Protein AF-A0A932ZJ19-F1 (afdb_monomer)

pLDDT: mean 70.11, std 19.5, range [27.53, 94.12]

Radius of gyration: 74.04 Å; Cα contacts (8 Å, |Δi|>4): 919; chains: 1; bounding box: 173×58×211 Å

Foldseek 3Di:
DDDDDDDDDDDDDDDDDDDDDDDDDDDDDDDPPDPPPPDDDDDPDAQCCDDDDPAPAHPNHQDFAADDAQDPWDWTQHNNRYTDIHHYDAAQCCDDDPVQAPDHPNHDDCAEQAHNNRDGDAALCCHHHPPCADDHHNHADAQEQAHNSRYGDAALCQHNHDPAPAHDNHQDPQPQAHNRRHGDAALCQDAHPVAPAHDNHDDCQEQAHRVRDGDFAQCCHHRPPQAPAHPNHQDPLQAAHRRRHGPDQAQCCDARVNNPAPDHDNHADCQEQAHRVRHGDAALCQHNHDPAPGHHNHADCQEQAHNVRDGDAAQCQHAHPPQAPDHPNHLDAQPAAHSSRHDGPDDFAQCCDDHDPAPDHHNHADCVDQAHRVRDGPDDDDDPDAAQCCDQDDPAPAHHNHADPQEQAHNVRDGDAAQCCDDHPPCAPDHHNHAPPPPAAHNNRHGDDDDDDDDDDDDDDDDDDDDDDDDDDDDDDDDDDDDDDDDDDDDDDDDDDDDDDDDDDDDDDDDDDDDDDDD

Structure (mmCIF, N/CA/C/O backbone):
data_AF-A0A932ZJ19-F1
#
_entry.id   AF-A0A932ZJ19-F1
#
loop_
_atom_site.group_PDB
_atom_site.id
_atom_site.type_symbol
_atom_site.label_atom_id
_atom_site.label_alt_id
_atom_site.label_comp_id
_atom_site.label_asym_id
_atom_site.label_entity_id
_atom_site.label_seq_id
_atom_site.pdbx_PDB_ins_code
_atom_site.Cartn_x
_atom_site.Cartn_y
_atom_site.Cartn_z
_atom_site.occupancy
_atom_site.B_iso_or_equiv
_atom_site.auth_seq_id
_atom_site.auth_comp_id
_atom_site.auth_asym_id
_atom_site.auth_atom_id
_atom_site.pdbx_PDB_model_num
ATOM 1 N N . MET A 1 1 ? -50.171 -1.514 -9.352 1.00 36.34 1 MET A N 1
ATOM 2 C CA . MET A 1 1 ? -50.272 -2.974 -9.150 1.00 36.34 1 MET A CA 1
ATOM 3 C C . MET A 1 1 ? -50.534 -3.177 -7.666 1.00 36.34 1 MET A C 1
ATOM 5 O O . MET A 1 1 ? -49.668 -2.856 -6.875 1.00 36.34 1 MET A O 1
ATOM 9 N N . ASN A 1 2 ? -51.817 -3.223 -7.306 1.00 31.88 2 ASN A N 1
ATOM 10 C CA . ASN A 1 2 ? -52.540 -4.431 -6.861 1.00 31.88 2 ASN A CA 1
ATOM 11 C C . ASN A 1 2 ? -52.252 -4.718 -5.372 1.00 31.88 2 ASN A C 1
ATOM 13 O O . ASN A 1 2 ? -51.158 -5.152 -5.057 1.00 31.88 2 ASN A O 1
ATOM 17 N N . THR A 1 3 ? -53.062 -4.238 -4.418 1.00 29.09 3 THR A N 1
ATOM 18 C CA . THR A 1 3 ? -54.403 -4.704 -3.970 1.00 29.09 3 THR A CA 1
ATOM 19 C C . THR A 1 3 ? -54.380 -5.950 -3.074 1.00 29.09 3 THR A C 1
ATOM 21 O O . THR A 1 3 ? -53.957 -6.996 -3.552 1.00 29.09 3 THR A O 1
ATOM 24 N N . LEU A 1 4 ? -55.052 -5.822 -1.909 1.00 31.12 4 LEU A N 1
ATOM 25 C CA . LEU A 1 4 ? -55.779 -6.859 -1.132 1.00 31.12 4 LEU A CA 1
ATOM 26 C C . LEU A 1 4 ? -54.891 -7.833 -0.311 1.00 31.12 4 LEU A C 1
ATOM 28 O O . LEU A 1 4 ? -53.855 -8.252 -0.792 1.00 31.12 4 LEU A O 1
ATOM 32 N N . GLU A 1 5 ? -55.180 -8.237 0.934 1.00 35.34 5 GLU A N 1
ATOM 33 C CA . GLU A 1 5 ? -56.435 -8.333 1.696 1.00 35.34 5 GLU A CA 1
ATOM 34 C C . GLU A 1 5 ? -56.228 -8.073 3.209 1.00 35.34 5 GLU A C 1
ATOM 36 O O . GLU A 1 5 ? -55.358 -8.663 3.843 1.00 35.34 5 GLU A O 1
ATOM 41 N N . MET A 1 6 ? -57.126 -7.272 3.794 1.00 34.78 6 MET A N 1
ATOM 42 C CA . MET A 1 6 ? -57.622 -7.427 5.168 1.00 34.78 6 MET A CA 1
ATOM 43 C C . MET A 1 6 ? -58.875 -8.316 5.113 1.00 34.78 6 MET A C 1
ATOM 45 O O . MET A 1 6 ? -59.777 -8.021 4.328 1.00 34.78 6 MET A O 1
ATOM 49 N N . LYS A 1 7 ? -58.951 -9.342 5.970 1.00 32.09 7 LYS A N 1
ATOM 50 C CA . LYS A 1 7 ? -60.170 -10.076 6.375 1.00 32.09 7 LYS A CA 1
ATOM 51 C C . LYS A 1 7 ? -59.941 -10.607 7.792 1.00 32.09 7 LYS A C 1
ATOM 53 O O . LYS A 1 7 ? -58.993 -11.339 8.029 1.00 32.09 7 LYS A O 1
ATOM 58 N N . ASP A 1 8 ? -60.612 -10.020 8.776 1.00 34.59 8 ASP A N 1
ATOM 59 C CA . ASP A 1 8 ? -61.911 -10.450 9.324 1.00 34.59 8 ASP A CA 1
ATOM 60 C C . ASP A 1 8 ? -61.744 -11.471 10.456 1.00 34.59 8 ASP A C 1
ATOM 62 O O . ASP A 1 8 ? -61.448 -12.633 10.218 1.00 34.59 8 ASP A O 1
ATOM 66 N N . HIS A 1 9 ? -62.039 -11.046 11.688 1.00 31.33 9 HIS A N 1
ATOM 67 C CA . HIS A 1 9 ? -63.188 -11.594 12.407 1.00 31.33 9 HIS A CA 1
ATOM 68 C C . HIS A 1 9 ? -63.662 -10.640 13.513 1.00 31.33 9 HIS A C 1
ATOM 70 O O . HIS A 1 9 ? -62.993 -10.380 14.507 1.00 31.33 9 HIS A O 1
ATOM 76 N N . LEU A 1 10 ? -64.886 -10.149 13.309 1.00 27.53 10 LEU A N 1
ATOM 77 C CA . LEU A 1 10 ? -65.730 -9.464 14.276 1.00 27.53 10 LEU A CA 1
ATOM 78 C C . LEU A 1 10 ? -65.918 -10.269 15.574 1.00 27.53 10 LEU A C 1
ATOM 80 O O . LEU A 1 10 ? -66.277 -11.445 15.510 1.00 27.53 10 LEU A O 1
ATOM 84 N N . ARG A 1 11 ? -65.980 -9.559 16.712 1.00 31.83 11 ARG A N 1
ATOM 85 C CA . ARG A 1 11 ? -67.177 -9.564 17.578 1.00 31.83 11 ARG A CA 1
ATOM 86 C C . ARG A 1 11 ? -67.273 -8.318 18.480 1.00 31.83 11 ARG A C 1
ATOM 88 O O . ARG A 1 11 ? -66.644 -8.232 19.519 1.00 31.83 11 ARG A O 1
ATOM 95 N N . ARG A 1 12 ? -68.208 -7.449 18.068 1.00 29.73 12 ARG A N 1
ATOM 96 C CA . ARG A 1 12 ? -69.192 -6.681 18.863 1.00 29.73 12 ARG A CA 1
ATOM 97 C C . ARG A 1 12 ? -68.714 -5.543 19.776 1.00 29.73 12 ARG A C 1
ATOM 99 O O . ARG A 1 12 ? -68.485 -5.718 20.962 1.00 29.73 12 ARG A O 1
ATOM 106 N N . TRP A 1 13 ? -68.823 -4.341 19.213 1.00 31.59 13 TRP A N 1
ATOM 107 C CA . TRP A 1 13 ? -69.185 -3.105 19.907 1.00 31.59 13 TRP A CA 1
ATOM 108 C C . TRP A 1 13 ? -70.702 -3.005 20.114 1.00 31.59 13 TRP A C 1
ATOM 110 O O . TRP A 1 13 ? -71.457 -3.340 19.199 1.00 31.59 13 TRP A O 1
ATOM 120 N N . LEU A 1 14 ? -71.124 -2.475 21.266 1.00 29.64 14 LEU A N 1
ATOM 121 C CA . LEU A 1 14 ? -72.177 -1.452 21.388 1.00 29.64 14 LEU A CA 1
ATOM 122 C C . LEU A 1 14 ? -72.314 -1.019 22.858 1.00 29.64 14 LEU A C 1
ATOM 124 O O . LEU A 1 14 ? -72.939 -1.717 23.646 1.00 29.64 14 LEU A O 1
ATOM 128 N N . CYS A 1 15 ? -71.774 0.154 23.196 1.00 28.50 15 CYS A N 1
ATOM 129 C CA . CYS A 1 15 ? -72.247 0.978 24.312 1.00 28.50 15 CYS A CA 1
ATOM 130 C C . CYS A 1 15 ? -71.990 2.458 23.982 1.00 28.50 15 CYS A C 1
ATOM 132 O O . CYS A 1 15 ? -70.922 2.996 24.245 1.00 28.50 15 CYS A O 1
ATOM 134 N N . LEU A 1 16 ? -72.983 3.108 23.373 1.00 34.03 16 LEU A N 1
ATOM 135 C CA . LEU A 1 16 ? -73.170 4.558 23.418 1.00 34.03 16 LEU A CA 1
ATOM 136 C C . LEU A 1 16 ? -74.592 4.794 23.927 1.00 34.03 16 LEU A C 1
ATOM 138 O O . LEU A 1 16 ? -75.527 4.111 23.508 1.00 34.03 16 LEU A O 1
ATOM 142 N N . GLY A 1 17 ? -74.704 5.684 24.909 1.00 34.72 17 GLY A N 1
ATOM 143 C CA . GLY A 1 17 ? -75.861 5.793 25.784 1.00 34.72 17 GLY A CA 1
ATOM 144 C C . GLY A 1 17 ? -77.131 6.356 25.161 1.00 34.72 17 GLY A C 1
ATOM 145 O O . GLY A 1 17 ? -77.158 6.821 24.030 1.00 34.72 17 GLY A O 1
ATOM 146 N N . SER A 1 18 ? -78.187 6.371 25.967 1.00 33.16 18 SER A N 1
ATOM 147 C CA . SER A 1 18 ? -78.995 7.567 26.179 1.00 33.16 18 SER A CA 1
ATOM 148 C C . SER A 1 18 ? -79.923 7.355 27.370 1.00 33.16 18 SER A C 1
ATOM 150 O O . SER A 1 18 ? -80.399 6.254 27.640 1.00 33.16 18 SER A O 1
ATOM 152 N N . PHE A 1 19 ? -80.134 8.458 28.068 1.00 44.28 19 PHE A N 1
ATOM 153 C CA . PHE A 1 19 ? -81.069 8.683 29.151 1.00 44.28 19 PHE A CA 1
ATOM 154 C C . PHE A 1 19 ? -82.531 8.349 28.791 1.00 44.28 19 PHE A C 1
ATOM 156 O O . PHE A 1 19 ? -82.925 8.291 27.629 1.00 44.28 19 PHE A O 1
ATOM 163 N N . VAL A 1 20 ? -83.333 8.362 29.861 1.00 41.44 20 VAL A N 1
ATOM 164 C CA . VAL A 1 20 ? -84.779 8.627 29.946 1.00 41.44 20 VAL A CA 1
ATOM 165 C C . VAL A 1 20 ? -85.670 7.392 30.101 1.00 41.44 20 VAL A C 1
ATOM 167 O O . VAL A 1 20 ? -85.974 6.677 29.153 1.00 41.44 20 VAL A O 1
ATOM 170 N N . GLY A 1 21 ? -86.222 7.268 31.313 1.00 41.47 21 GLY A N 1
ATOM 171 C CA . GLY A 1 21 ? -87.554 6.705 31.514 1.00 41.47 21 GLY A CA 1
ATOM 172 C C . GLY A 1 21 ? -87.613 5.474 32.405 1.00 41.47 21 GLY A C 1
ATOM 173 O O . GLY A 1 21 ? -87.996 4.413 31.923 1.00 41.47 21 GLY A O 1
ATOM 174 N N . LEU A 1 22 ? -87.334 5.614 33.708 1.00 37.22 22 LEU A N 1
ATOM 175 C CA . LEU A 1 22 ? -87.877 4.661 34.676 1.00 37.22 22 LEU A CA 1
ATOM 176 C C . LEU A 1 22 ? -89.102 5.252 35.366 1.00 37.22 22 LEU A C 1
ATOM 178 O O . LEU A 1 22 ? -89.062 6.301 36.008 1.00 37.22 22 LEU A O 1
ATOM 182 N N . ALA A 1 23 ? -90.204 4.554 35.132 1.00 36.34 23 ALA A N 1
ATOM 183 C CA . ALA A 1 23 ? -91.535 4.862 35.576 1.00 36.34 23 ALA A CA 1
ATOM 184 C C . ALA A 1 23 ? -91.653 4.853 37.102 1.00 36.34 23 ALA A C 1
ATOM 186 O O . ALA A 1 23 ? -91.178 3.962 37.804 1.00 36.34 23 ALA A O 1
ATOM 187 N N . ILE A 1 24 ? -92.393 5.854 37.556 1.00 44.75 24 ILE A N 1
ATOM 188 C CA . ILE A 1 24 ? -93.091 5.946 38.827 1.00 44.75 24 ILE A CA 1
ATOM 189 C C . ILE A 1 24 ? -93.865 4.640 39.063 1.00 44.75 24 ILE A C 1
ATOM 191 O O . ILE A 1 24 ? -94.852 4.376 38.379 1.00 44.75 24 ILE A O 1
ATOM 195 N N . ILE A 1 25 ? -93.466 3.860 40.067 1.00 41.00 25 ILE A N 1
ATOM 196 C CA . ILE A 1 25 ? -94.383 2.957 40.765 1.00 41.00 25 ILE A CA 1
ATOM 197 C C . ILE A 1 25 ? -94.313 3.319 42.240 1.00 41.00 25 ILE A C 1
ATOM 199 O O . ILE A 1 25 ? -93.413 2.935 42.980 1.00 41.00 25 ILE A O 1
ATOM 203 N N . ALA A 1 26 ? -95.290 4.130 42.630 1.00 44.22 26 ALA A N 1
ATOM 204 C CA . ALA A 1 26 ? -95.648 4.363 44.007 1.00 44.22 26 ALA A CA 1
ATOM 205 C C . ALA A 1 26 ? -96.129 3.044 44.623 1.00 44.22 26 ALA A C 1
ATOM 207 O O . ALA A 1 26 ? -97.189 2.535 44.265 1.00 44.22 26 ALA A O 1
ATOM 208 N N . SER A 1 27 ? -95.388 2.528 45.595 1.00 40.78 27 SER A N 1
ATOM 209 C CA . SER A 1 27 ? -95.956 1.668 46.626 1.00 40.78 27 SER A CA 1
ATOM 210 C C . SER A 1 27 ? -95.680 2.324 47.965 1.00 40.78 27 SER A C 1
ATOM 212 O O . SER A 1 27 ? -94.558 2.345 48.466 1.00 40.78 27 SER A O 1
ATOM 214 N N . GLN A 1 28 ? -96.740 2.931 48.481 1.00 51.91 28 GLN A N 1
ATOM 215 C CA . GLN A 1 28 ? -96.834 3.518 49.801 1.00 51.91 28 GLN A CA 1
ATOM 216 C C . GLN A 1 28 ? -96.438 2.478 50.853 1.00 51.91 28 GLN A C 1
ATOM 218 O O . GLN A 1 28 ? -97.149 1.496 51.041 1.00 51.91 28 GLN A O 1
ATOM 223 N N . PHE A 1 29 ? -95.352 2.733 51.575 1.00 37.44 29 PHE A N 1
ATOM 224 C CA . PHE A 1 29 ? -95.215 2.283 52.954 1.00 37.44 29 PHE A CA 1
ATOM 225 C C . PHE A 1 29 ? -94.826 3.493 53.805 1.00 37.44 29 PHE A C 1
ATOM 227 O O . PHE A 1 29 ? -94.024 4.321 53.367 1.00 37.44 29 PHE A O 1
ATOM 234 N N . PRO A 1 30 ? -95.498 3.684 54.949 1.00 41.34 30 PRO A N 1
ATOM 235 C CA . PRO A 1 30 ? -95.519 4.954 55.642 1.00 41.34 30 PRO A CA 1
ATOM 236 C C . PRO A 1 30 ? -94.166 5.266 56.268 1.00 41.34 30 PRO A C 1
ATOM 238 O O . PRO A 1 30 ? -93.454 4.392 56.756 1.00 41.34 30 PRO A O 1
ATOM 241 N N . ILE A 1 31 ? -93.888 6.565 56.300 1.00 46.19 31 ILE A N 1
ATOM 242 C CA . ILE A 1 31 ? -92.943 7.216 57.195 1.00 46.19 31 ILE A CA 1
ATOM 243 C C . ILE A 1 31 ? -93.225 6.698 58.610 1.00 46.19 31 ILE A C 1
ATOM 245 O O . ILE A 1 31 ? -94.193 7.119 59.244 1.00 46.19 31 ILE A O 1
ATOM 249 N N . SER A 1 32 ? -92.392 5.786 59.107 1.00 40.00 32 SER A N 1
ATOM 250 C CA . SER A 1 32 ? -92.215 5.645 60.544 1.00 40.00 32 SER A CA 1
ATOM 251 C C . SER A 1 32 ? -91.040 6.525 60.913 1.00 40.00 32 SER A C 1
ATOM 253 O O . SER A 1 32 ? -89.878 6.159 60.764 1.00 40.00 32 SER A O 1
ATOM 255 N N . ASN A 1 33 ? -91.388 7.723 61.362 1.00 48.75 33 ASN A N 1
ATOM 256 C CA . ASN A 1 33 ? -90.547 8.535 62.211 1.00 48.75 33 ASN A CA 1
ATOM 257 C C . ASN A 1 33 ? -90.200 7.696 63.451 1.00 48.75 33 ASN A C 1
ATOM 259 O O . ASN A 1 33 ? -90.972 7.641 64.403 1.00 48.75 33 ASN A O 1
ATOM 263 N N . ALA A 1 34 ? -89.082 6.980 63.402 1.00 38.66 34 ALA A N 1
ATOM 264 C CA . ALA A 1 34 ? -88.439 6.446 64.583 1.00 38.66 34 ALA A CA 1
ATOM 265 C C . ALA A 1 34 ? -87.197 7.303 64.806 1.00 38.66 34 ALA A C 1
ATOM 267 O O . ALA A 1 34 ? -86.109 7.000 64.326 1.00 38.66 34 ALA A O 1
ATOM 268 N N . GLN A 1 35 ? -87.380 8.402 65.539 1.00 41.84 35 GLN A N 1
ATOM 269 C CA . GLN A 1 35 ? -86.333 8.842 66.449 1.00 41.84 35 GLN A CA 1
ATOM 270 C C . GLN A 1 35 ? -85.910 7.601 67.236 1.00 41.84 35 GLN A C 1
ATOM 272 O O . GLN A 1 35 ? -86.672 7.117 68.072 1.00 41.84 35 GLN A O 1
ATOM 277 N N . ALA A 1 36 ? -84.734 7.056 66.930 1.00 39.66 36 ALA A N 1
ATOM 278 C CA . ALA A 1 36 ? -84.075 6.101 67.800 1.00 39.66 36 ALA A CA 1
ATOM 279 C C . ALA A 1 36 ? -83.635 6.875 69.048 1.00 39.66 36 ALA A C 1
ATOM 281 O O . ALA A 1 36 ? -82.505 7.335 69.173 1.00 39.66 36 ALA A O 1
ATOM 282 N N . THR A 1 37 ? -84.578 7.102 69.959 1.00 43.81 37 THR A N 1
ATOM 283 C CA . THR A 1 37 ? -84.254 7.357 71.355 1.00 43.81 37 THR A CA 1
ATOM 284 C C . THR A 1 37 ? -83.688 6.045 71.887 1.00 43.81 37 THR A C 1
ATOM 286 O O . THR A 1 37 ? -84.446 5.113 72.151 1.00 43.81 37 THR A O 1
ATOM 289 N N . CYS A 1 38 ? -82.357 5.943 71.947 1.00 49.72 38 CYS A N 1
ATOM 290 C CA . CYS A 1 38 ? -81.662 4.834 72.596 1.00 49.72 38 CYS A CA 1
ATOM 291 C C . CYS A 1 38 ? -82.033 4.831 74.088 1.00 49.72 38 CYS A C 1
ATOM 293 O O . CYS A 1 38 ? -81.477 5.593 74.877 1.00 49.72 38 CYS A O 1
ATOM 295 N N . ASP A 1 39 ? -82.998 3.991 74.467 1.00 50.03 39 ASP A N 1
ATOM 296 C CA . ASP A 1 39 ? -83.257 3.654 75.864 1.00 50.03 39 ASP A CA 1
ATOM 297 C C . ASP A 1 39 ? -82.116 2.751 76.355 1.00 50.03 39 ASP A C 1
ATOM 299 O O . ASP A 1 39 ? -81.946 1.622 75.905 1.00 50.03 39 ASP A O 1
ATOM 303 N N . SER A 1 40 ? -81.298 3.321 77.239 1.00 55.75 40 SER A N 1
ATOM 304 C CA . SER A 1 40 ? -80.368 2.698 78.189 1.00 55.75 40 SER A CA 1
ATOM 305 C C . SER A 1 40 ? -79.977 1.217 77.968 1.00 55.75 40 SER A C 1
ATOM 307 O O . SER A 1 40 ? -80.761 0.320 78.274 1.00 55.75 40 SER A O 1
ATOM 309 N N . LEU A 1 41 ? -78.690 1.029 77.618 1.00 54.41 41 LEU A N 1
ATOM 310 C CA . LEU A 1 41 ? -77.810 -0.165 77.657 1.00 54.41 41 LEU A CA 1
ATOM 311 C C . LEU A 1 41 ? -77.369 -0.875 76.358 1.00 54.41 41 LEU A C 1
ATOM 313 O O . LEU A 1 41 ? -76.551 -1.781 76.479 1.00 54.41 41 LEU A O 1
ATOM 317 N N . ALA A 1 42 ? -77.757 -0.460 75.148 1.00 58.78 42 ALA A N 1
ATOM 318 C CA . ALA A 1 42 ? -77.098 -0.962 73.922 1.00 58.78 42 ALA A CA 1
ATOM 319 C C . ALA A 1 42 ? -77.374 -0.083 72.687 1.00 58.78 42 ALA A C 1
ATOM 321 O O . ALA A 1 42 ? -78.021 -0.516 71.737 1.00 58.78 42 ALA A O 1
ATOM 322 N N . CYS A 1 43 ? -76.926 1.173 72.703 1.00 58.66 43 CYS A N 1
ATOM 323 C CA . CYS A 1 43 ? -76.709 1.879 71.437 1.00 58.66 43 CYS A CA 1
ATOM 324 C C . CYS A 1 43 ? -75.402 1.276 70.878 1.00 58.66 43 CYS A C 1
ATOM 326 O O . CYS A 1 43 ? -74.440 1.275 71.643 1.00 58.66 43 CYS A O 1
ATOM 328 N N . PRO A 1 44 ? -75.364 0.693 69.665 1.00 66.81 44 PRO A N 1
ATOM 329 C CA . PRO A 1 44 ? -74.113 0.198 69.088 1.00 66.81 44 PRO A CA 1
ATOM 330 C C . PRO A 1 44 ? -73.171 1.398 68.926 1.00 66.81 44 PRO A C 1
ATOM 332 O O . PRO A 1 44 ? -73.556 2.412 68.331 1.00 66.81 44 PRO A O 1
ATOM 335 N N . ILE A 1 45 ? -72.032 1.350 69.617 1.00 80.06 45 ILE A N 1
ATOM 336 C CA . ILE A 1 45 ? -71.030 2.411 69.606 1.00 80.06 45 ILE A CA 1
ATOM 337 C C . ILE A 1 45 ? -69.910 1.900 68.727 1.00 80.06 45 ILE A C 1
ATOM 339 O O . ILE A 1 45 ? -69.145 1.049 69.159 1.00 80.06 45 ILE A O 1
ATOM 343 N N . CYS A 1 46 ? -69.796 2.495 67.546 1.00 82.31 46 CYS A N 1
ATOM 344 C CA . CYS A 1 46 ? -68.692 2.191 66.665 1.00 82.31 46 CYS A CA 1
ATOM 345 C C . CYS A 1 46 ? -67.353 2.458 67.363 1.00 82.31 46 CYS A C 1
ATOM 347 O O . CYS A 1 46 ? -67.146 3.552 67.903 1.00 82.31 46 CYS A O 1
ATOM 349 N N . GLY A 1 47 ? -66.470 1.465 67.343 1.00 84.00 47 GLY A N 1
ATOM 350 C CA . GLY A 1 47 ? -65.132 1.526 67.908 1.00 84.00 47 GLY A CA 1
ATOM 351 C C . GLY A 1 47 ? -65.043 1.100 69.371 1.00 84.00 47 GLY A C 1
ATOM 352 O O . GLY A 1 47 ? -64.129 1.539 70.070 1.00 84.00 47 GLY A O 1
ATOM 353 N N . ASP A 1 48 ? -65.978 0.288 69.870 1.00 88.62 48 ASP A N 1
ATOM 354 C CA . ASP A 1 48 ? -65.921 -0.263 71.233 1.00 88.62 48 ASP A CA 1
ATOM 355 C C . ASP A 1 48 ? -65.308 -1.678 71.305 1.00 88.62 48 ASP A C 1
ATOM 357 O O . ASP A 1 48 ? -65.127 -2.240 72.393 1.00 88.62 48 ASP A O 1
ATOM 361 N N . GLY A 1 49 ? -64.919 -2.227 70.153 1.00 85.31 49 GLY A N 1
ATOM 362 C CA . GLY A 1 49 ? -64.314 -3.543 69.982 1.00 85.31 49 GLY A CA 1
ATOM 363 C C . GLY A 1 49 ? -65.335 -4.679 69.954 1.00 85.31 49 GLY A C 1
ATOM 364 O O . GLY A 1 49 ? -64.942 -5.850 70.029 1.00 85.31 49 GLY A O 1
ATOM 365 N N . ILE A 1 50 ? -66.637 -4.376 69.903 1.00 86.06 50 ILE A N 1
ATOM 366 C CA . ILE A 1 50 ? -67.719 -5.355 69.967 1.00 86.06 50 ILE A CA 1
ATOM 367 C C . ILE A 1 50 ? -68.667 -5.151 68.788 1.00 86.06 50 ILE A C 1
ATOM 369 O O . ILE A 1 50 ? -69.477 -4.239 68.777 1.00 86.06 50 ILE A O 1
ATOM 373 N N . LEU A 1 51 ? -68.674 -6.105 67.852 1.00 86.06 51 LEU A N 1
ATOM 374 C CA . LEU A 1 51 ? -69.580 -6.070 66.701 1.00 86.06 51 LEU A CA 1
ATOM 375 C C . LEU A 1 51 ? -71.065 -6.072 67.125 1.00 86.06 51 LEU A C 1
ATOM 377 O O . LEU A 1 51 ? -71.618 -7.109 67.520 1.00 86.06 51 LEU A O 1
ATOM 381 N N . GLY A 1 52 ? -71.711 -4.912 67.014 1.00 83.62 52 GLY A N 1
ATOM 382 C CA . GLY A 1 52 ? -73.092 -4.657 67.399 1.00 83.62 52 GLY A CA 1
ATOM 383 C C . GLY A 1 52 ? -74.115 -4.765 66.253 1.00 83.62 52 GLY A C 1
ATOM 384 O O . GLY A 1 52 ? -73.785 -4.819 65.067 1.00 83.62 52 GLY A O 1
ATOM 385 N N . PRO A 1 53 ? -75.422 -4.809 66.572 1.00 78.12 53 PRO A N 1
ATOM 386 C CA . PRO A 1 53 ? -76.482 -4.840 65.567 1.00 78.12 53 PRO A CA 1
ATOM 387 C C . PRO A 1 53 ? -76.582 -3.503 64.813 1.00 78.12 53 PRO A C 1
ATOM 389 O O . PRO A 1 53 ? -77.051 -2.511 65.365 1.00 78.12 53 PRO A O 1
ATOM 392 N N . GLY A 1 54 ? -76.205 -3.504 63.531 1.00 78.44 54 GLY A N 1
ATOM 393 C CA . GLY A 1 54 ? -76.166 -2.313 62.667 1.00 78.44 54 GLY A CA 1
ATOM 394 C C . GLY A 1 54 ? -74.761 -1.953 62.172 1.00 78.44 54 GLY A C 1
ATOM 395 O O . GLY A 1 54 ? -74.646 -1.126 61.270 1.00 78.44 54 GLY A O 1
ATOM 396 N N . GLU A 1 55 ? -73.736 -2.610 62.715 1.00 89.06 55 GLU A N 1
ATOM 397 C CA . GLU A 1 55 ? -72.329 -2.494 62.327 1.00 89.06 55 GLU A CA 1
ATOM 398 C C . GLU A 1 55 ? -71.939 -3.669 61.416 1.00 89.06 55 GLU A C 1
ATOM 400 O O . GLU A 1 55 ? -72.397 -4.800 61.597 1.00 89.06 55 GLU A O 1
ATOM 405 N N . GLU A 1 56 ? -71.111 -3.411 60.405 1.00 89.19 56 GLU A N 1
ATOM 406 C CA . GLU A 1 56 ? -70.549 -4.447 59.524 1.00 89.19 56 GLU A CA 1
ATOM 407 C C . GLU A 1 56 ? -69.139 -4.880 59.957 1.00 89.19 56 GLU A C 1
ATOM 409 O O . GLU A 1 56 ? -68.663 -5.937 59.533 1.00 89.19 56 GLU A O 1
ATOM 414 N N . CYS A 1 57 ? -68.480 -4.064 60.779 1.00 88.94 57 CYS A N 1
ATOM 415 C CA . CYS A 1 57 ? -67.171 -4.275 61.389 1.00 88.94 57 CYS A CA 1
ATOM 416 C C . CYS A 1 57 ? -67.057 -3.398 62.651 1.00 88.94 57 CYS A C 1
ATOM 418 O O . CYS A 1 57 ? -67.795 -2.423 62.765 1.00 88.94 57 CYS A O 1
ATOM 420 N N . ASP A 1 58 ? -66.141 -3.738 63.560 1.00 89.88 58 ASP A N 1
ATOM 421 C CA . ASP A 1 58 ? -65.701 -2.887 64.675 1.00 89.88 58 ASP A CA 1
ATOM 422 C C . ASP A 1 58 ? -64.257 -3.289 65.034 1.00 89.88 58 ASP A C 1
ATOM 424 O O . ASP A 1 58 ? -64.000 -4.460 65.334 1.00 89.88 58 ASP A O 1
ATOM 428 N N . ASP A 1 59 ? -63.310 -2.356 64.929 1.00 87.06 59 ASP A N 1
ATOM 429 C CA . ASP A 1 59 ? -61.877 -2.559 65.192 1.00 87.06 59 ASP A CA 1
ATOM 430 C C . ASP A 1 59 ? -61.400 -1.890 66.496 1.00 87.06 59 ASP A C 1
ATOM 432 O O . ASP A 1 59 ? -60.199 -1.800 66.767 1.00 87.06 59 ASP A O 1
ATOM 436 N N . GLY A 1 60 ? -62.336 -1.473 67.355 1.00 88.25 60 GLY A N 1
ATOM 437 C CA . GLY A 1 60 ? -62.032 -0.864 68.646 1.00 88.25 60 GLY A CA 1
ATOM 438 C C . GLY A 1 60 ? -61.636 0.609 68.583 1.00 88.25 60 GLY A C 1
ATOM 439 O O . GLY A 1 60 ? -61.153 1.140 69.588 1.00 88.25 60 GLY A O 1
ATOM 440 N N . ASN A 1 61 ? -61.817 1.276 67.439 1.00 86.50 61 ASN A N 1
ATOM 441 C CA . ASN A 1 61 ? -61.729 2.727 67.334 1.00 86.50 61 ASN A CA 1
ATOM 442 C C . ASN A 1 61 ? -62.631 3.283 66.203 1.00 86.50 61 ASN A C 1
ATOM 444 O O . ASN A 1 61 ? -63.394 2.556 65.583 1.00 86.50 61 ASN A O 1
ATOM 448 N N . THR A 1 62 ? -62.625 4.604 65.995 1.00 88.19 62 THR A N 1
ATOM 449 C CA . THR A 1 62 ? -63.422 5.269 64.941 1.00 88.19 62 THR A CA 1
ATOM 450 C C . THR A 1 62 ? -62.542 5.914 63.872 1.00 88.19 62 THR A C 1
ATOM 452 O O . THR A 1 62 ? -62.938 6.905 63.261 1.00 88.19 62 THR A O 1
ATOM 455 N N . VAL A 1 63 ? -61.310 5.447 63.706 1.00 87.56 63 VAL A N 1
ATOM 456 C CA . VAL A 1 63 ? -60.352 5.956 62.725 1.00 87.56 63 VAL A CA 1
ATOM 457 C C . VAL A 1 63 ? -60.353 4.997 61.547 1.00 87.56 63 VAL A C 1
ATOM 459 O O . VAL A 1 63 ? -60.184 3.800 61.718 1.00 87.56 63 VAL A O 1
ATOM 462 N N . THR A 1 64 ? -60.536 5.526 60.338 1.00 87.62 64 THR A N 1
ATOM 463 C CA . THR A 1 64 ? -60.367 4.705 59.133 1.00 87.62 64 THR A CA 1
ATOM 464 C C . THR A 1 64 ? -58.871 4.545 58.899 1.00 87.62 64 THR A C 1
ATOM 466 O O . THR A 1 64 ? -58.206 5.500 58.498 1.00 87.62 64 THR A O 1
ATOM 469 N N . GLU A 1 65 ? -58.333 3.377 59.230 1.00 84.56 65 GLU A N 1
ATOM 470 C CA . GLU A 1 65 ? -56.916 3.074 59.040 1.00 84.56 65 GLU A CA 1
ATOM 471 C C . GLU A 1 65 ? -56.618 2.774 57.559 1.00 84.56 65 GLU A C 1
ATOM 473 O O . GLU A 1 65 ? -57.489 2.262 56.851 1.00 84.56 65 GLU A O 1
ATOM 478 N N . PRO A 1 66 ? -55.417 3.100 57.052 1.00 85.00 66 PRO A N 1
ATOM 479 C CA . PRO A 1 66 ? -54.987 2.665 55.728 1.00 85.00 66 PRO A CA 1
ATOM 480 C C . PRO A 1 66 ? -54.688 1.161 55.718 1.00 85.00 66 PRO A C 1
ATOM 482 O O . PRO A 1 66 ? -54.614 0.500 56.759 1.00 85.00 66 PRO A O 1
ATOM 485 N N . CYS A 1 67 ? -54.499 0.608 54.526 1.00 85.69 67 CYS A N 1
ATOM 486 C CA . CYS A 1 67 ? -54.087 -0.774 54.371 1.00 85.69 67 CYS A CA 1
ATOM 487 C C . CYS A 1 67 ? -52.705 -1.042 54.982 1.00 85.69 67 CYS A C 1
ATOM 489 O O . CYS A 1 67 ? -51.861 -0.145 55.061 1.00 85.69 67 CYS A O 1
ATOM 491 N N . PRO A 1 68 ? -52.438 -2.295 55.399 1.00 81.88 68 PRO A N 1
ATOM 492 C CA . PRO A 1 68 ? -51.076 -2.741 55.659 1.00 81.88 68 PRO A CA 1
ATOM 493 C C . PRO A 1 68 ? -50.180 -2.472 54.442 1.00 81.88 68 PRO A C 1
ATOM 495 O O . PRO A 1 68 ? -50.652 -2.538 53.309 1.00 81.88 68 PRO A O 1
ATOM 498 N N . ARG A 1 69 ? -48.894 -2.196 54.686 1.00 74.38 69 ARG A N 1
ATOM 499 C CA . ARG A 1 69 ? -47.905 -1.961 53.621 1.00 74.38 69 ARG A CA 1
ATOM 500 C C . ARG A 1 69 ? -47.882 -3.104 52.604 1.00 74.38 69 ARG A C 1
ATOM 502 O O . ARG A 1 69 ? -48.085 -4.257 52.993 1.00 74.38 69 ARG A O 1
ATOM 509 N N . ASP A 1 70 ? -47.622 -2.752 51.346 1.00 73.38 70 ASP A N 1
ATOM 510 C CA . ASP A 1 70 ? -47.507 -3.669 50.202 1.00 73.38 70 ASP A CA 1
ATOM 511 C C . ASP A 1 70 ? -48.804 -4.438 49.882 1.00 73.38 70 ASP A C 1
ATOM 513 O O . ASP A 1 70 ? -48.790 -5.475 49.220 1.00 73.38 70 ASP A O 1
ATOM 517 N N . ALA A 1 71 ? -49.952 -3.963 50.378 1.00 80.62 71 ALA A N 1
ATOM 518 C CA . ALA A 1 71 ? -51.253 -4.518 50.031 1.00 80.62 71 ALA A CA 1
ATOM 519 C C . ALA A 1 71 ? -51.848 -3.767 48.830 1.00 80.62 71 ALA A C 1
ATOM 521 O O . ALA A 1 71 ? -52.243 -2.613 48.968 1.00 80.62 71 ALA A O 1
ATOM 522 N N . GLU A 1 72 ? -51.983 -4.450 47.689 1.00 79.06 72 GLU A N 1
ATOM 523 C CA . GLU A 1 72 ? -52.669 -3.938 46.484 1.00 79.06 72 GLU A CA 1
ATOM 524 C C . GLU A 1 72 ? -54.177 -3.719 46.700 1.00 79.06 72 GLU A C 1
ATOM 526 O O . GLU A 1 72 ? -54.819 -2.925 46.015 1.00 79.06 72 GLU A O 1
ATOM 531 N N . GLU A 1 73 ? -54.767 -4.435 47.659 1.00 84.25 73 GLU A N 1
ATOM 532 C CA . GLU A 1 73 ? -56.139 -4.230 48.106 1.00 84.25 73 GLU A CA 1
ATOM 533 C C . GLU A 1 73 ? -56.306 -4.664 49.564 1.00 84.25 73 GLU A C 1
ATOM 535 O O . GLU A 1 73 ? -55.786 -5.692 50.008 1.00 84.25 73 GLU A O 1
ATOM 540 N N . CYS A 1 74 ? -57.089 -3.907 50.331 1.00 87.44 74 CYS A N 1
ATOM 541 C CA . CYS A 1 74 ? -57.557 -4.367 51.629 1.00 87.44 74 CYS A CA 1
ATOM 542 C C . CYS A 1 74 ? -58.922 -3.769 51.986 1.00 87.44 74 CYS A C 1
ATOM 544 O O . CYS A 1 74 ? -59.386 -2.782 51.409 1.00 87.44 74 CYS A O 1
ATOM 546 N N . VAL A 1 75 ? -59.575 -4.382 52.972 1.00 90.69 75 VAL A N 1
ATOM 547 C CA . VAL A 1 75 ? -60.830 -3.890 53.539 1.00 90.69 75 VAL A CA 1
ATOM 548 C C . VAL A 1 75 ? -60.584 -3.511 54.990 1.00 90.69 75 VAL A C 1
ATOM 550 O O . VAL A 1 75 ? -60.228 -4.371 55.796 1.00 90.69 75 VAL A O 1
ATOM 553 N N . VAL A 1 76 ? -60.813 -2.241 55.312 1.00 91.12 76 VAL A N 1
ATOM 554 C CA . VAL A 1 76 ? -60.659 -1.664 56.653 1.00 91.12 76 VAL A CA 1
ATOM 555 C C . VAL A 1 76 ? -62.023 -1.352 57.257 1.00 91.12 76 VAL A C 1
ATOM 557 O O . VAL A 1 76 ? -63.041 -1.302 56.549 1.00 91.12 76 VAL A O 1
ATOM 560 N N . CYS A 1 77 ? -62.063 -1.172 58.576 1.00 91.19 77 CYS A N 1
ATOM 561 C CA . CYS A 1 77 ? -63.260 -0.671 59.229 1.00 91.19 77 CYS A CA 1
ATOM 562 C C . CYS A 1 77 ? -63.246 0.858 59.221 1.00 91.19 77 CYS A C 1
ATOM 564 O O . CYS A 1 77 ? -62.291 1.479 59.670 1.00 91.19 77 CYS A O 1
ATOM 566 N N . ALA A 1 78 ? -64.277 1.476 58.644 1.00 87.75 78 ALA A N 1
ATOM 567 C CA . ALA A 1 78 ? -64.379 2.931 58.606 1.00 87.75 78 ALA A CA 1
ATOM 568 C C . ALA A 1 78 ? -65.008 3.494 59.889 1.00 87.75 78 ALA A C 1
ATOM 570 O O . ALA A 1 78 ? -65.681 2.784 60.634 1.00 87.75 78 ALA A O 1
ATOM 571 N N . GLU A 1 79 ? -64.903 4.812 60.082 1.00 88.31 79 GLU A N 1
ATOM 572 C CA . GLU A 1 79 ? -65.434 5.554 61.247 1.00 88.31 79 GLU A CA 1
ATOM 573 C C . GLU A 1 79 ? -66.945 5.371 61.511 1.00 88.31 79 GLU A C 1
ATOM 575 O O . GLU A 1 79 ? -67.458 5.715 62.575 1.00 88.31 79 GLU A O 1
ATOM 580 N N . ASN A 1 80 ? -67.678 4.855 60.523 1.00 87.31 80 ASN A N 1
ATOM 581 C CA . ASN A 1 80 ? -69.110 4.578 60.578 1.00 87.31 80 ASN A CA 1
ATOM 582 C C . ASN A 1 80 ? -69.435 3.083 60.763 1.00 87.31 80 ASN A C 1
ATOM 584 O O . ASN A 1 80 ? -70.587 2.690 60.556 1.00 87.31 80 ASN A O 1
ATOM 588 N N . CYS A 1 81 ? -68.433 2.266 61.100 1.00 88.00 81 CYS A N 1
ATOM 589 C CA . CYS A 1 81 ? -68.518 0.820 61.284 1.00 88.00 81 CYS A CA 1
ATOM 590 C C . CYS A 1 81 ? -69.093 0.081 60.072 1.00 88.00 81 CYS A C 1
ATOM 592 O O . CYS A 1 81 ? -69.864 -0.879 60.180 1.00 88.00 81 CYS A O 1
ATOM 594 N N . ARG A 1 82 ? -68.708 0.550 58.880 1.00 89.62 82 ARG A N 1
ATOM 595 C CA . ARG A 1 82 ? -68.913 -0.147 57.610 1.00 89.62 82 ARG A CA 1
ATOM 596 C C . ARG A 1 82 ? -67.582 -0.587 57.038 1.00 89.62 82 ARG A C 1
ATOM 598 O O . ARG A 1 82 ? -66.570 0.092 57.201 1.00 89.62 82 ARG A O 1
ATOM 605 N N . ARG A 1 83 ? -67.604 -1.707 56.318 1.00 89.38 83 ARG A N 1
ATOM 606 C CA . ARG A 1 83 ? -66.430 -2.164 55.577 1.00 89.38 83 ARG A CA 1
ATOM 607 C C . ARG A 1 83 ? -66.184 -1.226 54.406 1.00 89.38 83 ARG A C 1
ATOM 609 O O . ARG A 1 83 ? -67.069 -1.034 53.571 1.00 89.38 83 ARG A O 1
ATOM 616 N N . HIS A 1 84 ? -64.992 -0.656 54.355 1.00 88.00 84 HIS A N 1
ATOM 617 C CA . HIS A 1 84 ? -64.580 0.262 53.305 1.00 88.00 84 HIS A CA 1
ATOM 618 C C . HIS A 1 84 ? -63.278 -0.249 52.676 1.00 88.00 84 HIS A C 1
ATOM 620 O O . HIS A 1 84 ? -62.458 -0.824 53.393 1.00 88.00 84 HIS A O 1
ATOM 626 N N . PRO A 1 85 ? -63.071 -0.090 51.356 1.00 88.12 85 PRO A N 1
ATOM 627 C CA . PRO A 1 85 ? -61.739 -0.247 50.786 1.00 88.12 85 PRO A CA 1
ATOM 628 C C . PRO A 1 85 ? -60.777 0.694 51.516 1.00 88.12 85 PRO A C 1
ATOM 630 O O . PRO A 1 85 ? -61.095 1.881 51.660 1.00 88.12 85 PRO A O 1
ATOM 633 N N . GLY A 1 86 ? -59.674 0.149 52.026 1.00 83.12 86 GLY A N 1
ATOM 634 C CA . GLY A 1 86 ? -58.611 0.949 52.632 1.00 83.12 86 GLY A CA 1
ATOM 635 C C . GLY A 1 86 ? -57.770 1.639 51.562 1.00 83.12 86 GLY A C 1
ATOM 636 O O . GLY A 1 86 ? -57.754 1.206 50.410 1.00 83.12 86 GLY A O 1
ATOM 637 N N . GLU A 1 87 ? -57.090 2.720 51.939 1.00 82.38 87 GLU A N 1
ATOM 638 C CA . GLU A 1 87 ? -56.070 3.327 51.078 1.00 82.38 87 GLU A CA 1
ATOM 639 C C . GLU A 1 87 ? -54.831 2.429 51.050 1.00 82.38 87 GLU A C 1
ATOM 641 O O . GLU A 1 87 ? -54.353 2.000 52.101 1.00 82.38 87 GLU A O 1
ATOM 646 N N . THR A 1 88 ? -54.349 2.114 49.852 1.00 81.19 88 THR A N 1
ATOM 647 C CA . THR A 1 88 ? -53.184 1.260 49.613 1.00 81.19 88 THR A CA 1
ATOM 648 C C . THR A 1 88 ? -51.933 2.114 49.442 1.00 81.19 88 THR A C 1
ATOM 650 O O . THR A 1 88 ? -52.016 3.261 49.009 1.00 81.19 88 THR A O 1
ATOM 653 N N . SER A 1 89 ? -50.783 1.561 49.813 1.00 80.00 89 SER A N 1
ATOM 654 C CA . SER A 1 89 ? -49.465 2.167 49.601 1.00 80.00 89 SER A CA 1
ATOM 655 C C . SER A 1 89 ? -48.517 1.027 49.253 1.00 80.00 89 SER A C 1
ATOM 657 O O . SER A 1 89 ? -48.212 0.198 50.123 1.00 80.00 89 SER A O 1
ATOM 659 N N . PHE A 1 90 ? -48.187 0.912 47.971 1.00 83.75 90 PHE A N 1
ATOM 660 C CA . PHE A 1 90 ? -47.321 -0.123 47.420 1.00 83.75 90 PHE A CA 1
ATOM 661 C C . PHE A 1 90 ? -46.563 0.431 46.216 1.00 83.75 90 PHE A C 1
ATOM 663 O O . PHE A 1 90 ? -47.092 1.266 45.487 1.00 83.75 90 PHE A O 1
ATOM 670 N N . CYS A 1 91 ? -45.372 -0.116 45.996 1.00 83.88 91 CYS A N 1
ATOM 671 C CA . CYS A 1 91 ? -44.498 0.318 44.923 1.00 83.88 91 CYS A CA 1
ATOM 672 C C . CYS A 1 91 ? -45.087 0.022 43.542 1.00 83.88 91 CYS A C 1
ATOM 674 O O . CYS A 1 91 ? -45.457 -1.122 43.267 1.00 83.88 91 CYS A O 1
ATOM 676 N N . GLY A 1 92 ? -45.148 1.032 42.674 1.00 84.56 92 GLY A N 1
ATOM 677 C CA . GLY A 1 92 ? -45.646 0.903 41.307 1.00 84.56 92 GLY A CA 1
ATOM 678 C C . GLY A 1 92 ? -47.136 1.216 41.156 1.00 84.56 92 GLY A C 1
ATOM 679 O O . GLY A 1 92 ? -47.763 0.782 40.186 1.00 84.56 92 GLY A O 1
ATOM 680 N N . ASP A 1 93 ? -47.735 1.954 42.094 1.00 86.75 93 ASP A N 1
ATOM 681 C CA . ASP A 1 93 ? -49.145 2.363 42.036 1.00 86.75 93 ASP A CA 1
ATOM 682 C C . ASP A 1 93 ? -49.370 3.698 41.294 1.00 86.75 93 ASP A C 1
ATOM 684 O O . ASP A 1 93 ? -50.511 4.104 41.025 1.00 86.75 93 ASP A O 1
ATOM 688 N N . GLY A 1 94 ? -48.281 4.353 40.888 1.00 86.88 94 GLY A N 1
ATOM 689 C CA . GLY A 1 94 ? -48.252 5.611 40.151 1.00 86.88 94 GLY A CA 1
ATOM 690 C C . GLY A 1 94 ? -48.242 6.840 41.058 1.00 86.88 94 GLY A C 1
ATOM 691 O O . GLY A 1 94 ? -48.408 7.963 40.560 1.00 86.88 94 GLY A O 1
ATOM 692 N N . ILE A 1 95 ? -48.117 6.662 42.377 1.00 85.06 95 ILE A N 1
ATOM 693 C CA . ILE A 1 95 ? -48.203 7.726 43.373 1.00 85.06 95 ILE A CA 1
ATOM 694 C C . ILE A 1 95 ? -46.965 7.690 44.264 1.00 85.06 95 ILE A C 1
ATOM 696 O O . ILE A 1 95 ? -46.901 6.934 45.216 1.00 85.06 95 ILE A O 1
ATOM 700 N N . LEU A 1 96 ? -46.039 8.630 44.065 1.00 86.81 96 LEU A N 1
ATOM 701 C CA . LEU A 1 96 ? -44.864 8.745 44.930 1.00 86.81 96 LEU A CA 1
ATOM 702 C C . LEU A 1 96 ? -45.238 9.049 46.392 1.00 86.81 96 LEU A C 1
ATOM 704 O O . LEU A 1 96 ? -45.669 10.164 46.724 1.00 86.81 96 LEU A O 1
ATOM 708 N N . GLN A 1 97 ? -44.987 8.090 47.282 1.00 85.50 97 GLN A N 1
ATOM 709 C CA . GLN A 1 97 ? -45.247 8.225 48.714 1.00 85.50 97 GLN A CA 1
ATOM 710 C C . GLN A 1 97 ? -43.959 8.555 49.471 1.00 85.50 97 GLN A C 1
ATOM 712 O O . GLN A 1 97 ? -43.289 7.684 50.011 1.00 85.50 97 GLN A O 1
ATOM 717 N N . SER A 1 98 ? -43.624 9.843 49.571 1.00 79.19 98 SER A N 1
ATOM 718 C CA . SER A 1 98 ? -42.307 10.336 50.025 1.00 79.19 98 SER A CA 1
ATOM 719 C C . SER A 1 98 ? -41.838 9.934 51.436 1.00 79.19 98 SER A C 1
ATOM 721 O O . SER A 1 98 ? -40.669 10.142 51.762 1.00 79.19 98 SER A O 1
ATOM 723 N N . GLU A 1 99 ? -42.704 9.380 52.291 1.00 78.38 99 GLU A N 1
ATOM 724 C CA . GLU A 1 99 ? -42.293 8.801 53.583 1.00 78.38 99 GLU A CA 1
ATOM 725 C C . GLU A 1 99 ? -41.847 7.328 53.482 1.00 78.38 99 GLU A C 1
ATOM 727 O O . GLU A 1 99 ? -41.250 6.810 54.430 1.00 78.38 99 GLU A O 1
ATOM 732 N N . PHE A 1 100 ? -42.111 6.661 52.354 1.00 78.88 100 PHE A N 1
ATOM 733 C CA . PHE A 1 100 ? -41.911 5.220 52.158 1.00 78.88 100 PHE A CA 1
ATOM 734 C C . PHE A 1 100 ? -41.177 4.863 50.857 1.00 78.88 100 PHE A C 1
ATOM 736 O O . PHE A 1 100 ? -40.448 3.875 50.847 1.00 78.88 100 PHE A O 1
ATOM 743 N N . GLU A 1 101 ? -41.301 5.682 49.815 1.00 87.12 101 GLU A N 1
ATOM 744 C CA . GLU A 1 101 ? -40.779 5.435 48.469 1.00 87.12 101 GLU A CA 1
ATOM 745 C C . GLU A 1 101 ? -39.894 6.600 48.013 1.00 87.12 101 GLU A C 1
ATOM 747 O O . GLU A 1 101 ? -40.200 7.771 48.269 1.00 87.12 101 GLU A O 1
ATOM 752 N N . GLN A 1 102 ? -38.778 6.284 47.349 1.00 87.38 102 GLN A N 1
ATOM 753 C CA . GLN A 1 102 ? -37.881 7.285 46.755 1.00 87.38 102 GLN A CA 1
ATOM 754 C C . GLN A 1 102 ? -38.264 7.599 45.301 1.00 87.38 102 GLN A C 1
ATOM 756 O O . GLN A 1 102 ? -38.080 8.728 44.852 1.00 87.38 102 GLN A O 1
ATOM 761 N N . CYS A 1 103 ? -38.856 6.628 44.606 1.00 87.12 103 CYS A N 1
ATOM 762 C CA . CYS A 1 103 ? -39.431 6.743 43.270 1.00 87.12 103 CYS A CA 1
ATOM 763 C C . CYS A 1 103 ? -40.712 5.897 43.180 1.00 87.12 103 CYS A C 1
ATOM 765 O O . CYS A 1 103 ? -40.926 5.040 44.028 1.00 87.12 103 CYS A O 1
ATOM 767 N N . ASP A 1 104 ? -41.541 6.155 42.167 1.00 88.94 104 ASP A N 1
ATOM 768 C CA . ASP A 1 104 ? -42.651 5.299 41.729 1.00 88.94 104 ASP A CA 1
ATOM 769 C C . ASP A 1 104 ? -42.922 5.629 40.251 1.00 88.94 104 ASP A C 1
ATOM 771 O O . ASP A 1 104 ? -43.105 6.801 39.895 1.00 88.94 104 ASP A O 1
ATOM 775 N N . ASP A 1 105 ? -42.898 4.624 39.381 1.00 85.69 105 ASP A N 1
ATOM 776 C CA . ASP A 1 105 ? -43.116 4.760 37.937 1.00 85.69 105 ASP A CA 1
ATOM 777 C C . ASP A 1 105 ? -44.413 4.085 37.448 1.00 85.69 105 ASP A C 1
ATOM 779 O O . ASP A 1 105 ? -44.657 3.962 36.241 1.00 85.69 105 ASP A O 1
ATOM 783 N N . GLY A 1 106 ? -45.289 3.707 38.381 1.00 87.88 106 GLY A N 1
ATOM 784 C CA . GLY A 1 106 ? -46.604 3.147 38.104 1.00 87.88 106 GLY A CA 1
ATOM 785 C C . GLY A 1 106 ? -46.609 1.708 37.604 1.00 87.88 106 GLY A C 1
ATOM 786 O O . GLY A 1 106 ? -47.612 1.298 37.004 1.00 87.88 106 GLY A O 1
ATOM 787 N N . ASN A 1 107 ? -45.519 0.956 37.793 1.00 86.81 107 ASN A N 1
ATOM 788 C CA . ASN A 1 107 ? -45.489 -0.471 37.505 1.00 86.81 107 ASN A CA 1
ATOM 789 C C . ASN A 1 107 ? -44.467 -1.248 38.378 1.00 86.81 107 ASN A C 1
ATOM 791 O O . ASN A 1 107 ? -43.791 -0.667 39.211 1.00 86.81 107 ASN A O 1
ATOM 795 N N . ASP A 1 108 ? -44.419 -2.580 38.235 1.00 85.31 108 ASP A N 1
ATOM 796 C CA . ASP A 1 108 ? -43.562 -3.498 39.024 1.00 85.31 108 ASP A CA 1
ATOM 797 C C . ASP A 1 108 ? -42.416 -4.090 38.168 1.00 85.31 108 ASP A C 1
ATOM 799 O O . ASP A 1 108 ? -42.026 -5.255 38.301 1.00 85.31 108 ASP A O 1
ATOM 803 N N . VAL A 1 109 ? -41.934 -3.333 37.179 1.00 85.00 109 VAL A N 1
ATOM 804 C CA . VAL A 1 109 ? -40.784 -3.707 36.350 1.00 85.00 109 VAL A CA 1
ATOM 805 C C . VAL A 1 109 ? -39.523 -3.164 37.016 1.00 85.00 109 VAL A C 1
ATOM 807 O O . VAL A 1 109 ? -39.456 -2.026 37.436 1.00 85.00 109 VAL A O 1
ATOM 810 N N . ASP A 1 110 ? -38.506 -4.014 37.160 1.00 83.12 110 ASP A N 1
ATOM 811 C CA . ASP A 1 110 ? -37.285 -3.661 37.901 1.00 83.12 110 ASP A CA 1
ATOM 812 C C . ASP A 1 110 ? -36.222 -2.982 37.022 1.00 83.12 110 ASP A C 1
ATOM 814 O O . ASP A 1 110 ? -35.078 -2.870 37.435 1.00 83.12 110 ASP A O 1
ATOM 818 N N . THR A 1 111 ? -36.556 -2.641 35.774 1.00 82.31 111 THR A N 1
ATOM 819 C CA . THR A 1 111 ? -35.595 -2.249 34.723 1.00 82.31 111 THR A CA 1
ATOM 820 C C . THR A 1 111 ? -35.956 -0.932 34.031 1.00 82.31 111 THR A C 1
ATOM 822 O O . THR A 1 111 ? -35.404 -0.630 32.970 1.00 82.31 111 THR A O 1
ATOM 825 N N . ASP A 1 112 ? -36.918 -0.174 34.561 1.00 80.81 112 ASP A N 1
ATOM 826 C CA . ASP A 1 112 ? -37.391 1.098 34.005 1.00 80.81 112 ASP A CA 1
ATOM 827 C C . ASP A 1 112 ? -37.300 2.289 34.980 1.00 80.81 112 ASP A C 1
ATOM 829 O O . ASP A 1 112 ? -36.208 2.707 35.341 1.00 80.81 112 ASP A O 1
ATOM 833 N N . GLY A 1 113 ? -38.381 2.989 35.300 1.00 79.94 113 GLY A N 1
ATOM 834 C CA . GLY A 1 113 ? -38.282 4.279 35.989 1.00 79.94 113 GLY A CA 1
ATOM 835 C C . GLY A 1 113 ? -37.945 4.161 37.477 1.00 79.94 113 GLY A C 1
ATOM 836 O O . GLY A 1 113 ? -37.508 5.147 38.077 1.00 79.94 113 GLY A O 1
ATOM 837 N N . CYS A 1 114 ? -38.182 2.997 38.080 1.00 85.56 114 CYS A N 1
ATOM 838 C CA . CYS A 1 114 ? -38.003 2.755 39.503 1.00 85.56 114 CYS A CA 1
ATOM 839 C C . CYS A 1 114 ? -37.780 1.265 39.799 1.00 85.56 114 CYS A C 1
ATOM 841 O O . CYS A 1 114 ? -38.273 0.399 39.088 1.00 85.56 114 CYS A O 1
ATOM 843 N N . ARG A 1 115 ? -37.058 0.944 40.879 1.00 84.75 115 ARG A N 1
ATOM 844 C CA . ARG A 1 115 ? -36.939 -0.444 41.353 1.00 84.75 115 ARG A CA 1
ATOM 845 C C . ARG A 1 115 ? -38.267 -0.931 41.917 1.00 84.75 115 ARG A C 1
ATOM 847 O O . ARG A 1 115 ? -38.942 -0.156 42.586 1.00 84.75 115 ARG A O 1
ATOM 854 N N . ASN A 1 116 ? -38.566 -2.227 41.827 1.00 81.81 116 ASN A N 1
ATOM 855 C CA . ASN A 1 116 ? -39.727 -2.825 42.515 1.00 81.81 116 ASN A CA 1
ATOM 856 C C . ASN A 1 116 ? -39.665 -2.699 44.053 1.00 81.81 116 ASN A C 1
ATOM 858 O O . ASN A 1 116 ? -40.643 -2.934 44.761 1.00 81.81 116 ASN A O 1
ATOM 862 N N . THR A 1 117 ? -38.508 -2.305 44.596 1.00 83.56 117 THR A N 1
ATOM 863 C CA . THR A 1 117 ? -38.332 -1.944 46.008 1.00 83.56 117 THR A CA 1
ATOM 864 C C . THR A 1 117 ? -38.504 -0.447 46.288 1.00 83.56 117 THR A C 1
ATOM 866 O O . THR A 1 117 ? -38.173 -0.006 47.388 1.00 83.56 117 THR A O 1
ATOM 869 N N . CYS A 1 118 ? -38.934 0.347 45.306 1.00 84.31 118 CYS A N 1
ATOM 870 C CA . CYS A 1 118 ? -39.130 1.795 45.383 1.00 84.31 118 CYS A CA 1
ATOM 871 C C . CYS A 1 118 ? -37.895 2.588 45.828 1.00 84.31 118 CYS A C 1
ATOM 873 O O . CYS A 1 118 ? -37.959 3.570 46.579 1.00 84.31 118 CYS A O 1
ATOM 875 N N . LEU A 1 119 ? -36.741 2.125 45.349 1.00 84.19 119 LEU A N 1
ATOM 876 C CA . LEU A 1 119 ? -35.453 2.791 45.479 1.00 84.19 119 LEU A CA 1
ATOM 877 C C . LEU A 1 119 ? -35.049 3.336 44.113 1.00 84.19 119 LEU A C 1
ATOM 879 O O . LEU A 1 119 ? -35.309 2.688 43.099 1.00 84.19 119 LEU A O 1
ATOM 883 N N . GLU A 1 120 ? -34.411 4.507 44.104 1.00 81.31 120 GLU A N 1
ATOM 884 C CA . GLU A 1 120 ? -33.854 5.064 42.872 1.00 81.31 120 GLU A CA 1
ATOM 885 C C . GLU A 1 120 ? -32.848 4.080 42.258 1.00 81.31 120 GLU A C 1
ATOM 887 O O . GLU A 1 120 ? -32.045 3.464 42.968 1.00 81.31 120 GLU A O 1
ATOM 892 N N . SER A 1 121 ? -32.902 3.947 40.933 1.00 80.00 121 SER A N 1
ATOM 893 C CA . SER A 1 121 ? -31.895 3.254 40.133 1.00 80.00 121 SER A CA 1
ATOM 894 C C . SER A 1 121 ? -30.528 3.911 40.337 1.00 80.00 121 SER A C 1
ATOM 896 O O . SER A 1 121 ? -30.424 5.142 40.299 1.00 80.00 121 SER A O 1
ATOM 898 N N . PHE A 1 122 ? -29.477 3.117 40.519 1.00 85.12 122 PHE A N 1
ATOM 899 C CA . PHE A 1 122 ? -28.105 3.610 40.578 1.00 85.12 122 PHE A CA 1
ATOM 900 C C . PHE A 1 122 ? -27.200 2.729 39.727 1.00 85.12 122 PHE A C 1
ATOM 902 O O . PHE A 1 122 ? -27.400 1.523 39.672 1.00 85.12 122 PHE A O 1
ATOM 909 N N . CYS A 1 123 ? -26.211 3.361 39.099 1.00 87.31 123 CYS A N 1
ATOM 910 C CA . CYS A 1 123 ? -25.187 2.675 38.328 1.00 87.31 123 CYS A CA 1
ATOM 911 C C . CYS A 1 123 ? -24.379 1.726 39.223 1.00 87.31 123 CYS A C 1
ATOM 913 O O . CYS A 1 123 ? -24.007 2.118 40.331 1.00 87.31 123 CYS A O 1
ATOM 915 N N . GLY A 1 124 ? -24.115 0.509 38.755 1.00 87.06 124 GLY A N 1
ATOM 916 C CA . GLY A 1 124 ? -23.340 -0.505 39.468 1.00 87.06 124 GLY A CA 1
ATOM 917 C C . GLY A 1 124 ? -24.175 -1.393 40.399 1.00 87.06 124 GLY A C 1
ATOM 918 O O . GLY A 1 124 ? -23.622 -2.024 41.304 1.00 87.06 124 GLY A O 1
ATOM 919 N N . ASP A 1 125 ? -25.498 -1.457 40.225 1.00 87.00 125 ASP A N 1
ATOM 920 C CA . ASP A 1 125 ? -26.398 -2.292 41.034 1.00 87.00 125 ASP A CA 1
ATOM 921 C C . ASP A 1 125 ? -26.710 -3.667 40.416 1.00 87.00 125 ASP A C 1
ATOM 923 O O . ASP A 1 125 ? -27.326 -4.531 41.058 1.00 87.00 125 ASP A O 1
ATOM 927 N N . GLY A 1 126 ? -26.203 -3.900 39.207 1.00 87.81 126 GLY A N 1
ATOM 928 C CA . GLY A 1 126 ? -26.295 -5.140 38.450 1.00 87.81 126 GLY A CA 1
ATOM 929 C C . GLY A 1 126 ? -27.519 -5.218 37.544 1.00 87.81 126 GLY A C 1
ATOM 930 O O . GLY A 1 126 ? -27.808 -6.307 37.031 1.00 87.81 126 GLY A O 1
ATOM 931 N N . VAL A 1 127 ? -28.263 -4.122 37.372 1.00 85.81 127 VAL A N 1
ATOM 932 C CA . VAL A 1 127 ? -29.493 -4.077 36.579 1.00 85.81 127 VAL A CA 1
ATOM 933 C C . VAL A 1 127 ? -29.383 -2.992 35.522 1.00 85.81 127 VAL A C 1
ATOM 935 O O . VAL A 1 127 ? -29.204 -1.842 35.866 1.00 85.81 127 VAL A O 1
ATOM 938 N N . VAL A 1 128 ? -29.552 -3.358 34.243 1.00 89.12 128 VAL A N 1
ATOM 939 C CA . VAL A 1 128 ? -29.506 -2.389 33.138 1.00 89.12 128 VAL A CA 1
ATOM 940 C C . VAL A 1 128 ? -30.849 -1.680 32.962 1.00 89.12 128 VAL A C 1
ATOM 942 O O . VAL A 1 128 ? -31.836 -2.327 32.595 1.00 89.12 128 VAL A O 1
ATOM 945 N N . TRP A 1 129 ? -30.871 -0.360 33.145 1.00 84.31 129 TRP A N 1
ATOM 946 C CA . TRP A 1 129 ? -32.080 0.472 33.052 1.00 84.31 129 TRP A CA 1
ATOM 947 C C . TRP A 1 129 ? -32.266 1.098 31.657 1.00 84.31 129 TRP A C 1
ATOM 949 O O . TRP A 1 129 ? -31.510 1.982 31.233 1.00 84.31 129 TRP A O 1
ATOM 959 N N . GLU A 1 130 ? -33.300 0.667 30.920 1.00 81.25 130 GLU A N 1
ATOM 960 C CA . GLU A 1 130 ? -33.487 1.060 29.514 1.00 81.25 130 GLU A CA 1
ATOM 961 C C . GLU A 1 130 ? -33.700 2.578 29.363 1.00 81.25 130 GLU A C 1
ATOM 963 O O . GLU A 1 130 ? -34.678 3.153 29.834 1.00 81.25 130 GLU A O 1
ATOM 968 N N . GLY A 1 131 ? -32.786 3.237 28.645 1.00 78.56 131 GLY A N 1
ATOM 969 C CA . GLY A 1 131 ? -32.862 4.674 28.364 1.00 78.56 131 GLY A CA 1
ATOM 970 C C . GLY A 1 131 ? -32.274 5.579 29.451 1.00 78.56 131 GLY A C 1
ATOM 971 O O . GLY A 1 131 ? -32.123 6.776 29.191 1.00 78.56 131 GLY A O 1
ATOM 972 N N . THR A 1 132 ? -31.890 5.024 30.602 1.00 84.50 132 THR A N 1
ATOM 973 C CA . THR A 1 132 ? -31.139 5.730 31.655 1.00 84.50 132 THR A CA 1
ATOM 974 C C . THR A 1 132 ? -29.641 5.451 31.532 1.00 84.50 132 THR A C 1
ATOM 976 O O . THR A 1 132 ? -28.834 6.374 31.630 1.00 84.50 132 THR A O 1
ATOM 979 N N . GLU A 1 133 ? -29.276 4.213 31.206 1.00 88.81 133 GLU A N 1
ATOM 980 C CA . GLU A 1 133 ? -27.892 3.749 31.100 1.00 88.81 133 GLU A CA 1
ATOM 981 C C . GLU A 1 133 ? -27.692 2.784 29.931 1.00 88.81 133 GLU A C 1
ATOM 983 O O . GLU A 1 133 ? -28.642 2.268 29.337 1.00 88.81 133 GLU A O 1
ATOM 988 N N . GLN A 1 134 ? -26.430 2.596 29.548 1.00 90.75 134 GLN A N 1
ATOM 989 C CA . GLN A 1 134 ? -26.045 1.744 28.420 1.00 90.75 134 GLN A CA 1
ATOM 990 C C . GLN A 1 134 ? -25.563 0.362 28.864 1.00 90.75 134 GLN A C 1
ATOM 992 O O . GLN A 1 134 ? -25.619 -0.586 28.077 1.00 90.75 134 GLN A O 1
ATOM 997 N N . CYS A 1 135 ? -25.079 0.258 30.097 1.00 90.81 135 CYS A N 1
ATOM 998 C CA . CYS A 1 135 ? -24.580 -0.953 30.724 1.00 90.81 135 CYS A CA 1
ATOM 999 C C . CYS A 1 135 ? -24.658 -0.815 32.248 1.00 90.81 135 CYS A C 1
ATOM 1001 O O . CYS A 1 135 ? -24.823 0.292 32.747 1.00 90.81 135 CYS A O 1
ATOM 1003 N N . ASP A 1 136 ? -24.496 -1.942 32.938 1.00 92.25 136 ASP A N 1
ATOM 1004 C CA . ASP A 1 136 ? -24.262 -2.055 34.377 1.00 92.25 136 ASP A CA 1
ATOM 1005 C C . ASP A 1 136 ? -23.618 -3.434 34.607 1.00 92.25 136 ASP A C 1
ATOM 1007 O O . ASP A 1 136 ? -24.124 -4.450 34.112 1.00 92.25 136 ASP A O 1
ATOM 1011 N N . ASP A 1 137 ? -22.476 -3.487 35.292 1.00 91.06 137 ASP A N 1
ATOM 1012 C CA . ASP A 1 137 ? -21.771 -4.735 35.602 1.00 91.06 137 ASP A CA 1
ATOM 1013 C C . ASP A 1 137 ? -21.739 -5.086 37.103 1.00 91.06 137 ASP A C 1
ATOM 1015 O O . ASP A 1 137 ? -21.060 -6.027 37.529 1.00 91.06 137 ASP A O 1
ATOM 1019 N N . GLY A 1 138 ? -22.555 -4.394 37.897 1.00 91.31 138 GLY A N 1
ATOM 1020 C CA . GLY A 1 138 ? -22.778 -4.649 39.313 1.00 91.31 138 GLY A CA 1
ATOM 1021 C C . GLY A 1 138 ? -21.721 -4.062 40.235 1.00 91.31 138 GLY A C 1
ATOM 1022 O O . GLY A 1 138 ? -21.609 -4.520 41.382 1.00 91.31 138 GLY A O 1
ATOM 1023 N N . ASN A 1 139 ? -20.912 -3.114 39.751 1.00 91.12 139 ASN A N 1
ATOM 1024 C CA . ASN A 1 139 ? -19.927 -2.443 40.579 1.00 91.12 139 ASN A CA 1
ATOM 1025 C C . ASN A 1 139 ? -19.546 -1.028 40.088 1.00 91.12 139 ASN A C 1
ATOM 1027 O O . ASN A 1 139 ? -19.826 -0.657 38.960 1.00 91.12 139 ASN A O 1
ATOM 1031 N N . ASP A 1 140 ? -18.902 -0.245 40.963 1.00 90.69 140 ASP A N 1
ATOM 1032 C CA . ASP A 1 140 ? -18.421 1.118 40.675 1.00 90.69 140 ASP A CA 1
ATOM 1033 C C . ASP A 1 140 ? -16.901 1.125 40.392 1.00 90.69 140 ASP A C 1
ATOM 1035 O O . ASP A 1 140 ? -16.124 1.823 41.063 1.00 90.69 140 ASP A O 1
ATOM 1039 N N . VAL A 1 141 ? -16.435 0.308 39.448 1.00 89.81 141 VAL A N 1
ATOM 1040 C CA . VAL A 1 141 ? -15.035 0.301 38.989 1.00 89.81 141 VAL A CA 1
ATOM 1041 C C . VAL A 1 141 ? -15.005 0.666 37.504 1.00 89.81 141 VAL A C 1
ATOM 1043 O O . VAL A 1 141 ? -15.955 0.424 36.788 1.00 89.81 141 VAL A O 1
ATOM 1046 N N . ASN A 1 142 ? -13.946 1.351 37.066 1.00 90.00 142 ASN A N 1
ATOM 1047 C CA . ASN A 1 142 ? -13.684 1.591 35.644 1.00 90.00 142 ASN A CA 1
ATOM 1048 C C . ASN A 1 142 ? -12.662 0.556 35.150 1.00 90.00 142 ASN A C 1
ATOM 1050 O O . ASN A 1 142 ? -11.820 0.108 35.941 1.00 90.00 142 ASN A O 1
ATOM 1054 N N . GLY A 1 143 ? -12.626 0.275 33.847 1.00 85.06 143 GLY A N 1
ATOM 1055 C CA . GLY A 1 143 ? -11.673 -0.676 33.269 1.00 85.06 143 GLY A CA 1
ATOM 1056 C C . GLY A 1 143 ? -12.217 -2.102 33.121 1.00 85.06 143 GLY A C 1
ATOM 1057 O O . GLY A 1 143 ? -11.466 -3.022 32.784 1.00 85.06 143 GLY A O 1
ATOM 1058 N N . ASP A 1 144 ? -13.493 -2.321 33.429 1.00 88.38 144 ASP A N 1
ATOM 1059 C CA . ASP A 1 144 ? -14.222 -3.575 33.266 1.00 88.38 144 ASP A CA 1
ATOM 1060 C C . ASP A 1 144 ? -15.347 -3.433 32.228 1.00 88.38 144 ASP A C 1
ATOM 1062 O O . ASP A 1 144 ? -15.113 -2.894 31.146 1.00 88.38 144 ASP A O 1
ATOM 1066 N N . ALA A 1 145 ? -16.508 -4.054 32.445 1.00 89.12 145 ALA A N 1
ATOM 1067 C CA . ALA A 1 145 ? -17.513 -4.187 31.394 1.00 89.12 145 ALA A CA 1
ATOM 1068 C C . ALA A 1 145 ? -18.386 -2.932 31.254 1.00 89.12 145 ALA A C 1
ATOM 1070 O O . ALA A 1 145 ? -19.038 -2.767 30.217 1.00 89.12 145 ALA A O 1
ATOM 1071 N N . CYS A 1 146 ? -18.408 -2.071 32.272 1.00 92.25 146 CYS A N 1
ATOM 1072 C CA . CYS A 1 146 ? -19.158 -0.829 32.278 1.00 92.25 146 CYS A CA 1
ATOM 1073 C C . CYS A 1 146 ? -18.413 0.265 33.047 1.00 92.25 146 CYS A C 1
ATOM 1075 O O . CYS A 1 146 ? -17.867 0.005 34.110 1.00 92.25 146 CYS A O 1
ATOM 1077 N N . GLU A 1 147 ? -18.403 1.499 32.541 1.00 92.00 147 GLU A N 1
ATOM 1078 C CA . GLU A 1 147 ? -17.826 2.612 33.297 1.00 92.00 147 GLU A CA 1
ATOM 1079 C C . GLU A 1 147 ? -18.722 3.011 34.481 1.00 92.00 147 GLU A C 1
ATOM 1081 O O . GLU A 1 147 ? -19.940 2.843 34.459 1.00 92.00 147 GLU A O 1
ATOM 1086 N N . THR A 1 148 ? -18.132 3.655 35.489 1.00 90.25 148 THR A N 1
ATOM 1087 C CA . THR A 1 148 ? -18.842 4.178 36.677 1.00 90.25 148 THR A CA 1
ATOM 1088 C C . THR A 1 148 ? -19.895 5.256 36.394 1.00 90.25 148 THR A C 1
ATOM 1090 O O . THR A 1 148 ? -20.632 5.654 37.296 1.00 90.25 148 THR A O 1
ATOM 1093 N N . ASP A 1 149 ? -19.973 5.769 35.164 1.00 89.44 149 ASP A N 1
ATOM 1094 C CA . ASP A 1 149 ? -21.057 6.645 34.707 1.00 89.44 149 ASP A CA 1
ATOM 1095 C C . ASP A 1 149 ? -22.114 5.910 33.856 1.00 89.44 149 ASP A C 1
ATOM 1097 O O . ASP A 1 149 ? -22.958 6.551 33.221 1.00 89.44 149 ASP A O 1
ATOM 1101 N N . CYS A 1 150 ? -22.071 4.576 33.880 1.00 90.25 150 CYS A N 1
ATOM 1102 C CA . CYS A 1 150 ? -22.964 3.645 33.204 1.00 90.25 150 CYS A CA 1
ATOM 1103 C C . CYS A 1 150 ? -23.042 3.822 31.686 1.00 90.25 150 CYS A C 1
ATOM 1105 O O . CYS A 1 150 ? -24.077 3.629 31.025 1.00 90.25 150 CYS A O 1
ATOM 1107 N N . LYS A 1 151 ? -21.895 4.191 31.117 1.00 91.50 151 LYS A N 1
ATOM 1108 C CA . LYS A 1 151 ? -21.636 4.146 29.686 1.00 91.50 151 LYS A CA 1
ATOM 1109 C C . LYS A 1 151 ? -20.742 2.975 29.351 1.00 91.50 151 LYS A C 1
ATOM 1111 O O . LYS A 1 151 ? -19.936 2.515 30.156 1.00 91.50 151 LYS A O 1
ATOM 1116 N N . LEU A 1 152 ? -20.914 2.497 28.124 1.00 90.31 152 LEU A N 1
ATOM 1117 C CA . LEU A 1 152 ? -20.022 1.482 27.601 1.00 90.31 152 LEU A CA 1
ATOM 1118 C C . LEU A 1 152 ? -18.605 2.055 27.500 1.00 90.31 152 LEU A C 1
ATOM 1120 O O . LEU A 1 152 ? -18.478 3.209 27.083 1.00 90.31 152 LEU A O 1
ATOM 1124 N N . PRO A 1 153 ? -17.583 1.243 27.815 1.00 90.25 153 PRO A N 1
ATOM 1125 C CA . PRO A 1 153 ? -16.194 1.643 27.666 1.00 90.25 153 PRO A CA 1
ATOM 1126 C C . PRO A 1 153 ? -15.909 2.092 26.232 1.00 90.25 153 PRO A C 1
ATOM 1128 O O . PRO A 1 153 ? -16.390 1.487 25.261 1.00 90.25 153 PRO A O 1
ATOM 1131 N N . THR A 1 154 ? -15.153 3.179 26.096 1.00 91.12 154 THR A N 1
ATOM 1132 C CA . THR A 1 154 ? -14.785 3.748 24.797 1.00 91.12 154 THR A CA 1
ATOM 1133 C C . THR A 1 154 ? -13.312 4.090 24.738 1.00 91.12 154 THR A C 1
ATOM 1135 O O . THR A 1 154 ? -12.838 4.867 25.558 1.00 91.12 154 THR A O 1
ATOM 1138 N N . CYS A 1 155 ? -12.666 3.651 23.662 1.00 93.19 155 CYS A N 1
ATOM 1139 C CA . CYS A 1 155 ? -11.285 3.995 23.374 1.00 93.19 155 CYS A CA 1
ATOM 1140 C C . CYS A 1 155 ? -11.042 5.515 23.325 1.00 93.19 155 CYS A C 1
ATOM 1142 O O . CYS A 1 155 ? -11.769 6.262 22.653 1.00 93.19 155 CYS A O 1
ATOM 1144 N N . GLY A 1 156 ? -9.989 5.953 24.006 1.00 92.00 156 GLY A N 1
ATOM 1145 C CA . GLY A 1 156 ? -9.544 7.335 24.132 1.00 92.00 156 GLY A CA 1
ATOM 1146 C C . GLY A 1 156 ? -10.103 8.064 25.357 1.00 92.00 156 GLY A C 1
ATOM 1147 O O . GLY A 1 156 ? -10.141 9.298 25.361 1.00 92.00 156 GLY A O 1
ATOM 1148 N N . ASN A 1 157 ? -10.562 7.351 26.387 1.00 92.06 157 ASN A N 1
ATOM 1149 C CA . ASN A 1 157 ? -11.129 7.920 27.621 1.00 92.06 157 ASN A CA 1
ATOM 1150 C C . ASN A 1 157 ? -10.099 8.027 28.775 1.00 92.06 157 ASN A C 1
ATOM 1152 O O . ASN A 1 157 ? -10.441 8.477 29.871 1.00 92.06 157 ASN A O 1
ATOM 1156 N N . SER A 1 158 ? -8.825 7.704 28.525 1.00 92.25 158 SER A N 1
ATOM 1157 C CA . SER A 1 158 ? -7.722 7.605 29.500 1.00 92.25 158 SER A CA 1
ATOM 1158 C C . SER A 1 158 ? -7.833 6.434 30.483 1.00 92.25 158 SER A C 1
ATOM 1160 O O . SER A 1 158 ? -7.176 6.448 31.533 1.00 92.25 158 SER A O 1
ATOM 1162 N N . ILE A 1 159 ? -8.662 5.438 30.184 1.00 91.00 159 ILE A N 1
ATOM 1163 C CA . ILE A 1 159 ? -8.891 4.246 30.996 1.00 91.00 159 ILE A CA 1
ATOM 1164 C C . ILE A 1 159 ? -8.616 3.046 30.096 1.00 91.00 159 ILE A C 1
ATOM 1166 O O . ILE A 1 159 ? -9.110 2.986 28.990 1.00 91.00 159 ILE A O 1
ATOM 1170 N N . ILE A 1 160 ? -7.810 2.090 30.561 1.00 91.31 160 ILE A N 1
ATOM 1171 C CA . ILE A 1 160 ? -7.594 0.852 29.804 1.00 91.31 160 ILE A CA 1
ATOM 1172 C C . ILE A 1 160 ? -8.732 -0.104 30.151 1.00 91.31 160 ILE A C 1
ATOM 1174 O O . ILE A 1 160 ? -8.716 -0.712 31.229 1.00 91.31 160 ILE A O 1
ATOM 1178 N N . ASP A 1 161 ? -9.690 -0.225 29.241 1.00 91.81 161 ASP A N 1
ATOM 1179 C CA . ASP A 1 161 ? -10.881 -1.047 29.409 1.00 91.81 161 ASP A CA 1
ATOM 1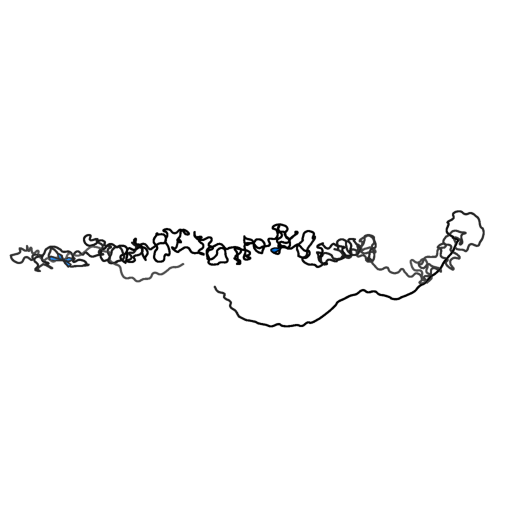180 C C . ASP A 1 161 ? -10.666 -2.513 28.998 1.00 91.81 161 ASP A C 1
ATOM 1182 O O . ASP A 1 161 ? -9.657 -2.918 28.401 1.00 91.81 161 ASP A O 1
ATOM 1186 N N . GLN A 1 162 ? -11.618 -3.380 29.358 1.00 88.44 162 GLN A N 1
ATOM 1187 C CA . GLN A 1 162 ? -11.499 -4.808 29.087 1.00 88.44 162 GLN A CA 1
ATOM 1188 C C . GLN A 1 162 ? -11.453 -5.099 27.574 1.00 88.44 162 GLN A C 1
ATOM 1190 O O . GLN A 1 162 ? -12.468 -5.102 26.883 1.00 88.44 162 GLN A O 1
ATOM 1195 N N . GLY A 1 163 ? -10.272 -5.478 27.078 1.00 86.44 163 GLY A N 1
ATOM 1196 C CA . GLY A 1 163 ? -10.039 -5.808 25.665 1.00 86.44 163 GLY A CA 1
ATOM 1197 C C . GLY A 1 163 ? -9.159 -4.793 24.935 1.00 86.44 163 GLY A C 1
ATOM 1198 O O . GLY A 1 163 ? -8.691 -5.085 23.827 1.00 86.44 163 GLY A O 1
ATOM 1199 N N . GLU A 1 164 ? -8.877 -3.664 25.570 1.00 93.62 164 GLU A N 1
ATOM 1200 C CA . GLU A 1 164 ? -7.899 -2.678 25.131 1.00 93.62 164 GLU A CA 1
ATOM 1201 C C . GLU A 1 164 ? -6.481 -3.117 25.513 1.00 93.62 164 GLU A C 1
ATOM 1203 O O . GLU A 1 164 ? -6.259 -3.833 26.495 1.00 93.62 164 GLU A O 1
ATOM 1208 N N . GLN A 1 165 ? -5.506 -2.755 24.682 1.00 93.62 165 GLN A N 1
ATOM 1209 C CA . GLN A 1 165 ? -4.084 -2.998 24.955 1.00 93.62 165 GLN A CA 1
ATOM 1210 C C . GLN A 1 165 ? -3.382 -1.739 25.476 1.00 93.62 165 GLN A C 1
ATOM 1212 O O . GLN A 1 165 ? -2.351 -1.844 26.143 1.00 93.62 165 GLN A O 1
ATOM 1217 N N . CYS A 1 166 ? -3.950 -0.575 25.175 1.00 93.31 166 CYS A N 1
ATOM 1218 C CA . CYS A 1 166 ? -3.526 0.752 25.587 1.00 93.31 166 CYS A CA 1
ATOM 1219 C C . CYS A 1 166 ? -4.741 1.687 25.575 1.00 93.31 166 CYS A C 1
ATOM 1221 O O . CYS A 1 166 ? -5.746 1.358 24.957 1.00 93.31 166 CYS A O 1
ATOM 1223 N N . ASP A 1 167 ? -4.608 2.836 26.234 1.00 94.12 167 ASP A N 1
ATOM 1224 C CA . ASP A 1 167 ? -5.469 4.010 26.076 1.00 94.12 167 ASP A CA 1
ATOM 1225 C C . ASP A 1 167 ? -4.636 5.234 26.495 1.00 94.12 167 ASP A C 1
ATOM 1227 O O . ASP A 1 167 ? -4.057 5.253 27.590 1.00 94.12 167 ASP A O 1
ATOM 1231 N N . ASP A 1 168 ? -4.511 6.228 25.617 1.00 92.12 168 ASP A N 1
ATOM 1232 C CA . ASP A 1 168 ? -3.738 7.453 25.860 1.00 92.12 168 ASP A CA 1
ATOM 1233 C C . ASP A 1 168 ? -4.605 8.719 25.998 1.00 92.12 168 ASP A C 1
ATOM 1235 O O . ASP A 1 168 ? -4.090 9.841 26.064 1.00 92.12 168 ASP A O 1
ATOM 1239 N N . GLY A 1 169 ? -5.924 8.550 26.105 1.00 93.06 169 GLY A N 1
ATOM 1240 C CA . GLY A 1 169 ? -6.877 9.639 26.273 1.00 93.06 169 GLY A CA 1
ATOM 1241 C C . GLY A 1 169 ? -7.294 10.337 24.987 1.00 93.06 169 GLY A C 1
ATOM 1242 O O . GLY A 1 169 ? -7.873 11.429 25.058 1.00 93.06 169 GLY A O 1
ATOM 1243 N N . ASN A 1 170 ? -7.002 9.755 23.822 1.00 92.75 170 ASN A N 1
ATOM 1244 C CA . ASN A 1 170 ? -7.534 10.224 22.555 1.00 92.75 170 ASN A CA 1
ATOM 1245 C C . ASN A 1 170 ? -7.628 9.098 21.499 1.00 92.75 170 ASN A C 1
ATOM 1247 O O . ASN A 1 170 ? -7.474 7.930 21.816 1.00 92.75 170 ASN A O 1
ATOM 1251 N N . THR A 1 171 ? -7.998 9.440 20.261 1.00 92.56 171 THR A N 1
ATOM 1252 C CA . THR A 1 171 ? -8.168 8.482 19.139 1.00 92.56 171 THR A CA 1
ATOM 1253 C C . THR A 1 171 ? -7.310 8.863 17.930 1.00 92.56 171 THR A C 1
ATOM 1255 O O . THR A 1 171 ? -7.635 8.547 16.783 1.00 92.56 171 THR A O 1
ATOM 1258 N N . THR A 1 172 ? -6.253 9.637 18.170 1.00 91.06 172 THR A N 1
ATOM 1259 C CA . THR A 1 172 ? -5.242 9.945 17.158 1.00 91.06 172 THR A CA 1
ATOM 1260 C C . THR A 1 172 ? -4.325 8.734 17.040 1.00 91.06 172 THR A C 1
ATOM 1262 O O . THR A 1 172 ? -4.141 8.013 18.003 1.00 91.06 172 THR A O 1
ATOM 1265 N N . ASN A 1 173 ? -3.795 8.479 15.848 1.00 90.94 173 ASN A N 1
ATOM 1266 C CA . ASN A 1 173 ? -2.763 7.462 15.679 1.00 90.94 173 ASN A CA 1
ATOM 1267 C C . ASN A 1 173 ? -1.377 8.089 15.900 1.00 90.94 173 ASN A C 1
ATOM 1269 O O . ASN A 1 173 ? -1.208 9.301 15.717 1.00 90.94 173 ASN A O 1
ATOM 1273 N N . SER A 1 174 ? -0.375 7.254 16.176 1.00 86.50 174 SER A N 1
ATOM 1274 C CA . SER A 1 174 ? 1.040 7.648 16.256 1.00 86.50 174 SER A CA 1
ATOM 1275 C C . SER A 1 174 ? 1.430 8.522 17.452 1.00 86.50 174 SER A C 1
ATOM 1277 O O . SER A 1 174 ? 2.429 9.242 17.411 1.00 86.50 174 SER A O 1
ATOM 1279 N N . ASP A 1 175 ? 0.687 8.440 18.550 1.00 88.88 175 ASP A N 1
ATOM 1280 C CA . ASP A 1 175 ? 1.018 9.031 19.853 1.00 88.88 175 ASP A CA 1
ATOM 1281 C C . ASP A 1 175 ? 1.133 8.003 20.993 1.00 88.88 175 ASP A C 1
ATOM 1283 O O . ASP A 1 175 ? 1.398 8.372 22.140 1.00 88.88 175 ASP A O 1
ATOM 1287 N N . GLY A 1 176 ? 1.092 6.713 20.652 1.00 87.00 176 GLY A N 1
ATOM 1288 C CA . GLY A 1 176 ? 1.379 5.599 21.558 1.00 87.00 176 GLY A CA 1
ATOM 1289 C C . GLY A 1 176 ? 0.226 4.613 21.721 1.00 87.00 176 GLY A C 1
ATOM 1290 O O . GLY A 1 176 ? 0.448 3.528 22.264 1.00 87.00 176 GLY A O 1
ATOM 1291 N N . CYS A 1 177 ? -0.964 4.952 21.231 1.00 93.50 177 CYS A N 1
ATOM 1292 C CA . CYS A 1 177 ? -2.092 4.043 21.121 1.00 93.50 177 CYS A CA 1
ATOM 1293 C C . CYS A 1 177 ? -2.834 4.279 19.800 1.00 93.50 177 CYS A C 1
ATOM 1295 O O . CYS A 1 177 ? -2.997 5.415 19.375 1.00 93.50 177 CYS A O 1
ATOM 1297 N N . GLU A 1 178 ? -3.251 3.218 19.113 1.00 92.31 178 GLU A N 1
ATOM 1298 C CA . GLU A 1 178 ? -4.048 3.363 17.892 1.00 92.31 178 GLU A CA 1
ATOM 1299 C C . GLU A 1 178 ? -5.504 3.736 18.219 1.00 92.31 178 GLU A C 1
ATOM 1301 O O . GLU A 1 178 ? -6.003 3.489 19.318 1.00 92.31 178 GLU A O 1
ATOM 1306 N N . PHE A 1 179 ? -6.230 4.276 17.234 1.00 91.88 179 PHE A N 1
ATOM 1307 C CA . PHE A 1 179 ? -7.635 4.692 17.370 1.00 91.88 179 PHE A CA 1
ATOM 1308 C C . PHE A 1 179 ? -8.610 3.590 17.834 1.00 91.88 179 PHE A C 1
ATOM 1310 O O . PHE A 1 179 ? -9.747 3.895 18.201 1.00 91.88 179 PHE A O 1
ATOM 1317 N N . ASP A 1 180 ? -8.214 2.318 17.749 1.00 90.88 180 ASP A N 1
ATOM 1318 C CA . ASP A 1 180 ? -8.974 1.145 18.188 1.00 90.88 180 ASP A CA 1
ATOM 1319 C C . ASP A 1 180 ? -8.420 0.518 19.486 1.00 90.88 180 ASP A C 1
ATOM 1321 O O . ASP A 1 180 ? -8.755 -0.622 19.839 1.00 90.88 180 ASP A O 1
ATOM 1325 N N . CYS A 1 181 ? -7.592 1.277 20.209 1.00 92.62 181 CYS A N 1
ATOM 1326 C CA . CYS A 1 181 ? -6.977 0.919 21.481 1.00 92.62 181 CYS A CA 1
ATOM 1327 C C . CYS A 1 181 ? -6.136 -0.360 21.409 1.00 92.62 181 CYS A C 1
ATOM 1329 O O . CYS A 1 181 ? -6.090 -1.198 22.328 1.00 92.62 181 CYS A O 1
ATOM 1331 N N . LYS A 1 182 ? -5.463 -0.521 20.268 1.00 93.06 182 LYS A N 1
ATOM 1332 C CA . LYS A 1 182 ? -4.381 -1.476 20.055 1.00 93.06 182 LYS A CA 1
ATOM 1333 C C . LYS A 1 182 ? -3.042 -0.774 20.112 1.00 93.06 182 LYS A C 1
ATOM 1335 O O . LYS A 1 182 ? -2.920 0.420 19.854 1.00 93.06 182 LYS A O 1
ATOM 1340 N N . LEU A 1 183 ? -2.041 -1.538 20.534 1.00 90.50 183 LEU A N 1
ATOM 1341 C CA . LEU A 1 183 ? -0.681 -1.036 20.517 1.00 90.50 183 LEU A CA 1
ATOM 1342 C C . LEU A 1 183 ? -0.209 -0.917 19.065 1.00 90.50 183 LEU A C 1
ATOM 1344 O O . LEU A 1 183 ? -0.497 -1.839 18.296 1.00 90.50 183 LEU A O 1
ATOM 1348 N N . PRO A 1 184 ? 0.554 0.142 18.745 1.00 89.50 184 PRO A N 1
ATOM 1349 C CA . PRO A 1 184 ? 1.177 0.298 17.439 1.00 89.50 184 PRO A CA 1
ATOM 1350 C C . PRO A 1 184 ? 2.013 -0.935 17.080 1.00 89.50 184 PRO A C 1
ATOM 1352 O O . PRO A 1 184 ? 2.678 -1.524 17.949 1.00 89.50 184 PRO A O 1
ATOM 1355 N N . PHE A 1 185 ? 1.960 -1.347 15.816 1.00 89.56 185 PHE A N 1
ATOM 1356 C CA . PHE A 1 185 ? 2.728 -2.472 15.300 1.00 89.56 185 PHE A CA 1
ATOM 1357 C C . PHE A 1 185 ? 3.128 -2.258 13.843 1.00 89.56 185 PHE A C 1
ATOM 1359 O O . PHE A 1 185 ? 2.329 -1.803 13.034 1.00 89.56 185 PHE A O 1
ATOM 1366 N N . CYS A 1 186 ? 4.327 -2.730 13.517 1.00 90.00 186 CYS A N 1
ATOM 1367 C CA . CYS A 1 186 ? 4.859 -2.661 12.168 1.00 90.00 186 CYS A CA 1
ATOM 1368 C C . CYS A 1 186 ? 3.998 -3.431 11.158 1.00 90.00 186 CYS A C 1
ATOM 1370 O O . CYS A 1 186 ? 3.639 -4.586 11.404 1.00 90.00 186 CYS A O 1
ATOM 1372 N N . GLY A 1 187 ? 3.720 -2.809 10.015 1.00 88.81 187 GLY A N 1
ATOM 1373 C CA . GLY A 1 187 ? 2.926 -3.354 8.917 1.00 88.81 187 GLY A CA 1
ATOM 1374 C C . GLY A 1 187 ? 1.437 -2.997 8.991 1.00 88.81 187 GLY A C 1
ATOM 1375 O O . GLY A 1 187 ? 0.617 -3.672 8.359 1.00 88.81 187 GLY A O 1
ATOM 1376 N N . ASN A 1 188 ? 1.049 -1.969 9.753 1.00 90.25 188 ASN A N 1
ATOM 1377 C CA . ASN A 1 188 ? -0.346 -1.530 9.929 1.00 90.25 188 ASN A CA 1
ATOM 1378 C C . ASN A 1 188 ? -0.750 -0.354 9.003 1.00 90.25 188 ASN A C 1
ATOM 1380 O O . ASN A 1 188 ? -1.908 0.076 9.013 1.00 90.25 188 ASN A O 1
ATOM 1384 N N . ALA A 1 189 ? 0.169 0.120 8.158 1.00 89.75 189 ALA A N 1
ATOM 1385 C CA . ALA A 1 189 ? 0.064 1.270 7.256 1.00 89.75 189 ALA A CA 1
ATOM 1386 C C . ALA A 1 189 ? 0.024 2.636 7.965 1.00 89.75 189 ALA A C 1
ATOM 1388 O O . ALA A 1 189 ? -0.435 3.629 7.383 1.00 89.75 189 ALA A O 1
ATOM 1389 N N . ILE A 1 190 ? 0.482 2.697 9.212 1.00 88.94 190 ILE A N 1
ATOM 1390 C CA . ILE A 1 190 ? 0.572 3.898 10.036 1.00 88.94 190 ILE A CA 1
ATOM 1391 C C . ILE A 1 190 ? 2.036 4.046 10.441 1.00 88.94 190 ILE A C 1
ATOM 1393 O O . ILE A 1 190 ? 2.613 3.135 10.994 1.00 88.94 190 ILE A O 1
ATOM 1397 N N . LEU A 1 191 ? 2.639 5.206 10.174 1.00 90.44 191 LEU A N 1
ATOM 1398 C CA . LEU A 1 191 ? 4.023 5.454 10.575 1.00 90.44 191 LEU A CA 1
ATOM 1399 C C . LEU A 1 191 ? 4.077 5.908 12.036 1.00 90.44 191 LEU A C 1
ATOM 1401 O O . LEU A 1 191 ? 3.807 7.081 12.325 1.00 90.44 191 LEU A O 1
ATOM 1405 N N . ASP A 1 192 ? 4.451 5.006 12.937 1.00 90.31 192 ASP A N 1
ATOM 1406 C CA . ASP A 1 192 ? 4.544 5.306 14.364 1.00 90.31 192 ASP A CA 1
ATOM 1407 C C . ASP A 1 192 ? 5.893 5.945 14.766 1.00 90.31 192 ASP A C 1
ATOM 1409 O O . ASP A 1 192 ? 6.887 5.840 14.049 1.00 90.31 192 ASP A O 1
ATOM 1413 N N . PRO A 1 193 ? 5.986 6.657 15.913 1.00 87.81 193 PRO A N 1
ATOM 1414 C CA . PRO A 1 193 ? 7.189 7.423 16.270 1.00 87.81 193 PRO A CA 1
ATOM 1415 C C . PRO A 1 193 ? 8.483 6.609 16.423 1.00 87.81 193 PRO A C 1
ATOM 1417 O O . PRO A 1 193 ? 9.570 7.187 16.343 1.00 87.81 193 PRO A O 1
ATOM 1420 N N . ASP A 1 194 ? 8.371 5.304 16.686 1.00 85.25 194 ASP A N 1
ATOM 1421 C CA . ASP A 1 194 ? 9.503 4.379 16.828 1.00 85.25 194 ASP A CA 1
ATOM 1422 C C . ASP A 1 194 ? 9.858 3.655 15.507 1.00 85.25 194 ASP A C 1
ATOM 1424 O O . ASP A 1 194 ? 10.830 2.890 15.457 1.00 85.25 194 ASP A O 1
ATOM 1428 N N . GLU A 1 195 ? 9.117 3.929 14.431 1.00 91.31 195 GLU A N 1
ATOM 1429 C CA . GLU A 1 195 ? 9.259 3.326 13.105 1.00 91.31 195 GLU A CA 1
ATOM 1430 C C . GLU A 1 195 ? 9.956 4.284 12.127 1.00 91.31 195 GLU A C 1
ATOM 1432 O O . GLU A 1 195 ? 9.785 5.504 12.177 1.00 91.31 195 GLU A O 1
ATOM 1437 N N . GLU A 1 196 ? 10.795 3.743 11.239 1.00 90.44 196 GLU A N 1
ATOM 1438 C CA . GLU A 1 196 ? 11.433 4.528 10.166 1.00 90.44 196 GLU A CA 1
ATOM 1439 C C . GLU A 1 196 ? 10.606 4.496 8.873 1.00 90.44 196 GLU A C 1
ATOM 1441 O O . GLU A 1 196 ? 10.625 5.455 8.102 1.00 90.44 196 GLU A O 1
ATOM 1446 N N . CYS A 1 197 ? 9.844 3.421 8.672 1.00 88.88 197 CYS A N 1
ATOM 1447 C CA . CYS A 1 197 ? 8.899 3.213 7.584 1.00 88.88 197 CYS A CA 1
ATOM 1448 C C . CYS A 1 197 ? 7.741 2.329 8.071 1.00 88.88 197 CYS A C 1
ATOM 1450 O O . CYS A 1 197 ? 7.899 1.632 9.066 1.00 88.88 197 CYS A O 1
ATOM 1452 N N . ASP A 1 198 ? 6.622 2.337 7.344 1.00 91.06 198 ASP A N 1
ATOM 1453 C CA . ASP A 1 198 ? 5.557 1.330 7.424 1.00 91.06 198 ASP A CA 1
ATOM 1454 C C . ASP A 1 198 ? 4.852 1.276 6.055 1.00 91.06 198 ASP A C 1
ATOM 1456 O O . ASP A 1 198 ? 4.400 2.305 5.538 1.00 91.06 198 ASP A O 1
ATOM 1460 N N . ASP A 1 199 ? 4.800 0.100 5.429 1.00 87.50 199 ASP A N 1
ATOM 1461 C CA . ASP A 1 199 ? 4.184 -0.110 4.113 1.00 87.50 199 ASP A CA 1
ATOM 1462 C C . ASP A 1 199 ? 2.902 -0.962 4.152 1.00 87.50 199 ASP A C 1
ATOM 1464 O O . ASP A 1 199 ? 2.361 -1.358 3.111 1.00 87.50 199 ASP A O 1
ATOM 1468 N N . GLY A 1 200 ? 2.364 -1.194 5.349 1.00 90.25 200 GLY A N 1
ATOM 1469 C CA . GLY A 1 200 ? 1.090 -1.866 5.556 1.00 90.25 200 GLY A CA 1
ATOM 1470 C C . GLY A 1 200 ? 1.120 -3.377 5.400 1.00 90.25 200 GLY A C 1
ATOM 1471 O O . GLY A 1 200 ? 0.055 -3.973 5.185 1.00 90.25 200 GLY A O 1
ATOM 1472 N N . ASN A 1 201 ? 2.299 -4.005 5.448 1.00 87.69 201 ASN A N 1
ATOM 1473 C CA . ASN A 1 201 ? 2.388 -5.455 5.442 1.00 87.69 201 ASN A CA 1
ATOM 1474 C C . ASN A 1 201 ? 3.668 -6.013 6.107 1.00 87.69 201 ASN A C 1
ATOM 1476 O O . ASN A 1 201 ? 4.593 -5.286 6.428 1.00 87.69 201 ASN A O 1
ATOM 1480 N N . ASP A 1 202 ? 3.694 -7.334 6.325 1.00 87.19 202 ASP A N 1
ATOM 1481 C CA . ASP A 1 202 ? 4.825 -8.062 6.921 1.00 87.19 202 ASP A CA 1
ATOM 1482 C C . ASP A 1 202 ? 5.687 -8.749 5.840 1.00 87.19 202 ASP A C 1
ATOM 1484 O O . ASP A 1 202 ? 5.920 -9.967 5.893 1.00 87.19 202 ASP A O 1
ATOM 1488 N N . VAL A 1 203 ? 6.115 -8.045 4.799 1.00 82.38 203 VAL A N 1
ATOM 1489 C CA . VAL A 1 203 ? 7.054 -8.574 3.799 1.00 82.38 203 VAL A CA 1
ATOM 1490 C C . VAL A 1 203 ? 8.395 -7.868 4.005 1.00 82.38 203 VAL A C 1
ATOM 1492 O O . VAL A 1 203 ? 8.451 -6.718 4.376 1.00 82.38 203 VAL A O 1
ATOM 1495 N N . ASP A 1 204 ? 9.505 -8.609 3.919 1.00 78.44 204 ASP A N 1
ATOM 1496 C CA . ASP A 1 204 ? 10.847 -8.027 4.142 1.00 78.44 204 ASP A CA 1
ATOM 1497 C C . ASP A 1 204 ? 11.483 -7.537 2.831 1.00 78.44 204 ASP A C 1
ATOM 1499 O O . ASP A 1 204 ? 12.647 -7.162 2.823 1.00 78.44 204 ASP A O 1
ATOM 1503 N N . THR A 1 205 ? 10.768 -7.671 1.709 1.00 73.12 205 THR A N 1
ATOM 1504 C CA . THR A 1 205 ? 11.314 -7.518 0.348 1.00 73.12 205 THR A CA 1
ATOM 1505 C C . THR A 1 205 ? 10.694 -6.371 -0.441 1.00 73.12 205 THR A C 1
ATOM 1507 O O . THR A 1 205 ? 10.898 -6.275 -1.650 1.00 73.12 205 THR A O 1
ATOM 1510 N N . ASP A 1 206 ? 9.877 -5.563 0.210 1.00 76.44 206 ASP A N 1
ATOM 1511 C CA . ASP A 1 206 ? 9.199 -4.374 -0.292 1.00 76.44 206 ASP A CA 1
ATOM 1512 C C . ASP A 1 206 ? 9.580 -3.166 0.566 1.00 76.44 206 ASP A C 1
ATOM 1514 O O . ASP A 1 206 ? 10.646 -3.178 1.160 1.00 76.44 206 ASP A O 1
ATOM 1518 N N . ALA A 1 207 ? 8.834 -2.061 0.506 1.00 80.06 207 ALA A N 1
ATOM 1519 C CA . ALA A 1 207 ? 9.320 -0.733 0.892 1.00 80.06 207 ALA A CA 1
ATOM 1520 C C . ALA A 1 207 ? 9.802 -0.634 2.347 1.00 80.06 207 ALA A C 1
ATOM 1522 O O . ALA A 1 207 ? 10.611 0.248 2.648 1.00 80.06 207 ALA A O 1
ATOM 1523 N N . CYS A 1 208 ? 9.333 -1.520 3.222 1.00 86.06 208 CYS A N 1
ATOM 1524 C CA . CYS A 1 208 ? 9.720 -1.562 4.616 1.00 86.06 208 CYS A CA 1
ATOM 1525 C C . CYS A 1 208 ? 9.978 -2.997 5.084 1.00 86.06 208 CYS A C 1
ATOM 1527 O O . CYS A 1 208 ? 9.218 -3.900 4.763 1.00 86.06 208 CYS A O 1
ATOM 1529 N N . ARG A 1 209 ? 11.024 -3.227 5.888 1.00 85.31 209 ARG A N 1
ATOM 1530 C CA . ARG A 1 209 ? 11.219 -4.537 6.533 1.00 85.31 209 ARG A CA 1
ATOM 1531 C C . ARG A 1 209 ? 10.226 -4.739 7.678 1.00 85.31 209 ARG A C 1
ATOM 1533 O O . ARG A 1 209 ? 9.775 -3.773 8.286 1.00 85.31 209 ARG A O 1
ATOM 1540 N N . LYS A 1 210 ? 10.004 -5.993 8.098 1.00 86.19 210 LYS A N 1
ATOM 1541 C CA . LYS A 1 210 ? 9.137 -6.342 9.252 1.00 86.19 210 LYS A CA 1
ATOM 1542 C C . LYS A 1 210 ? 9.564 -5.743 10.592 1.00 86.19 210 LYS A C 1
ATOM 1544 O O . LYS A 1 210 ? 8.835 -5.850 11.575 1.00 86.19 210 LYS A O 1
ATOM 1549 N N . ASP A 1 211 ? 10.784 -5.221 10.687 1.00 86.69 211 ASP A N 1
ATOM 1550 C CA . ASP A 1 211 ? 11.269 -4.493 11.859 1.00 86.69 211 ASP A CA 1
ATOM 1551 C C . ASP A 1 211 ? 11.084 -2.970 11.743 1.00 86.69 211 ASP A C 1
ATOM 1553 O O . ASP A 1 211 ? 11.647 -2.225 12.549 1.00 86.69 211 ASP A O 1
ATOM 1557 N N . CYS A 1 212 ? 10.287 -2.521 10.768 1.00 88.25 212 CYS A N 1
ATOM 1558 C CA . CYS A 1 212 ? 9.974 -1.128 10.456 1.00 88.25 212 CYS A CA 1
ATOM 1559 C C . CYS A 1 212 ? 11.214 -0.257 10.274 1.00 88.25 212 CYS A C 1
ATOM 1561 O O . CYS A 1 212 ? 11.316 0.891 10.729 1.00 88.25 212 CYS A O 1
ATOM 1563 N N . LYS A 1 213 ? 12.198 -0.866 9.613 1.00 87.06 213 LYS A N 1
ATOM 1564 C CA . LYS A 1 213 ? 13.418 -0.234 9.136 1.00 87.06 213 LYS A CA 1
ATOM 1565 C C . LYS A 1 213 ? 13.404 -0.224 7.627 1.00 87.06 213 LYS A C 1
ATOM 1567 O O . LYS A 1 213 ? 12.986 -1.197 6.999 1.00 87.06 213 LYS A O 1
ATOM 1572 N N . GLU A 1 214 ? 13.905 0.869 7.065 1.00 81.00 214 GLU A N 1
ATOM 1573 C CA . GLU A 1 214 ? 14.106 0.948 5.627 1.00 81.00 214 GLU A CA 1
ATOM 1574 C C . GLU A 1 214 ? 15.028 -0.192 5.175 1.00 81.00 214 GLU A C 1
ATOM 1576 O O . GLU A 1 214 ? 15.914 -0.656 5.916 1.00 81.00 214 GLU A O 1
ATOM 1581 N N . ASN A 1 215 ? 14.809 -0.650 3.947 1.00 75.81 215 ASN A N 1
ATOM 1582 C CA . ASN A 1 215 ? 15.717 -1.594 3.319 1.00 75.81 215 ASN A CA 1
ATOM 1583 C C . ASN A 1 215 ? 17.120 -1.000 3.241 1.00 75.81 215 ASN A C 1
ATOM 1585 O O . ASN A 1 215 ? 17.302 0.205 3.060 1.00 75.81 215 ASN A O 1
ATOM 1589 N N . ILE A 1 216 ? 18.116 -1.865 3.413 1.00 79.69 216 ILE A N 1
ATOM 1590 C CA . ILE A 1 216 ? 19.517 -1.471 3.346 1.00 79.69 216 ILE A CA 1
ATOM 1591 C C . ILE A 1 216 ? 20.052 -2.007 2.035 1.00 79.69 216 ILE A C 1
ATOM 1593 O O . ILE A 1 216 ? 20.149 -3.217 1.878 1.00 79.69 216 ILE A O 1
ATOM 1597 N N . CYS A 1 217 ? 20.427 -1.092 1.149 1.00 79.19 217 CYS A N 1
ATOM 1598 C CA . CYS A 1 217 ? 21.194 -1.449 -0.027 1.00 79.19 217 CYS A CA 1
ATOM 1599 C C . CYS A 1 217 ? 22.526 -2.091 0.378 1.00 79.19 217 CYS A C 1
ATOM 1601 O O . CYS A 1 217 ? 23.181 -1.595 1.295 1.00 79.19 217 CYS A O 1
ATOM 1603 N N . GLY A 1 218 ? 22.926 -3.170 -0.290 1.00 78.25 218 GLY A N 1
ATOM 1604 C CA . GLY A 1 218 ? 24.188 -3.863 -0.044 1.00 78.25 218 GLY A CA 1
ATOM 1605 C C . GLY A 1 218 ? 24.117 -4.922 1.061 1.00 78.25 218 GLY A C 1
ATOM 1606 O O . GLY A 1 218 ? 25.153 -5.296 1.620 1.00 78.25 218 GLY A O 1
ATOM 1607 N N . ASP A 1 219 ? 22.929 -5.421 1.411 1.00 82.00 219 ASP A N 1
ATOM 1608 C CA . ASP A 1 219 ? 22.751 -6.485 2.412 1.00 82.00 219 ASP A CA 1
ATOM 1609 C C . ASP A 1 219 ? 22.697 -7.907 1.809 1.00 82.00 219 ASP A C 1
ATOM 1611 O O . ASP A 1 219 ? 22.718 -8.917 2.528 1.00 82.00 219 ASP A O 1
ATOM 1615 N N . GLY A 1 220 ? 22.752 -7.993 0.480 1.00 80.25 220 GLY A N 1
ATOM 1616 C CA . GLY A 1 220 ? 22.793 -9.211 -0.322 1.00 80.25 220 GLY A CA 1
ATOM 1617 C C . GLY A 1 220 ? 21.412 -9.730 -0.716 1.00 80.25 220 GLY A C 1
ATOM 1618 O O . GLY A 1 220 ? 21.313 -10.861 -1.212 1.00 80.25 220 GLY A O 1
ATOM 1619 N N . ILE A 1 221 ? 20.349 -8.964 -0.464 1.00 78.44 221 ILE A N 1
ATOM 1620 C CA . ILE A 1 221 ? 18.961 -9.317 -0.760 1.00 78.44 221 ILE A CA 1
ATOM 1621 C C . ILE A 1 221 ? 18.414 -8.276 -1.730 1.00 78.44 221 ILE A C 1
ATOM 1623 O O . ILE A 1 221 ? 18.523 -7.102 -1.464 1.00 78.44 221 ILE A O 1
ATOM 1627 N N . VAL A 1 222 ? 17.808 -8.702 -2.846 1.00 82.75 222 VAL A N 1
ATOM 1628 C CA . VAL A 1 222 ? 17.146 -7.776 -3.783 1.00 82.75 222 VAL A CA 1
ATOM 1629 C C . VAL A 1 222 ? 15.664 -7.651 -3.433 1.00 82.75 222 VAL A C 1
ATOM 1631 O O . VAL A 1 222 ? 14.872 -8.576 -3.665 1.00 82.75 222 VAL A O 1
ATOM 1634 N N . ASN A 1 223 ? 15.286 -6.488 -2.926 1.00 75.56 223 ASN A N 1
ATOM 1635 C CA . ASN A 1 223 ? 13.945 -6.105 -2.516 1.00 75.56 223 ASN A CA 1
ATOM 1636 C C . ASN A 1 223 ? 13.148 -5.596 -3.730 1.00 75.56 223 ASN A C 1
ATOM 1638 O O . ASN A 1 223 ? 13.274 -4.463 -4.202 1.00 75.56 223 ASN A O 1
ATOM 1642 N N . THR A 1 224 ? 12.333 -6.491 -4.292 1.00 71.56 224 THR A N 1
ATOM 1643 C CA . THR A 1 224 ? 11.640 -6.284 -5.570 1.00 71.56 224 THR A CA 1
ATOM 1644 C C . THR A 1 224 ? 10.693 -5.084 -5.511 1.00 71.56 224 THR A C 1
ATOM 1646 O O . THR A 1 224 ? 9.673 -5.119 -4.831 1.00 71.56 224 THR A O 1
ATOM 1649 N N . GLY A 1 225 ? 10.977 -4.058 -6.318 1.00 68.50 225 GLY A N 1
ATOM 1650 C CA . GLY A 1 225 ? 10.176 -2.830 -6.383 1.00 68.50 225 GLY A CA 1
ATOM 1651 C C . GLY A 1 225 ? 10.689 -1.695 -5.492 1.00 68.50 225 GLY A C 1
ATOM 1652 O O . GLY A 1 225 ? 10.125 -0.604 -5.559 1.00 68.50 225 GLY A O 1
ATOM 1653 N N . VAL A 1 226 ? 11.755 -1.935 -4.723 1.00 74.81 226 VAL A N 1
ATOM 1654 C CA . VAL A 1 226 ? 12.481 -0.927 -3.934 1.00 74.81 226 VAL A CA 1
ATOM 1655 C C . VAL A 1 226 ? 13.880 -0.714 -4.498 1.00 74.81 226 VAL A C 1
ATOM 1657 O O . VAL A 1 226 ? 14.277 0.428 -4.703 1.00 74.81 226 VAL A O 1
ATOM 1660 N N . GLU A 1 227 ? 14.575 -1.801 -4.834 1.00 76.69 227 GLU A N 1
ATOM 1661 C CA . GLU A 1 227 ? 15.897 -1.778 -5.461 1.00 76.69 227 GLU A CA 1
ATOM 1662 C C . GLU A 1 227 ? 15.960 -2.585 -6.757 1.00 76.69 227 GLU A C 1
ATOM 1664 O O . GLU A 1 227 ? 15.246 -3.576 -6.948 1.00 76.69 227 GLU A O 1
ATOM 1669 N N . GLU A 1 228 ? 16.812 -2.127 -7.676 1.00 77.38 228 GLU A N 1
ATOM 1670 C CA . GLU A 1 228 ? 17.031 -2.769 -8.976 1.00 77.38 228 GLU A CA 1
ATOM 1671 C C . GLU A 1 228 ? 18.110 -3.861 -8.900 1.00 77.38 228 GLU A C 1
ATOM 1673 O O . GLU A 1 228 ? 18.106 -4.799 -9.703 1.00 77.38 228 GLU A O 1
ATOM 1678 N N . CYS A 1 229 ? 19.012 -3.754 -7.924 1.00 81.31 229 CYS A N 1
ATOM 1679 C CA . CYS A 1 229 ? 20.095 -4.688 -7.637 1.00 81.31 229 CYS A CA 1
ATOM 1680 C C . CYS A 1 229 ? 20.446 -4.670 -6.145 1.00 81.31 229 CYS A C 1
ATOM 1682 O O . CYS A 1 229 ? 20.040 -3.765 -5.431 1.00 81.31 229 CYS A O 1
ATOM 1684 N N . ASP A 1 230 ? 21.226 -5.659 -5.713 1.00 85.25 230 ASP A N 1
ATOM 1685 C CA . ASP A 1 230 ? 21.958 -5.681 -4.445 1.00 85.25 230 ASP A CA 1
ATOM 1686 C C . ASP A 1 230 ? 23.093 -6.708 -4.612 1.00 85.25 230 ASP A C 1
ATOM 1688 O O . ASP A 1 230 ? 22.848 -7.867 -4.973 1.00 85.25 230 ASP A O 1
ATOM 1692 N N . ASP A 1 231 ? 24.342 -6.287 -4.426 1.00 82.38 231 ASP A N 1
ATOM 1693 C CA . ASP A 1 231 ? 25.534 -7.133 -4.561 1.00 82.38 231 ASP A CA 1
ATOM 1694 C C . ASP A 1 231 ? 26.219 -7.449 -3.215 1.00 82.38 231 ASP A C 1
ATOM 1696 O O . ASP A 1 231 ? 27.331 -7.993 -3.170 1.00 82.38 231 ASP A O 1
ATOM 1700 N N . GLY A 1 232 ? 25.535 -7.176 -2.103 1.00 86.31 232 GLY A N 1
ATOM 1701 C CA . GLY A 1 232 ? 25.979 -7.483 -0.750 1.00 86.31 232 GLY A CA 1
ATOM 1702 C C . GLY A 1 232 ? 27.049 -6.546 -0.202 1.00 86.31 232 GLY A C 1
ATOM 1703 O O . GLY A 1 232 ? 27.750 -6.937 0.743 1.00 86.31 232 GLY A O 1
ATOM 1704 N N . ASN A 1 233 ? 27.228 -5.361 -0.797 1.00 83.44 233 ASN A N 1
ATOM 1705 C CA . ASN A 1 233 ? 28.096 -4.322 -0.261 1.00 83.44 233 ASN A CA 1
ATOM 1706 C C . ASN A 1 233 ? 27.715 -2.894 -0.734 1.00 83.44 233 ASN A C 1
ATOM 1708 O O . ASN A 1 233 ? 26.866 -2.731 -1.593 1.00 83.44 233 ASN A O 1
ATOM 1712 N N . ASP A 1 234 ? 28.345 -1.861 -0.152 1.00 83.56 234 ASP A N 1
ATOM 1713 C CA . ASP A 1 234 ? 28.107 -0.435 -0.480 1.00 83.56 234 ASP A CA 1
ATOM 1714 C C . ASP A 1 234 ? 29.173 0.160 -1.426 1.00 83.56 234 ASP A C 1
ATOM 1716 O O . ASP A 1 234 ? 29.354 1.386 -1.487 1.00 83.56 234 ASP A O 1
ATOM 1720 N N . ASN A 1 235 ? 29.997 -0.668 -2.076 1.00 81.25 235 ASN A N 1
ATOM 1721 C CA . ASN A 1 235 ? 30.970 -0.133 -3.018 1.00 81.25 235 ASN A CA 1
ATOM 1722 C C . ASN A 1 235 ? 30.225 0.325 -4.269 1.00 81.25 235 ASN A C 1
ATOM 1724 O O . ASN A 1 235 ? 29.276 -0.291 -4.720 1.00 81.25 235 ASN A O 1
ATOM 1728 N N . ASN A 1 236 ? 30.655 1.451 -4.826 1.00 75.25 236 ASN A N 1
ATOM 1729 C CA . ASN A 1 236 ? 30.178 1.833 -6.143 1.00 75.25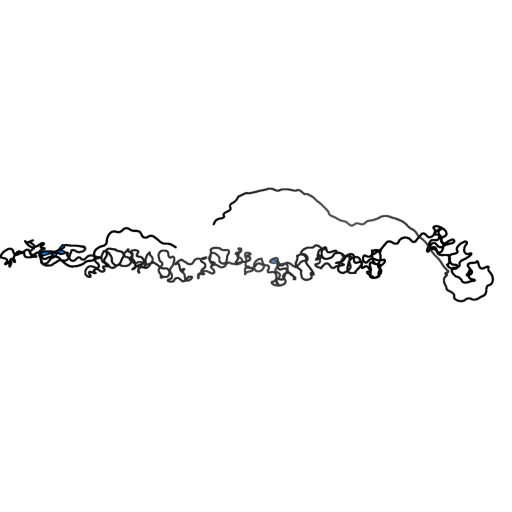 236 ASN A CA 1
ATOM 1730 C C . ASN A 1 236 ? 30.992 1.056 -7.192 1.00 75.25 236 ASN A C 1
ATOM 1732 O O . ASN A 1 236 ? 32.193 0.830 -7.001 1.00 75.25 236 ASN A O 1
ATOM 1736 N N . ASP A 1 237 ? 30.343 0.722 -8.307 1.00 71.69 237 ASP A N 1
ATOM 1737 C CA . ASP A 1 237 ? 30.964 0.227 -9.542 1.00 71.69 237 ASP A CA 1
ATOM 1738 C C . ASP A 1 237 ? 31.431 -1.253 -9.514 1.00 71.69 237 ASP A C 1
ATOM 1740 O O . ASP A 1 237 ? 32.298 -1.649 -10.301 1.00 71.69 237 ASP A O 1
ATOM 1744 N N . ASP A 1 238 ? 30.869 -2.102 -8.641 1.00 73.25 238 ASP A N 1
ATOM 1745 C CA . ASP A 1 238 ? 31.123 -3.560 -8.595 1.00 73.25 238 ASP A CA 1
ATOM 1746 C C . ASP A 1 238 ? 29.880 -4.454 -8.782 1.00 73.25 238 ASP A C 1
ATOM 1748 O O . ASP A 1 238 ? 29.978 -5.682 -8.705 1.00 73.25 238 ASP A O 1
ATOM 1752 N N . GLY A 1 239 ? 28.756 -3.857 -9.173 1.00 77.12 239 GLY A N 1
ATOM 1753 C CA . GLY A 1 239 ? 27.535 -4.561 -9.576 1.00 77.12 239 GLY A CA 1
ATOM 1754 C C . GLY A 1 239 ? 26.273 -3.792 -9.207 1.00 77.12 239 GLY A C 1
ATOM 1755 O O . GLY A 1 239 ? 25.321 -3.741 -9.989 1.00 77.12 239 GLY A O 1
ATOM 1756 N N . CYS A 1 240 ? 26.298 -3.130 -8.059 1.00 83.75 240 CYS A N 1
ATOM 1757 C CA . CYS A 1 240 ? 25.234 -2.279 -7.564 1.00 83.75 240 CYS A CA 1
ATOM 1758 C C . CYS A 1 240 ? 25.839 -1.034 -6.915 1.00 83.75 240 CYS A C 1
ATOM 1760 O O . CYS A 1 240 ? 26.875 -1.122 -6.274 1.00 83.75 240 CYS A O 1
ATOM 1762 N N . ASN A 1 241 ? 25.253 0.148 -7.107 1.00 78.00 241 ASN A N 1
ATOM 1763 C CA . ASN A 1 241 ? 25.758 1.343 -6.423 1.00 78.00 241 ASN A CA 1
ATOM 1764 C C . ASN A 1 241 ? 25.151 1.491 -5.014 1.00 78.00 241 ASN A C 1
ATOM 1766 O O . ASN A 1 241 ? 24.165 0.845 -4.680 1.00 78.00 241 ASN A O 1
ATOM 1770 N N . GLN A 1 242 ? 25.659 2.436 -4.217 1.00 78.50 242 GLN A N 1
ATOM 1771 C CA . GLN A 1 242 ? 25.144 2.746 -2.867 1.00 78.50 242 GLN A CA 1
ATOM 1772 C C . GLN A 1 242 ? 23.670 3.228 -2.810 1.00 78.50 242 GLN A C 1
ATOM 1774 O O . GLN A 1 242 ? 23.162 3.529 -1.731 1.00 78.50 242 GLN A O 1
ATOM 1779 N N . HIS A 1 243 ? 23.018 3.426 -3.960 1.00 78.31 243 HIS A N 1
ATOM 1780 C CA . HIS A 1 243 ? 21.593 3.762 -4.081 1.00 78.31 243 HIS A CA 1
ATOM 1781 C C . HIS A 1 243 ? 20.787 2.615 -4.703 1.00 78.31 243 HIS A C 1
ATOM 1783 O O . HIS A 1 243 ? 19.626 2.807 -5.056 1.00 78.31 243 HIS A O 1
ATOM 1789 N N . CYS A 1 244 ? 21.394 1.437 -4.824 1.00 78.69 244 CYS A N 1
ATOM 1790 C CA . CYS A 1 244 ? 20.759 0.222 -5.289 1.00 78.69 244 CYS A CA 1
ATOM 1791 C C . CYS A 1 244 ? 20.228 0.259 -6.729 1.00 78.69 244 CYS A C 1
ATOM 1793 O O . CYS A 1 244 ? 19.227 -0.365 -7.097 1.00 78.69 244 CYS A O 1
ATOM 1795 N N . GLU A 1 245 ? 20.952 1.005 -7.562 1.00 78.38 245 GLU A N 1
ATOM 1796 C CA . GLU A 1 245 ? 20.767 1.082 -9.005 1.00 78.38 245 GLU A CA 1
ATOM 1797 C C . GLU A 1 245 ? 21.827 0.212 -9.692 1.00 78.38 245 GLU A C 1
ATOM 1799 O O . GLU A 1 245 ? 23.002 0.230 -9.304 1.00 78.38 245 GLU A O 1
ATOM 1804 N N . ALA A 1 246 ? 21.419 -0.544 -10.715 1.00 71.06 246 ALA A N 1
ATOM 1805 C CA . ALA A 1 246 ? 22.302 -1.495 -11.388 1.00 71.06 246 ALA A CA 1
ATOM 1806 C C . ALA A 1 246 ? 23.519 -0.801 -12.026 1.00 71.06 246 ALA A C 1
ATOM 1808 O O . ALA A 1 246 ? 23.371 0.177 -12.765 1.00 71.06 246 ALA A O 1
A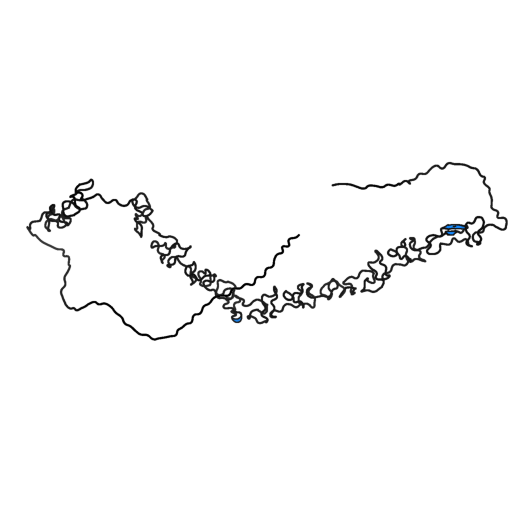TOM 1809 N N . CYS A 1 247 ? 24.712 -1.349 -11.772 1.00 67.94 247 CYS A N 1
ATOM 1810 C CA . CYS A 1 247 ? 25.939 -1.041 -12.507 1.00 67.94 247 CYS A CA 1
ATOM 1811 C C . CYS A 1 247 ? 26.222 -2.150 -13.539 1.00 67.94 247 CYS A C 1
ATOM 1813 O O . CYS A 1 247 ? 25.924 -3.321 -13.282 1.00 67.94 247 CYS A O 1
ATOM 1815 N N . PRO A 1 248 ? 26.833 -1.826 -14.692 1.00 65.50 248 PRO A N 1
ATOM 1816 C CA . PRO A 1 248 ? 27.330 -0.506 -15.103 1.00 65.50 248 PRO A CA 1
ATOM 1817 C C . PRO A 1 248 ? 26.229 0.425 -15.642 1.00 65.50 248 PRO A C 1
ATOM 1819 O O . PRO A 1 248 ? 25.235 -0.028 -16.216 1.00 65.50 248 PRO A O 1
ATOM 1822 N N . ARG A 1 249 ? 26.409 1.742 -15.468 1.00 72.12 249 ARG A N 1
ATOM 1823 C CA . ARG A 1 249 ? 25.486 2.769 -15.985 1.00 72.12 249 ARG A CA 1
ATOM 1824 C C . ARG A 1 249 ? 26.001 3.329 -17.308 1.00 72.12 249 ARG A C 1
ATOM 1826 O O . ARG A 1 249 ? 26.515 4.444 -17.322 1.00 72.12 249 ARG A O 1
ATOM 1833 N N . CYS A 1 250 ? 25.780 2.588 -18.394 1.00 75.94 250 CYS A N 1
ATOM 1834 C CA . CYS A 1 250 ? 26.148 3.044 -19.734 1.00 75.94 250 CYS A CA 1
ATOM 1835 C C . CYS A 1 250 ? 25.622 4.457 -20.007 1.00 75.94 250 CYS A C 1
ATOM 1837 O O . CYS A 1 250 ? 24.408 4.692 -19.970 1.00 75.94 250 CYS A O 1
ATOM 1839 N N . GLY A 1 251 ? 26.525 5.382 -20.311 1.00 75.31 251 GLY A N 1
ATOM 1840 C CA . GLY A 1 251 ? 26.204 6.760 -20.649 1.00 75.31 251 GLY A CA 1
ATOM 1841 C C . GLY A 1 251 ? 26.378 7.766 -19.517 1.00 75.31 251 GLY A C 1
ATOM 1842 O O . GLY A 1 251 ? 25.814 8.862 -19.589 1.00 75.31 251 GLY A O 1
ATOM 1843 N N . ASN A 1 252 ? 27.116 7.432 -18.459 1.00 80.25 252 ASN A N 1
ATOM 1844 C CA . ASN A 1 252 ? 27.397 8.349 -17.348 1.00 80.25 252 ASN A CA 1
ATOM 1845 C C . ASN A 1 252 ? 28.699 9.165 -17.550 1.00 80.25 252 ASN A C 1
ATOM 1847 O O . ASN A 1 252 ? 28.978 10.104 -16.796 1.00 80.25 252 ASN A O 1
ATOM 1851 N N . GLY A 1 253 ? 29.467 8.852 -18.593 1.00 79.19 253 GLY A N 1
ATOM 1852 C CA . GLY A 1 253 ? 30.720 9.485 -18.995 1.00 79.19 253 GLY A CA 1
ATOM 1853 C C . GLY A 1 253 ? 31.958 8.834 -18.380 1.00 79.19 253 GLY A C 1
ATOM 1854 O O . GLY A 1 253 ? 33.045 9.421 -18.450 1.00 79.19 253 GLY A O 1
ATOM 1855 N N . VAL A 1 254 ? 31.809 7.678 -17.733 1.00 80.69 254 VAL A N 1
ATOM 1856 C CA . VAL A 1 254 ? 32.845 6.976 -16.975 1.00 80.69 254 VAL A CA 1
ATOM 1857 C C . VAL A 1 254 ? 32.840 5.506 -17.370 1.00 80.69 254 VAL A C 1
ATOM 1859 O O . VAL A 1 254 ? 31.901 4.795 -17.085 1.00 80.69 254 VAL A O 1
ATOM 1862 N N . THR A 1 255 ? 33.937 5.031 -17.959 1.00 79.88 255 THR A N 1
ATOM 1863 C CA . THR A 1 255 ? 34.116 3.599 -18.228 1.00 79.88 255 THR A CA 1
ATOM 1864 C C . THR A 1 255 ? 34.486 2.847 -16.947 1.00 79.88 255 THR A C 1
ATOM 1866 O O . THR A 1 255 ? 35.530 3.148 -16.348 1.00 79.88 255 THR A O 1
ATOM 1869 N N . GLU A 1 256 ? 33.721 1.816 -16.600 1.00 74.00 256 GLU A N 1
ATOM 1870 C CA . GLU A 1 256 ? 33.837 0.988 -15.393 1.00 74.00 256 GLU A CA 1
ATOM 1871 C C . GLU A 1 256 ? 34.156 -0.494 -15.726 1.00 74.00 256 GLU A C 1
ATOM 1873 O O . GLU A 1 256 ? 33.318 -1.388 -15.578 1.00 74.00 256 GLU A O 1
ATOM 1878 N N . PRO A 1 257 ? 35.405 -0.839 -16.114 1.00 73.25 257 PRO A N 1
ATOM 1879 C CA . PRO A 1 257 ? 35.750 -2.199 -16.551 1.00 73.25 257 PRO A CA 1
ATOM 1880 C C . PRO A 1 257 ? 35.543 -3.287 -15.490 1.00 73.25 257 PRO A C 1
ATOM 1882 O O . PRO A 1 257 ? 35.431 -4.465 -15.824 1.00 73.25 257 PRO A O 1
ATOM 1885 N N . ALA A 1 258 ? 35.551 -2.912 -14.206 1.00 67.31 258 ALA A N 1
ATOM 1886 C CA . ALA A 1 258 ? 35.333 -3.834 -13.092 1.00 67.31 258 ALA A CA 1
ATOM 1887 C C . ALA A 1 258 ? 33.871 -4.308 -13.004 1.00 67.31 258 ALA A C 1
ATOM 1889 O O . ALA A 1 258 ? 33.648 -5.464 -12.649 1.00 67.31 258 ALA A O 1
ATOM 1890 N N . ALA A 1 259 ? 32.921 -3.462 -13.414 1.00 67.62 259 ALA A N 1
ATOM 1891 C CA . ALA A 1 259 ? 31.499 -3.777 -13.532 1.00 67.62 259 ALA A CA 1
ATOM 1892 C C . ALA A 1 259 ? 31.143 -4.475 -14.864 1.00 67.62 259 ALA A C 1
ATOM 1894 O O . ALA A 1 259 ? 29.998 -4.863 -15.075 1.00 67.62 259 ALA A O 1
ATOM 1895 N N . GLY A 1 260 ? 32.117 -4.683 -15.762 1.00 72.56 260 GLY A N 1
ATOM 1896 C CA . GLY A 1 260 ? 31.913 -5.349 -17.055 1.00 72.56 260 GLY A CA 1
ATOM 1897 C C . GLY A 1 260 ? 31.629 -4.411 -18.230 1.00 72.56 260 GLY A C 1
ATOM 1898 O O . GLY A 1 260 ? 31.242 -4.891 -19.293 1.00 72.56 260 GLY A O 1
ATOM 1899 N N . GLU A 1 261 ? 31.843 -3.106 -18.059 1.00 82.38 261 GLU A N 1
ATOM 1900 C CA . GLU A 1 261 ? 31.703 -2.109 -19.119 1.00 82.38 261 GLU A CA 1
ATOM 1901 C C . GLU A 1 261 ? 32.925 -2.056 -20.051 1.00 82.38 261 GLU A C 1
ATOM 1903 O O . GLU A 1 261 ? 34.073 -1.990 -19.601 1.00 82.38 261 GLU A O 1
ATOM 1908 N N . GLU A 1 262 ? 32.683 -2.083 -21.366 1.00 83.00 262 GLU A N 1
ATOM 1909 C CA . GLU A 1 262 ? 33.728 -2.033 -22.399 1.00 83.00 262 GLU A CA 1
ATOM 1910 C C . GLU A 1 262 ? 33.893 -0.629 -23.015 1.00 83.00 262 GLU A C 1
ATOM 1912 O O . GLU A 1 262 ? 34.973 -0.309 -23.521 1.00 83.00 262 GLU A O 1
ATOM 1917 N N . CYS A 1 263 ? 32.859 0.217 -22.950 1.00 83.12 263 CYS A N 1
ATOM 1918 C CA . CYS A 1 263 ? 32.853 1.619 -23.384 1.00 83.12 263 CYS A CA 1
ATOM 1919 C C . CYS A 1 263 ? 31.823 2.444 -22.595 1.00 83.12 263 CYS A C 1
ATOM 1921 O O . CYS A 1 263 ? 30.914 1.866 -22.023 1.00 83.12 263 CYS A O 1
ATOM 1923 N N . ASP A 1 264 ? 31.951 3.775 -22.609 1.00 84.81 264 ASP A N 1
ATOM 1924 C CA . ASP A 1 264 ? 30.949 4.736 -22.123 1.00 84.81 264 ASP A CA 1
ATOM 1925 C C . ASP A 1 264 ? 31.205 6.084 -22.823 1.00 84.81 264 ASP A C 1
ATOM 1927 O O . ASP A 1 264 ? 32.328 6.601 -22.782 1.00 84.81 264 ASP A O 1
ATOM 1931 N N . ASP A 1 265 ? 30.195 6.648 -23.488 1.00 81.44 265 ASP A N 1
ATOM 1932 C CA . ASP A 1 265 ? 30.275 7.923 -24.216 1.00 81.44 265 ASP A CA 1
ATOM 1933 C C . ASP A 1 265 ? 29.420 9.049 -23.598 1.00 81.44 265 ASP A C 1
ATOM 1935 O O . ASP A 1 265 ? 29.192 10.103 -24.206 1.00 81.44 265 ASP A O 1
ATOM 1939 N N . GLY A 1 266 ? 28.991 8.879 -22.346 1.00 84.00 266 GLY A N 1
ATOM 1940 C CA . GLY A 1 266 ? 28.326 9.916 -21.563 1.00 84.00 266 GLY A CA 1
ATOM 1941 C C . GLY A 1 266 ? 26.890 10.213 -21.960 1.00 84.00 266 GLY A C 1
ATOM 1942 O O . GLY A 1 266 ? 26.366 11.268 -21.579 1.00 84.00 266 GLY A O 1
ATOM 1943 N N . ASN A 1 267 ? 26.252 9.329 -22.727 1.00 80.94 267 ASN A N 1
ATOM 1944 C CA . ASN A 1 267 ? 24.839 9.442 -23.030 1.00 80.94 267 ASN A CA 1
ATOM 1945 C C . ASN A 1 267 ? 24.182 8.072 -23.316 1.00 80.94 267 ASN A C 1
ATOM 1947 O O . ASN A 1 267 ? 24.832 7.042 -23.276 1.00 80.94 267 ASN A O 1
ATOM 1951 N N . THR A 1 268 ? 22.860 8.060 -23.524 1.00 81.62 268 THR A N 1
ATOM 1952 C CA . THR A 1 268 ? 22.068 6.823 -23.712 1.00 81.62 268 THR A CA 1
ATOM 1953 C C . THR A 1 268 ? 21.542 6.660 -25.142 1.00 81.62 268 THR A C 1
ATOM 1955 O O . THR A 1 268 ? 20.440 6.142 -25.383 1.00 81.62 268 THR A O 1
ATOM 1958 N N . ILE A 1 269 ? 22.276 7.190 -26.113 1.00 78.81 269 ILE A N 1
ATOM 1959 C CA . ILE A 1 269 ? 22.010 6.983 -27.532 1.00 78.81 269 ILE A CA 1
ATOM 1960 C C . ILE A 1 269 ? 22.709 5.667 -27.917 1.00 78.81 269 ILE A C 1
ATOM 1962 O O . ILE A 1 269 ? 23.692 5.279 -27.319 1.00 78.81 269 ILE A O 1
ATOM 1966 N N . ASN A 1 270 ? 22.121 4.888 -28.828 1.00 71.31 270 ASN A N 1
ATOM 1967 C CA . ASN A 1 270 ? 22.731 3.622 -29.269 1.00 71.31 270 ASN A CA 1
ATOM 1968 C C . ASN A 1 270 ? 23.531 3.774 -30.578 1.00 71.31 270 ASN A C 1
ATOM 1970 O O . ASN A 1 270 ? 24.188 2.831 -30.990 1.00 71.31 270 ASN A O 1
ATOM 1974 N N . HIS A 1 271 ? 23.410 4.916 -31.263 1.00 68.75 271 HIS A N 1
ATOM 1975 C CA . HIS A 1 271 ? 23.956 5.175 -32.610 1.00 68.75 271 HIS A CA 1
ATOM 1976 C C . HIS A 1 271 ? 25.307 5.918 -32.585 1.00 68.75 271 HIS A C 1
ATOM 1978 O O . HIS A 1 271 ? 25.730 6.511 -33.579 1.00 68.75 271 HIS A O 1
ATOM 1984 N N . ASP A 1 272 ? 25.943 5.984 -31.426 1.00 72.69 272 ASP A N 1
ATOM 1985 C CA . ASP A 1 272 ? 27.220 6.634 -31.166 1.00 72.69 272 ASP A CA 1
ATOM 1986 C C . ASP A 1 272 ? 28.262 5.621 -30.675 1.00 72.69 272 ASP A C 1
ATOM 1988 O O . ASP A 1 272 ? 28.214 4.445 -31.035 1.00 72.69 272 ASP A O 1
ATOM 1992 N N . GLU A 1 273 ? 29.329 6.098 -30.035 1.00 75.94 273 GLU A N 1
ATOM 1993 C CA . GLU A 1 273 ? 30.548 5.308 -29.844 1.00 75.94 273 GLU A CA 1
ATOM 1994 C C . GLU A 1 273 ? 30.322 4.129 -28.885 1.00 75.94 273 GLU A C 1
ATOM 1996 O O . GLU A 1 273 ? 31.076 3.149 -28.941 1.00 75.94 273 GLU A O 1
ATOM 2001 N N . CYS A 1 274 ? 29.278 4.190 -28.053 1.00 82.44 274 CYS A N 1
ATOM 2002 C CA . CYS A 1 274 ? 28.906 3.137 -27.127 1.00 82.44 274 CYS A CA 1
ATOM 2003 C C . CYS A 1 274 ? 27.400 2.843 -27.126 1.00 82.44 274 CYS A C 1
ATOM 2005 O O . CYS A 1 274 ? 26.574 3.737 -27.018 1.00 82.44 274 CYS A O 1
ATOM 2007 N N . ARG A 1 275 ? 27.023 1.562 -27.194 1.00 80.00 275 ARG A N 1
ATOM 2008 C CA . ARG A 1 275 ? 25.631 1.122 -27.041 1.00 80.00 275 ARG A CA 1
ATOM 2009 C C . ARG A 1 275 ? 25.243 1.120 -25.566 1.00 80.00 275 ARG A C 1
ATOM 2011 O O . ARG A 1 275 ? 26.056 0.733 -24.738 1.00 80.00 275 ARG A O 1
ATOM 2018 N N . ASN A 1 276 ? 23.965 1.360 -25.260 1.00 75.38 276 ASN A N 1
ATOM 2019 C CA . ASN A 1 276 ? 23.382 1.376 -23.904 1.00 75.38 276 ASN A CA 1
ATOM 2020 C C . ASN A 1 276 ? 23.552 0.089 -23.068 1.00 75.38 276 ASN A C 1
ATOM 2022 O O . ASN A 1 276 ? 23.094 0.045 -21.928 1.00 75.38 276 ASN A O 1
ATOM 2026 N N . ASP A 1 277 ? 24.141 -0.974 -23.616 1.00 77.19 277 ASP A N 1
ATOM 2027 C CA . ASP A 1 277 ? 24.553 -2.170 -22.874 1.00 77.19 277 ASP A CA 1
ATOM 2028 C C . ASP A 1 277 ? 26.072 -2.211 -22.611 1.00 77.19 277 ASP A C 1
ATOM 2030 O O . ASP A 1 277 ? 26.627 -3.295 -22.405 1.00 77.19 277 ASP A O 1
ATOM 2034 N N . CYS A 1 278 ? 26.730 -1.045 -22.618 1.00 80.31 278 CYS A N 1
ATOM 2035 C CA . CYS A 1 278 ? 28.147 -0.861 -22.306 1.00 80.31 278 CYS A CA 1
ATOM 2036 C C . CYS A 1 278 ? 29.102 -1.561 -23.281 1.00 80.31 278 CYS A C 1
ATOM 2038 O O . CYS A 1 278 ?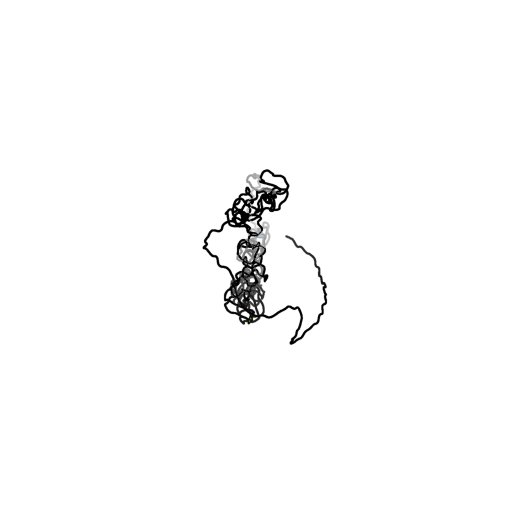 30.210 -1.959 -22.901 1.00 80.31 278 CYS A O 1
ATOM 2040 N N . LYS A 1 279 ? 28.673 -1.752 -24.534 1.00 82.38 279 LYS A N 1
ATOM 2041 C CA . LYS A 1 279 ? 29.478 -2.381 -25.587 1.00 82.38 279 LYS A CA 1
ATOM 2042 C C . LYS A 1 279 ? 29.639 -1.460 -26.784 1.00 82.38 279 LYS A C 1
ATOM 2044 O O . LYS A 1 279 ? 28.706 -0.736 -27.124 1.00 82.38 279 LYS A O 1
ATOM 2049 N N . PRO A 1 280 ? 30.805 -1.490 -27.446 1.00 78.94 280 PRO A N 1
ATOM 2050 C CA . PRO A 1 280 ? 31.025 -0.664 -28.622 1.00 78.94 280 PRO A CA 1
ATOM 2051 C C . PRO A 1 280 ? 30.037 -1.047 -29.727 1.00 78.94 280 PRO A C 1
ATOM 2053 O O . PRO A 1 280 ? 29.704 -2.227 -29.870 1.00 78.94 280 PRO A O 1
ATOM 2056 N N . ALA A 1 281 ? 29.598 -0.058 -30.508 1.00 73.69 281 ALA A N 1
ATOM 2057 C CA . ALA A 1 281 ? 28.853 -0.304 -31.740 1.00 73.69 281 ALA A CA 1
ATOM 2058 C C . ALA A 1 281 ? 29.725 -1.122 -32.711 1.00 73.69 281 ALA A C 1
ATOM 2060 O O . ALA A 1 281 ? 30.919 -0.840 -32.880 1.00 73.69 281 ALA A O 1
ATOM 2061 N N . VAL A 1 282 ? 29.154 -2.177 -33.298 1.00 79.94 282 VAL A N 1
ATOM 2062 C CA . VAL A 1 282 ? 29.864 -3.074 -34.217 1.00 79.94 282 VAL A CA 1
ATOM 2063 C C . VAL A 1 282 ? 28.999 -3.348 -35.430 1.00 79.94 282 VAL A C 1
ATOM 2065 O O . VAL A 1 282 ? 27.944 -3.952 -35.289 1.00 79.94 282 VAL A O 1
ATOM 2068 N N . CYS A 1 283 ? 29.559 -3.078 -36.603 1.00 79.00 283 CYS A N 1
ATOM 2069 C CA . CYS A 1 283 ? 28.991 -3.473 -37.878 1.00 79.00 283 CYS A CA 1
ATOM 2070 C C . CYS A 1 283 ? 28.406 -4.900 -37.915 1.00 79.00 283 CYS A C 1
ATOM 2072 O O . CYS A 1 283 ? 29.120 -5.901 -37.748 1.00 79.00 283 CYS A O 1
ATOM 2074 N N . GLY A 1 284 ? 27.111 -4.977 -38.206 1.00 75.88 284 GLY A N 1
ATOM 2075 C CA . GLY A 1 284 ? 26.283 -6.173 -38.245 1.00 75.88 284 GLY A CA 1
ATOM 2076 C C . GLY A 1 284 ? 25.515 -6.458 -36.950 1.00 75.88 284 GLY A C 1
ATOM 2077 O O . GLY A 1 284 ? 25.085 -7.602 -36.763 1.00 75.88 284 GLY A O 1
ATOM 2078 N N . ASP A 1 285 ? 25.355 -5.488 -36.045 1.00 79.19 285 ASP A N 1
ATOM 2079 C CA . ASP A 1 285 ? 24.592 -5.636 -34.794 1.00 79.19 285 ASP A CA 1
ATOM 2080 C C . ASP A 1 285 ? 23.167 -5.045 -34.845 1.00 79.19 285 ASP A C 1
ATOM 2082 O O . ASP A 1 285 ? 22.365 -5.254 -33.927 1.00 79.19 285 ASP A O 1
ATOM 2086 N N . GLY A 1 286 ? 22.816 -4.427 -35.973 1.00 77.19 286 GLY A N 1
ATOM 2087 C CA . GLY A 1 286 ? 21.493 -3.917 -36.317 1.00 77.19 286 GLY A CA 1
ATOM 2088 C C . GLY A 1 286 ? 21.284 -2.461 -35.927 1.00 77.19 286 GLY A C 1
ATOM 2089 O O . GLY A 1 286 ? 20.129 -2.028 -35.848 1.00 77.19 286 GLY A O 1
ATOM 2090 N N . ILE A 1 287 ? 22.364 -1.736 -35.625 1.00 75.69 287 ILE A N 1
ATOM 2091 C CA . ILE A 1 287 ? 22.338 -0.365 -35.127 1.00 75.69 287 ILE A CA 1
ATOM 2092 C C . ILE A 1 287 ? 23.368 0.464 -35.900 1.00 75.69 287 ILE A C 1
ATOM 2094 O O . ILE A 1 287 ? 24.555 0.200 -35.815 1.00 75.69 287 ILE A O 1
ATOM 2098 N N . ASP A 1 288 ? 22.921 1.504 -36.614 1.00 77.00 288 ASP A N 1
ATOM 2099 C CA . ASP A 1 288 ? 23.819 2.377 -37.384 1.00 77.00 288 ASP A CA 1
ATOM 2100 C C . ASP A 1 288 ? 24.756 3.169 -36.442 1.00 77.00 288 ASP A C 1
ATOM 2102 O O . ASP A 1 288 ? 24.329 4.146 -35.815 1.00 77.00 288 ASP A O 1
ATOM 2106 N N . GLY A 1 289 ? 26.024 2.760 -36.330 1.00 72.94 289 GLY A N 1
ATOM 2107 C CA . GLY A 1 289 ? 27.033 3.398 -35.479 1.00 72.94 289 GLY A CA 1
ATOM 2108 C C . GLY A 1 289 ? 27.784 4.582 -36.125 1.00 72.94 289 GLY A C 1
ATOM 2109 O O . GLY A 1 289 ? 27.636 4.900 -37.311 1.00 72.94 289 GLY A O 1
ATOM 2110 N N . PRO A 1 290 ? 28.664 5.272 -35.376 1.00 67.00 290 PRO A N 1
ATOM 2111 C CA . PRO A 1 290 ? 29.429 6.405 -35.885 1.00 67.00 290 PRO A CA 1
ATOM 2112 C C . PRO A 1 290 ? 30.496 5.955 -36.897 1.00 67.00 290 PRO A C 1
ATOM 2114 O O . PRO A 1 290 ? 31.497 5.330 -36.557 1.00 67.00 290 PRO A O 1
ATOM 2117 N N . GLY A 1 291 ? 30.310 6.346 -38.163 1.00 69.25 291 GLY A N 1
ATOM 2118 C CA . GLY A 1 291 ? 31.188 5.979 -39.287 1.00 69.25 291 GLY A CA 1
ATOM 2119 C C . GLY A 1 291 ? 30.601 4.906 -40.210 1.00 69.25 291 GLY A C 1
ATOM 2120 O O . GLY A 1 291 ? 31.127 4.694 -41.312 1.00 69.25 291 GLY A O 1
ATOM 2121 N N . GLU A 1 292 ? 29.489 4.308 -39.793 1.00 79.19 292 GLU A N 1
ATOM 2122 C CA . GLU A 1 292 ? 28.676 3.371 -40.556 1.00 79.19 292 GLU A CA 1
ATOM 2123 C C . GLU A 1 292 ? 27.669 4.146 -41.422 1.00 79.19 292 GLU A C 1
ATOM 2125 O O . GLU A 1 292 ? 27.130 5.179 -41.024 1.00 79.19 292 GLU A O 1
ATOM 2130 N N . GLU A 1 293 ? 27.476 3.707 -42.665 1.00 76.69 293 GLU A N 1
ATOM 2131 C CA . GLU A 1 293 ? 26.457 4.255 -43.576 1.00 76.69 293 GLU A CA 1
ATOM 2132 C C . GLU A 1 293 ? 25.174 3.406 -43.573 1.00 76.69 293 GLU A C 1
ATOM 2134 O O . GLU A 1 293 ? 24.151 3.843 -44.104 1.00 76.69 293 GLU A O 1
ATOM 2139 N N . CYS A 1 294 ? 25.250 2.206 -42.993 1.00 77.12 294 CYS A N 1
ATOM 2140 C CA . CYS A 1 294 ? 24.169 1.257 -42.753 1.00 77.12 294 CYS A CA 1
ATOM 2141 C C . CYS A 1 294 ? 24.619 0.201 -41.726 1.00 77.12 294 CYS A C 1
ATOM 2143 O O . CYS A 1 294 ? 25.821 -0.030 -41.602 1.00 77.12 294 CYS A O 1
ATOM 2145 N N . ASP A 1 295 ? 23.661 -0.492 -41.106 1.00 81.38 295 ASP A N 1
ATOM 2146 C CA . ASP A 1 295 ? 23.824 -1.768 -40.399 1.00 81.38 295 ASP A CA 1
ATOM 2147 C C . ASP A 1 295 ? 22.523 -2.598 -40.507 1.00 81.38 295 ASP A C 1
ATOM 2149 O O . ASP A 1 295 ? 21.434 -2.145 -40.145 1.00 81.38 295 ASP A O 1
ATOM 2153 N N . ASP A 1 296 ? 22.599 -3.821 -41.040 1.00 76.75 296 ASP A N 1
ATOM 2154 C CA . ASP A 1 296 ? 21.444 -4.710 -41.246 1.00 76.75 296 ASP A CA 1
ATOM 2155 C C . ASP A 1 296 ? 21.388 -5.908 -40.277 1.00 76.75 296 ASP A C 1
ATOM 2157 O O . ASP A 1 296 ? 20.650 -6.880 -40.499 1.00 76.75 296 ASP A O 1
ATOM 2161 N N . GLY A 1 297 ? 22.138 -5.843 -39.173 1.00 83.25 297 GLY A N 1
ATOM 2162 C CA . GLY A 1 297 ? 22.099 -6.829 -38.092 1.00 83.25 297 GLY A CA 1
ATOM 2163 C C . GLY A 1 297 ? 22.678 -8.183 -38.462 1.00 83.25 297 GLY A C 1
ATOM 2164 O O . GLY A 1 297 ? 22.370 -9.196 -37.820 1.00 83.25 297 GLY A O 1
ATOM 2165 N N . ASN A 1 298 ? 23.472 -8.237 -39.529 1.00 80.44 298 ASN A N 1
ATOM 2166 C CA . ASN A 1 298 ? 24.146 -9.446 -39.943 1.00 80.44 298 ASN A CA 1
ATOM 2167 C C . ASN A 1 298 ? 25.497 -9.146 -40.620 1.00 80.44 298 ASN A C 1
ATOM 2169 O O . ASN A 1 298 ? 25.897 -8.008 -40.802 1.00 80.44 298 ASN A O 1
ATOM 2173 N N . THR A 1 299 ? 26.250 -10.200 -40.940 1.00 79.25 299 THR A N 1
ATOM 2174 C CA . THR A 1 299 ? 27.575 -10.098 -41.587 1.00 79.25 299 THR A CA 1
ATOM 2175 C C . THR A 1 299 ? 27.549 -10.693 -42.996 1.00 79.25 299 THR A C 1
ATOM 2177 O O . THR A 1 299 ? 28.503 -11.346 -43.446 1.00 79.25 299 THR A O 1
ATOM 2180 N N . ASN A 1 300 ? 26.425 -10.532 -43.698 1.00 76.12 300 ASN A N 1
ATOM 2181 C CA . ASN A 1 300 ? 26.285 -10.952 -45.080 1.00 76.12 300 ASN A CA 1
ATOM 2182 C C . ASN A 1 300 ? 26.731 -9.847 -46.038 1.00 76.12 300 ASN A C 1
ATOM 2184 O O . ASN A 1 300 ? 26.019 -8.900 -46.334 1.00 76.12 300 ASN A O 1
ATOM 2188 N N . GLN A 1 301 ? 27.877 -10.089 -46.657 1.00 71.31 301 GLN A N 1
ATOM 2189 C CA . GLN A 1 301 ? 28.511 -9.207 -47.628 1.00 71.31 301 GLN A CA 1
ATOM 2190 C C . GLN A 1 301 ? 27.641 -8.866 -48.863 1.00 71.31 301 GLN A C 1
ATOM 2192 O O . GLN A 1 301 ? 27.948 -7.910 -49.572 1.00 71.31 301 GLN A O 1
ATOM 2197 N N . ASN A 1 302 ? 26.589 -9.645 -49.139 1.00 67.94 302 ASN A N 1
ATOM 2198 C CA . ASN A 1 302 ? 25.734 -9.504 -50.322 1.00 67.94 302 ASN A CA 1
ATOM 2199 C C . ASN A 1 302 ? 24.304 -9.030 -49.985 1.00 67.94 302 ASN A C 1
ATOM 2201 O O . ASN A 1 302 ? 23.373 -9.345 -50.730 1.00 67.94 302 ASN A O 1
ATOM 2205 N N . ASP A 1 303 ? 24.106 -8.360 -48.850 1.00 70.88 303 ASP A N 1
ATOM 2206 C CA . ASP A 1 303 ? 22.828 -7.739 -48.480 1.00 70.88 303 ASP A CA 1
ATOM 2207 C C . ASP A 1 303 ? 22.896 -6.207 -48.632 1.00 70.88 303 ASP A C 1
ATOM 2209 O O . ASP A 1 303 ? 23.794 -5.664 -49.268 1.00 70.88 303 ASP A O 1
ATOM 2213 N N . THR A 1 304 ? 21.892 -5.489 -48.147 1.00 71.06 304 THR A N 1
ATOM 2214 C CA . THR A 1 304 ? 21.736 -4.045 -48.313 1.00 71.06 304 THR A CA 1
ATOM 2215 C C . THR A 1 304 ? 22.855 -3.283 -47.609 1.00 71.06 304 THR A C 1
ATOM 2217 O O . THR A 1 304 ? 23.185 -2.175 -48.043 1.00 71.06 304 THR A O 1
ATOM 2220 N N . CYS A 1 305 ? 23.461 -3.892 -46.585 1.00 77.62 305 CYS A N 1
ATOM 2221 C CA . CYS A 1 305 ? 24.655 -3.394 -45.939 1.00 77.62 305 CYS A CA 1
ATOM 2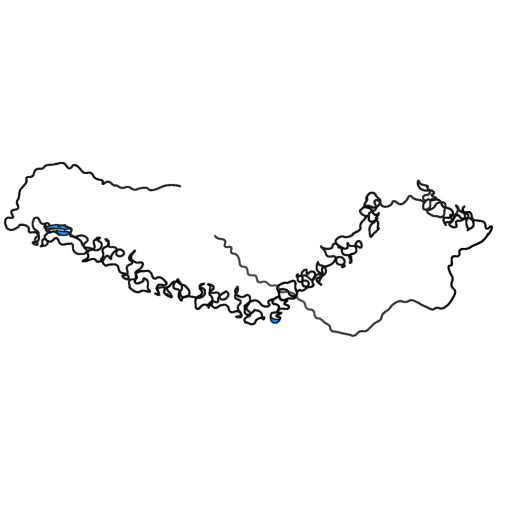222 C C . CYS A 1 305 ? 25.836 -4.359 -46.075 1.00 77.62 305 CYS A C 1
ATOM 2224 O O . CYS A 1 305 ? 25.732 -5.554 -45.812 1.00 77.62 305 CYS A O 1
ATOM 2226 N N . ARG A 1 306 ? 26.988 -3.841 -46.504 1.00 77.00 306 ARG A N 1
ATOM 2227 C CA . ARG A 1 306 ? 28.239 -4.600 -46.570 1.00 77.00 306 ARG A CA 1
ATOM 2228 C C . ARG A 1 306 ? 28.819 -4.795 -45.162 1.00 77.00 306 ARG A C 1
ATOM 2230 O O . ARG A 1 306 ? 28.640 -3.963 -44.288 1.00 77.00 306 ARG A O 1
ATOM 2237 N N . ASN A 1 307 ? 29.644 -5.828 -44.979 1.00 74.50 307 ASN A N 1
ATOM 2238 C CA . ASN A 1 307 ? 30.359 -6.132 -43.726 1.00 74.50 307 ASN A CA 1
ATOM 2239 C C . ASN A 1 307 ? 31.397 -5.075 -43.277 1.00 74.50 307 ASN A C 1
ATOM 2241 O O . ASN A 1 307 ? 32.072 -5.273 -42.269 1.00 74.50 307 ASN A O 1
ATOM 2245 N N . ASP A 1 308 ? 31.598 -4.010 -44.056 1.00 78.88 308 ASP A N 1
ATOM 2246 C CA . ASP A 1 308 ? 32.360 -2.808 -43.689 1.00 78.88 308 ASP A CA 1
ATOM 2247 C C . ASP A 1 308 ? 31.439 -1.605 -43.400 1.00 78.88 308 ASP A C 1
ATOM 2249 O O . ASP A 1 308 ? 31.906 -0.468 -43.314 1.00 78.88 308 ASP A O 1
ATOM 2253 N N . CYS A 1 309 ? 30.140 -1.876 -43.254 1.00 77.62 309 CYS A N 1
ATOM 2254 C CA . CYS A 1 309 ? 29.060 -0.946 -42.973 1.00 77.62 309 CYS A CA 1
ATOM 2255 C C . CYS A 1 309 ? 28.981 0.219 -43.952 1.00 77.62 309 CYS A C 1
ATOM 2257 O O . CYS A 1 309 ? 28.765 1.384 -43.601 1.00 77.62 309 CYS A O 1
ATOM 2259 N N . LYS A 1 310 ? 29.167 -0.126 -45.227 1.00 80.44 310 LYS A N 1
ATOM 2260 C CA . LYS A 1 310 ? 28.873 0.715 -46.379 1.00 80.44 310 LYS A CA 1
ATOM 2261 C C . LYS A 1 310 ? 27.669 0.174 -47.126 1.00 80.44 310 LYS A C 1
ATOM 2263 O O . LYS A 1 310 ? 27.465 -1.034 -47.237 1.00 80.44 310 LYS A O 1
ATOM 2268 N N . VAL A 1 311 ? 26.861 1.093 -47.640 1.00 72.38 311 VAL A N 1
ATOM 2269 C CA . VAL A 1 311 ? 25.736 0.733 -48.500 1.00 72.38 311 VAL A CA 1
ATOM 2270 C C . VAL A 1 311 ? 26.312 0.145 -49.787 1.00 72.38 311 VAL A C 1
ATOM 2272 O O . VAL A 1 311 ? 27.308 0.655 -50.301 1.00 72.38 311 VAL A O 1
ATOM 2275 N N . ASN A 1 312 ? 25.708 -0.919 -50.312 1.00 67.69 312 ASN A N 1
ATOM 2276 C CA . ASN A 1 312 ? 26.072 -1.408 -51.642 1.00 67.69 312 ASN A CA 1
ATOM 2277 C C . ASN A 1 312 ? 25.628 -0.385 -52.707 1.00 67.69 312 ASN A C 1
ATOM 2279 O O . ASN A 1 312 ? 24.504 0.129 -52.664 1.00 67.69 312 ASN A O 1
ATOM 2283 N N . LEU A 1 313 ? 26.546 -0.035 -53.612 1.00 73.75 313 LEU A N 1
ATOM 2284 C CA . LEU A 1 313 ? 26.331 0.941 -54.680 1.00 73.75 313 LEU A CA 1
ATOM 2285 C C . LEU A 1 313 ? 26.226 0.206 -56.013 1.00 73.75 313 LEU A C 1
ATOM 2287 O O . LEU A 1 313 ? 27.115 -0.571 -56.339 1.00 73.75 313 LEU A O 1
ATOM 2291 N N . CYS A 1 314 ? 25.231 0.580 -56.813 1.00 72.94 314 CYS A N 1
ATOM 2292 C CA . CYS A 1 314 ? 25.136 0.185 -58.212 1.00 72.94 314 CYS A CA 1
ATOM 2293 C C . CYS A 1 314 ? 26.472 0.376 -58.936 1.00 72.94 314 CYS A C 1
ATOM 2295 O O . CYS A 1 314 ? 27.029 1.479 -58.888 1.00 72.94 314 CYS A O 1
ATOM 2297 N N . GLY A 1 315 ? 26.943 -0.671 -59.613 1.00 73.12 315 GLY A N 1
ATOM 2298 C CA . GLY A 1 315 ? 28.189 -0.696 -60.372 1.00 73.12 315 GLY A CA 1
ATOM 2299 C C . GLY A 1 315 ? 29.394 -1.215 -59.585 1.00 73.12 315 GLY A C 1
ATOM 2300 O O . GLY A 1 315 ? 30.533 -0.959 -59.979 1.00 73.12 315 GLY A O 1
ATOM 2301 N N . ASP A 1 316 ? 29.188 -1.914 -58.469 1.00 77.06 316 ASP A N 1
ATOM 2302 C CA . ASP A 1 316 ? 30.266 -2.464 -57.636 1.00 77.06 316 ASP A CA 1
ATOM 2303 C C . ASP A 1 316 ? 30.581 -3.946 -57.924 1.00 77.06 316 ASP A C 1
ATOM 2305 O O . ASP A 1 316 ? 31.516 -4.523 -57.352 1.00 77.06 316 ASP A O 1
ATOM 2309 N N . GLY A 1 317 ? 29.852 -4.546 -58.866 1.00 74.94 317 GLY A N 1
ATOM 2310 C CA . GLY A 1 317 ? 29.987 -5.928 -59.306 1.00 74.94 317 GLY A CA 1
ATOM 2311 C C . GLY A 1 317 ? 29.122 -6.918 -58.524 1.00 74.94 317 GLY A C 1
ATOM 2312 O O . GLY A 1 317 ? 29.296 -8.129 -58.717 1.00 74.94 317 GLY A O 1
ATOM 2313 N N . VAL A 1 318 ? 28.229 -6.458 -57.637 1.00 73.31 318 VAL A N 1
ATOM 2314 C CA . VAL A 1 318 ? 27.403 -7.313 -56.772 1.00 73.31 318 VAL A CA 1
ATOM 2315 C C . VAL A 1 318 ? 25.917 -6.975 -56.912 1.00 73.31 318 VAL A C 1
ATOM 2317 O O . VAL A 1 318 ? 25.440 -5.968 -56.421 1.00 73.31 318 VAL A O 1
ATOM 2320 N N . ILE A 1 319 ? 25.138 -7.889 -57.503 1.00 71.31 319 ILE A N 1
ATOM 2321 C CA . ILE A 1 319 ? 23.685 -7.699 -57.670 1.00 71.31 319 ILE A CA 1
ATOM 2322 C C . ILE A 1 319 ? 22.950 -7.860 -56.331 1.00 71.31 319 ILE A C 1
ATOM 2324 O O . ILE A 1 319 ? 22.813 -8.983 -55.824 1.00 71.31 319 ILE A O 1
ATOM 2328 N N . LEU A 1 320 ? 22.377 -6.770 -55.812 1.00 68.50 320 LEU A N 1
ATOM 2329 C CA . LEU A 1 320 ? 21.531 -6.799 -54.617 1.00 68.50 320 LEU A CA 1
ATOM 2330 C C . LEU A 1 320 ? 20.068 -7.165 -54.933 1.00 68.50 320 LEU A C 1
ATOM 2332 O O . LEU A 1 320 ? 19.272 -6.353 -55.414 1.00 68.50 320 LEU A O 1
ATOM 2336 N N . THR A 1 321 ? 19.666 -8.389 -54.580 1.00 60.41 321 THR A N 1
ATOM 2337 C CA . THR A 1 321 ? 18.315 -8.906 -54.863 1.00 60.41 321 THR A CA 1
ATOM 2338 C C . THR A 1 321 ? 17.229 -8.081 -54.155 1.00 60.41 321 THR A C 1
ATOM 2340 O O . THR A 1 321 ? 17.068 -8.164 -52.942 1.00 60.41 321 THR A O 1
ATOM 2343 N N . GLY A 1 322 ? 16.433 -7.329 -54.925 1.00 60.84 322 GLY A N 1
ATOM 2344 C CA . GLY A 1 322 ? 15.288 -6.548 -54.429 1.00 60.84 322 GLY A CA 1
ATOM 2345 C C . GLY A 1 322 ? 15.485 -5.028 -54.429 1.00 60.84 322 GLY A C 1
ATOM 2346 O O . GLY A 1 322 ? 14.496 -4.304 -54.320 1.00 60.84 322 GLY A O 1
ATOM 2347 N N . ARG A 1 323 ? 16.720 -4.548 -54.617 1.00 69.31 323 ARG A N 1
ATOM 2348 C CA . ARG A 1 323 ? 17.040 -3.129 -54.855 1.00 69.31 323 ARG A CA 1
ATOM 2349 C C . ARG A 1 323 ? 17.620 -2.908 -56.250 1.00 69.31 323 ARG A C 1
ATOM 2351 O O . ARG A 1 323 ? 17.263 -1.922 -56.881 1.00 69.31 323 ARG A O 1
ATOM 2358 N N . GLU A 1 324 ? 18.430 -3.843 -56.734 1.00 72.00 324 GLU A N 1
ATOM 2359 C CA . GLU A 1 324 ? 19.072 -3.803 -58.047 1.00 72.00 324 GLU A CA 1
ATOM 2360 C C . GLU A 1 324 ? 18.614 -5.003 -58.880 1.00 72.00 324 GLU A C 1
ATOM 2362 O O . GLU A 1 324 ? 18.454 -6.122 -58.382 1.00 72.00 324 GLU A O 1
ATOM 2367 N N . LEU A 1 325 ? 18.335 -4.760 -60.159 1.00 72.31 325 LEU A N 1
ATOM 2368 C CA . LEU A 1 325 ? 17.922 -5.785 -61.120 1.00 72.31 325 LEU A CA 1
ATOM 2369 C C . LEU A 1 325 ? 19.115 -6.350 -61.906 1.00 72.31 325 LEU A C 1
ATOM 2371 O O . LEU A 1 325 ? 19.016 -7.451 -62.449 1.00 72.31 325 LEU A O 1
ATOM 2375 N N . CYS A 1 326 ? 20.227 -5.616 -61.948 1.00 74.38 326 CYS A N 1
ATOM 2376 C CA . CYS A 1 326 ? 21.496 -5.983 -62.570 1.00 74.38 326 CYS A CA 1
ATOM 2377 C C . CYS A 1 326 ? 22.653 -5.195 -61.938 1.00 74.38 326 CYS A C 1
ATOM 2379 O O . CYS A 1 326 ? 22.399 -4.224 -61.240 1.00 74.38 326 CYS A O 1
ATOM 2381 N N . ASP A 1 327 ? 23.894 -5.615 -62.193 1.00 79.56 327 ASP A N 1
ATOM 2382 C CA . ASP A 1 327 ? 25.129 -4.889 -61.870 1.00 79.56 327 ASP A CA 1
ATOM 2383 C C . ASP A 1 327 ? 26.233 -5.427 -62.800 1.00 79.56 327 ASP A C 1
ATOM 2385 O O . ASP A 1 327 ? 26.451 -6.642 -62.871 1.00 79.56 327 ASP A O 1
ATOM 2389 N N . ASP A 1 328 ? 26.876 -4.548 -63.567 1.00 75.88 328 ASP A N 1
ATOM 2390 C CA . ASP A 1 328 ? 27.951 -4.865 -64.516 1.00 75.88 328 ASP A CA 1
ATOM 2391 C C . ASP A 1 328 ? 29.321 -4.289 -64.100 1.00 75.88 328 ASP A C 1
ATOM 2393 O O . ASP A 1 328 ? 30.265 -4.237 -64.896 1.00 75.88 328 ASP A O 1
ATOM 2397 N N . GLY A 1 329 ? 29.473 -3.932 -62.823 1.00 79.25 329 GLY A N 1
ATOM 2398 C CA . GLY A 1 329 ? 30.736 -3.506 -62.226 1.00 79.25 329 GLY A CA 1
ATOM 2399 C C . GLY A 1 329 ? 31.157 -2.082 -62.574 1.00 79.25 329 GLY A C 1
ATOM 2400 O O . GLY A 1 329 ? 32.330 -1.742 -62.384 1.00 79.25 329 GLY A O 1
ATOM 2401 N N . ASN A 1 330 ? 30.243 -1.267 -63.112 1.00 77.06 330 ASN A N 1
ATOM 2402 C CA . ASN A 1 330 ? 30.424 0.172 -63.264 1.00 77.06 330 ASN A CA 1
ATOM 2403 C C . ASN A 1 330 ? 29.062 0.914 -63.379 1.00 77.06 330 ASN A C 1
ATOM 2405 O O . ASN A 1 330 ? 28.010 0.295 -63.324 1.00 77.06 330 ASN A O 1
ATOM 2409 N N . ASN A 1 331 ? 29.066 2.251 -63.497 1.00 77.44 331 ASN A N 1
ATOM 2410 C CA . ASN A 1 331 ? 27.841 3.077 -63.587 1.00 77.44 331 ASN A CA 1
ATOM 2411 C C . ASN A 1 331 ? 27.653 3.709 -64.976 1.00 77.44 331 ASN A C 1
ATOM 2413 O O . ASN A 1 331 ? 27.091 4.806 -65.104 1.00 77.44 331 ASN A O 1
ATOM 2417 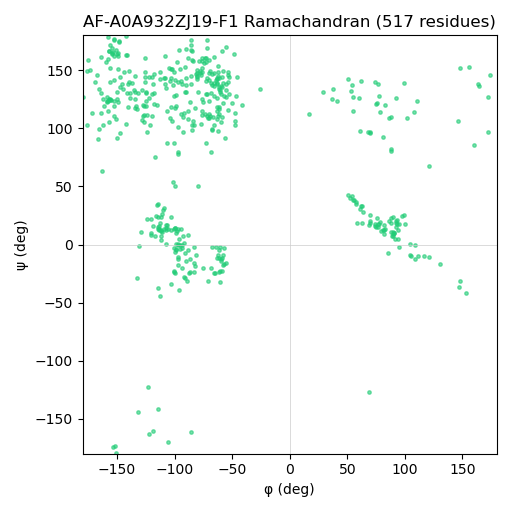N N . ILE A 1 332 ? 28.203 3.091 -66.015 1.00 72.94 332 ILE A N 1
ATOM 2418 C CA . ILE A 1 332 ? 27.993 3.507 -67.395 1.00 72.94 332 ILE A CA 1
ATOM 2419 C C . ILE A 1 332 ? 26.602 3.009 -67.807 1.00 72.94 332 ILE A C 1
ATOM 2421 O O . ILE A 1 332 ? 26.069 2.040 -67.286 1.00 72.94 332 ILE A O 1
ATOM 2425 N N . ASN A 1 333 ? 25.925 3.781 -68.654 1.00 65.50 333 ASN A N 1
ATOM 2426 C CA . ASN A 1 333 ? 24.668 3.328 -69.233 1.00 65.50 333 ASN A CA 1
ATOM 2427 C C . ASN A 1 333 ? 24.978 2.600 -70.542 1.00 65.50 333 ASN A C 1
ATOM 2429 O O . ASN A 1 333 ? 25.804 3.080 -71.319 1.00 65.50 333 ASN A O 1
ATOM 2433 N N . HIS A 1 334 ? 24.219 1.538 -70.816 1.00 64.31 334 HIS A N 1
ATOM 2434 C CA . HIS A 1 334 ? 24.201 0.807 -72.093 1.00 64.31 334 HIS A CA 1
ATOM 2435 C C . HIS A 1 334 ? 25.372 -0.168 -72.324 1.00 64.31 334 HIS A C 1
ATOM 2437 O O . HIS A 1 334 ? 25.606 -0.589 -73.455 1.00 64.31 334 HIS A O 1
ATOM 2443 N N . ASP A 1 335 ? 26.078 -0.591 -71.275 1.00 64.88 335 ASP A N 1
ATOM 2444 C CA . ASP A 1 335 ? 27.138 -1.612 -71.335 1.00 64.88 335 ASP A CA 1
ATOM 2445 C C . ASP A 1 335 ? 26.793 -2.936 -70.629 1.00 64.88 335 ASP A C 1
ATOM 2447 O O . ASP A 1 335 ? 27.598 -3.868 -70.615 1.00 64.88 335 ASP A O 1
ATOM 2451 N N . GLY A 1 336 ? 25.547 -3.084 -70.178 1.00 71.12 336 GLY A N 1
ATOM 2452 C CA . GLY A 1 336 ? 25.006 -4.337 -69.647 1.00 71.12 336 GLY A CA 1
ATOM 2453 C C . GLY A 1 336 ? 23.885 -4.098 -68.643 1.00 71.12 336 GLY A C 1
ATOM 2454 O O . GLY A 1 336 ? 22.839 -4.750 -68.702 1.00 71.12 336 GLY A O 1
ATOM 2455 N N . CYS A 1 337 ? 24.072 -3.107 -67.784 1.00 78.06 337 CYS A N 1
ATOM 2456 C CA . CYS A 1 337 ? 23.121 -2.614 -66.807 1.00 78.06 337 CYS A CA 1
ATOM 2457 C C . CYS A 1 337 ? 22.918 -1.099 -66.992 1.00 78.06 337 CYS A C 1
ATOM 2459 O O . CYS A 1 337 ? 23.677 -0.429 -67.690 1.00 78.06 337 CYS A O 1
ATOM 2461 N N . SER A 1 338 ? 21.827 -0.539 -66.470 1.00 76.88 338 SER A N 1
ATOM 2462 C CA . SER A 1 338 ? 21.711 0.920 -66.374 1.00 76.88 338 SER A CA 1
ATOM 2463 C C . SER A 1 338 ? 22.570 1.437 -65.217 1.00 76.88 338 SER A C 1
ATOM 2465 O O . SER A 1 338 ? 22.739 0.745 -64.221 1.00 76.88 338 SER A O 1
ATOM 2467 N N . GLY A 1 339 ? 23.055 2.679 -65.292 1.00 71.94 339 GLY A N 1
ATOM 2468 C CA . GLY A 1 339 ? 23.890 3.287 -64.243 1.00 71.94 339 GLY A CA 1
ATOM 2469 C C . GLY A 1 339 ? 23.166 3.556 -62.913 1.00 71.94 339 GLY A C 1
ATOM 2470 O O . GLY A 1 339 ? 23.782 4.045 -61.966 1.00 71.94 339 GLY A O 1
ATOM 2471 N N . ASP A 1 340 ? 21.862 3.267 -62.852 1.00 75.38 340 ASP A N 1
ATOM 2472 C CA . ASP A 1 340 ? 21.033 3.212 -61.642 1.00 75.38 340 ASP A CA 1
ATOM 2473 C C . ASP A 1 340 ? 20.651 1.775 -61.226 1.00 75.38 340 ASP A C 1
ATOM 2475 O O . ASP A 1 340 ? 19.953 1.596 -60.233 1.00 75.38 340 ASP A O 1
ATOM 2479 N N . CYS A 1 341 ? 21.102 0.758 -61.964 1.00 75.88 341 CYS A N 1
ATOM 2480 C CA . CYS A 1 341 ? 20.916 -0.671 -61.713 1.00 75.88 341 CYS A CA 1
ATOM 2481 C C . CYS A 1 341 ? 19.463 -1.159 -61.636 1.00 75.88 341 CYS A C 1
ATOM 2483 O O . CYS A 1 341 ? 19.172 -2.256 -61.151 1.00 75.88 341 CYS A O 1
ATOM 2485 N N . LEU A 1 342 ? 18.525 -0.367 -62.161 1.00 79.12 342 LEU A N 1
ATOM 2486 C CA . LEU A 1 342 ? 17.094 -0.680 -62.185 1.00 79.12 342 LEU A CA 1
ATOM 2487 C C . LEU A 1 342 ? 16.612 -1.249 -63.528 1.00 79.12 342 LEU A C 1
ATOM 2489 O O . LEU A 1 342 ? 15.442 -1.612 -63.640 1.00 79.12 342 LEU A O 1
ATOM 2493 N N . SER A 1 343 ? 17.464 -1.326 -64.556 1.00 68.00 343 SER A N 1
ATOM 2494 C CA . SER A 1 343 ? 17.037 -1.691 -65.914 1.00 68.00 343 SER A CA 1
ATOM 2495 C C . SER A 1 343 ? 18.026 -2.628 -66.601 1.00 68.00 343 SER A C 1
ATOM 2497 O O . SER A 1 343 ? 19.219 -2.346 -66.670 1.00 68.00 343 SER A O 1
ATOM 2499 N N . CYS A 1 344 ? 17.518 -3.730 -67.163 1.00 60.88 344 CYS A N 1
ATOM 2500 C CA . CYS A 1 344 ? 18.332 -4.729 -67.853 1.00 60.88 344 CYS A CA 1
ATOM 2501 C C . CYS A 1 344 ? 17.533 -5.436 -68.971 1.00 60.88 344 CYS A C 1
ATOM 2503 O O . CYS A 1 344 ? 16.442 -5.936 -68.674 1.00 60.88 344 CYS A O 1
ATOM 2505 N N . PRO A 1 345 ? 18.042 -5.567 -70.216 1.00 57.88 345 PRO A N 1
ATOM 2506 C CA . PRO A 1 345 ? 19.101 -4.779 -70.854 1.00 57.88 345 PRO A CA 1
ATOM 2507 C C . PRO A 1 345 ? 18.556 -3.442 -71.393 1.00 57.88 345 PRO A C 1
ATOM 2509 O O . PRO A 1 345 ? 17.426 -3.373 -71.875 1.00 57.88 345 PRO A O 1
ATOM 2512 N N . ASN A 1 346 ? 19.360 -2.380 -71.326 1.00 59.94 346 ASN A N 1
ATOM 2513 C CA . ASN A 1 346 ? 18.990 -1.045 -71.802 1.00 59.94 346 ASN A CA 1
ATOM 2514 C C . ASN A 1 346 ? 19.536 -0.823 -73.228 1.00 59.94 346 ASN A C 1
ATOM 2516 O O . ASN A 1 346 ? 20.590 -0.219 -73.403 1.00 59.94 346 ASN A O 1
ATOM 2520 N N . ILE A 1 347 ? 18.850 -1.396 -74.224 1.00 59.34 347 ILE A N 1
ATOM 2521 C CA . ILE A 1 347 ? 19.063 -1.148 -75.662 1.00 59.34 347 ILE A CA 1
ATOM 2522 C C . ILE A 1 347 ? 17.927 -0.217 -76.116 1.00 59.34 347 ILE A C 1
ATOM 2524 O O . ILE A 1 347 ? 16.757 -0.584 -75.975 1.00 59.34 347 ILE A O 1
ATOM 2528 N N . ILE A 1 348 ? 18.246 0.993 -76.591 1.00 63.12 348 ILE A N 1
ATOM 2529 C CA . ILE A 1 348 ? 17.255 1.992 -77.027 1.00 63.12 348 ILE A CA 1
ATOM 2530 C C . ILE A 1 348 ? 17.197 1.982 -78.550 1.00 63.12 348 ILE A C 1
ATOM 2532 O O . ILE A 1 348 ? 18.082 2.523 -79.191 1.00 63.12 348 ILE A O 1
ATOM 2536 N N . CYS A 1 349 ? 16.122 1.425 -79.103 1.00 65.81 349 CYS A N 1
ATOM 2537 C CA . CYS A 1 349 ? 15.897 1.432 -80.542 1.00 65.81 349 CYS A CA 1
ATOM 2538 C C . CYS A 1 349 ? 15.529 2.824 -81.058 1.00 65.81 349 CYS A C 1
ATOM 2540 O O . CYS A 1 349 ? 14.591 3.413 -80.529 1.00 65.81 349 CYS A O 1
ATOM 2542 N N . GLY A 1 350 ? 16.187 3.323 -82.099 1.00 65.88 350 GLY A N 1
ATOM 2543 C CA . GLY A 1 350 ? 15.818 4.562 -82.781 1.00 65.88 350 GLY A CA 1
ATOM 2544 C C . GLY A 1 350 ? 16.637 5.785 -82.374 1.00 65.88 350 GLY A C 1
ATOM 2545 O O . GLY A 1 350 ? 16.142 6.911 -82.488 1.00 65.88 350 GLY A O 1
ATOM 2546 N N . ASP A 1 351 ? 17.870 5.605 -81.896 1.00 74.88 351 ASP A N 1
ATOM 2547 C CA . ASP A 1 351 ? 18.789 6.709 -81.574 1.00 74.88 351 ASP A CA 1
ATOM 2548 C C . ASP A 1 351 ? 19.849 6.980 -82.665 1.00 74.88 351 ASP A C 1
ATOM 2550 O O . ASP A 1 351 ? 20.547 8.001 -82.640 1.00 74.88 351 ASP A O 1
ATOM 2554 N N . GLY A 1 352 ? 19.895 6.119 -83.680 1.00 66.69 352 GLY A N 1
ATOM 2555 C CA . GLY A 1 352 ? 20.732 6.202 -84.868 1.00 66.69 352 GLY A CA 1
ATOM 2556 C C . GLY A 1 352 ? 22.082 5.515 -84.701 1.00 66.69 352 GLY A C 1
ATOM 2557 O O . GLY A 1 352 ? 22.967 5.732 -85.536 1.00 66.69 352 GLY A O 1
ATOM 2558 N N . ILE A 1 353 ? 22.282 4.742 -83.628 1.00 68.25 353 ILE A N 1
ATOM 2559 C CA . ILE A 1 353 ? 23.574 4.157 -83.275 1.00 68.25 353 ILE A CA 1
ATOM 2560 C C . ILE A 1 353 ? 23.444 2.643 -83.033 1.00 68.25 353 ILE A C 1
ATOM 2562 O O . ILE A 1 353 ? 23.042 2.245 -81.948 1.00 68.25 353 ILE A O 1
ATOM 2566 N N . PRO A 1 354 ? 23.948 1.799 -83.959 1.00 62.62 354 PRO A N 1
ATOM 2567 C CA . PRO A 1 354 ? 23.996 0.347 -83.789 1.00 62.62 354 PRO A CA 1
ATOM 2568 C C . PRO A 1 354 ? 24.795 -0.112 -82.540 1.00 62.62 354 PRO A C 1
ATOM 2570 O O . PRO A 1 354 ? 26.028 -0.009 -82.539 1.00 62.62 354 PRO A O 1
ATOM 2573 N N . GLN A 1 355 ? 24.149 -0.637 -81.491 1.00 62.91 355 GLN A N 1
ATOM 2574 C CA . GLN A 1 355 ? 24.728 -1.062 -80.207 1.00 62.91 355 GLN A CA 1
ATOM 2575 C C . GLN A 1 355 ? 24.274 -2.472 -79.755 1.00 62.91 355 GLN A C 1
ATOM 2577 O O . GLN A 1 355 ? 23.097 -2.802 -79.648 1.00 62.91 355 GLN A O 1
ATOM 2582 N N . GLY A 1 356 ? 25.237 -3.326 -79.384 1.00 64.56 356 GLY A N 1
ATOM 2583 C CA . GLY A 1 356 ? 24.959 -4.604 -78.714 1.00 64.56 356 GLY A CA 1
ATOM 2584 C C . GLY A 1 356 ? 24.263 -5.658 -79.593 1.00 64.56 356 GLY A C 1
ATOM 2585 O O . GLY A 1 356 ? 24.787 -6.042 -80.636 1.00 64.56 356 GLY A O 1
ATOM 2586 N N . SER A 1 357 ? 23.140 -6.212 -79.112 1.00 61.47 357 SER A N 1
ATOM 2587 C CA . SER A 1 357 ? 22.401 -7.324 -79.742 1.00 61.47 357 SER A CA 1
ATOM 2588 C C . SER A 1 357 ? 21.174 -6.899 -80.559 1.00 61.47 357 SER A C 1
ATOM 2590 O O . SER A 1 357 ? 20.330 -7.747 -80.859 1.00 61.47 357 SER A O 1
ATOM 2592 N N . GLU A 1 358 ? 21.035 -5.616 -80.888 1.00 67.31 358 GLU A N 1
ATOM 2593 C CA . GLU A 1 358 ? 19.985 -5.150 -81.794 1.00 67.31 358 GLU A CA 1
ATOM 2594 C C . GLU A 1 358 ? 20.258 -5.557 -83.241 1.00 67.31 358 GLU A C 1
ATOM 2596 O O . GLU A 1 358 ? 21.402 -5.627 -83.695 1.00 67.31 358 GLU A O 1
ATOM 2601 N N . GLN A 1 359 ? 19.192 -5.889 -83.969 1.00 70.75 359 GLN A N 1
ATOM 2602 C CA . GLN A 1 359 ? 19.319 -6.305 -85.364 1.00 70.75 359 GLN A CA 1
ATOM 2603 C C . GLN A 1 359 ? 19.395 -5.093 -86.302 1.00 70.75 359 GLN A C 1
ATOM 2605 O O . GLN A 1 359 ? 19.950 -5.221 -87.391 1.00 70.75 359 GLN A O 1
ATOM 2610 N N . CYS A 1 360 ? 18.869 -3.938 -85.880 1.00 72.19 360 CYS A N 1
ATOM 2611 C CA . CYS A 1 360 ? 18.856 -2.670 -86.605 1.00 72.19 360 CYS A CA 1
ATOM 2612 C C . CYS A 1 360 ? 18.632 -1.488 -85.636 1.00 72.19 360 CYS A C 1
ATOM 2614 O O . CYS A 1 360 ? 18.040 -1.697 -84.582 1.00 72.19 360 CYS A O 1
ATOM 2616 N N . ASP A 1 361 ? 19.057 -0.281 -86.029 1.00 77.12 361 ASP A N 1
ATOM 2617 C CA . ASP A 1 361 ? 18.663 1.018 -85.455 1.00 77.12 361 ASP A CA 1
ATOM 2618 C C . ASP A 1 361 ? 18.737 2.072 -86.578 1.00 77.12 361 ASP A C 1
ATOM 2620 O O . ASP A 1 361 ? 19.768 2.194 -87.250 1.00 77.12 361 ASP A O 1
ATOM 2624 N N . ASP A 1 362 ? 17.646 2.798 -86.827 1.00 75.56 362 ASP A N 1
ATOM 2625 C CA . ASP A 1 362 ? 17.541 3.801 -87.893 1.00 75.56 362 ASP A CA 1
ATOM 2626 C C . ASP A 1 362 ? 17.251 5.231 -87.399 1.00 75.56 362 ASP A C 1
ATOM 2628 O O . ASP A 1 362 ? 16.900 6.118 -88.187 1.00 75.56 362 ASP A O 1
ATOM 2632 N N . GLY A 1 363 ? 17.443 5.489 -86.104 1.00 76.38 363 GLY A N 1
ATOM 2633 C CA . GLY A 1 363 ? 17.309 6.831 -85.541 1.00 76.38 363 GLY A CA 1
ATOM 2634 C C . GLY A 1 363 ? 15.878 7.331 -85.386 1.00 76.38 363 GLY A C 1
ATOM 2635 O O . GLY A 1 363 ? 15.682 8.541 -85.208 1.00 76.38 363 GLY A O 1
ATOM 2636 N N . ASN A 1 364 ? 14.875 6.451 -85.475 1.00 76.50 364 ASN A N 1
ATOM 2637 C CA . ASN A 1 364 ? 13.488 6.821 -85.237 1.00 76.50 364 ASN A CA 1
ATOM 2638 C C . ASN A 1 364 ? 12.637 5.668 -84.636 1.00 76.50 364 ASN A C 1
ATOM 2640 O O . ASN A 1 364 ? 13.124 4.570 -84.416 1.00 76.50 364 ASN A O 1
ATOM 2644 N N . PHE A 1 365 ? 11.371 5.944 -84.290 1.00 72.50 365 PHE A N 1
ATOM 2645 C CA . PHE A 1 365 ? 10.448 4.985 -83.649 1.00 72.50 365 PHE A CA 1
ATOM 2646 C C . PHE A 1 365 ? 9.237 4.630 -84.547 1.00 72.50 365 PHE A C 1
ATOM 2648 O O . PHE A 1 365 ? 8.112 4.490 -84.055 1.00 72.50 365 PHE A O 1
ATOM 2655 N N . ASP A 1 366 ? 9.412 4.570 -85.867 1.00 73.81 366 ASP A N 1
ATOM 2656 C CA . ASP A 1 366 ? 8.341 4.310 -86.834 1.00 73.81 366 ASP A CA 1
ATOM 2657 C C . ASP A 1 366 ? 8.297 2.833 -87.252 1.00 73.81 366 ASP A C 1
ATOM 2659 O O . ASP A 1 366 ? 8.985 2.400 -88.159 1.00 73.81 366 ASP A O 1
ATOM 2663 N N . ASP A 1 367 ? 7.367 2.055 -86.689 1.00 71.25 367 ASP A N 1
ATOM 2664 C CA . ASP A 1 367 ? 7.173 0.638 -87.056 1.00 71.25 367 ASP A CA 1
ATOM 2665 C C . ASP A 1 367 ? 6.808 0.385 -88.546 1.00 71.25 367 ASP A C 1
ATOM 2667 O O . ASP A 1 367 ? 6.575 -0.765 -88.955 1.00 71.25 367 ASP A O 1
ATOM 2671 N N . THR A 1 368 ? 6.655 1.433 -89.368 1.00 70.50 368 THR A N 1
ATOM 2672 C CA . THR A 1 368 ? 6.359 1.313 -90.798 1.00 70.50 368 THR A CA 1
ATOM 2673 C C . THR A 1 368 ? 7.585 1.253 -91.704 1.00 70.50 368 THR A C 1
ATOM 2675 O O . THR A 1 368 ? 7.412 0.806 -92.847 1.00 70.50 368 THR A O 1
ATOM 2678 N N . ASP A 1 369 ? 8.780 1.590 -91.228 1.00 75.12 369 ASP A N 1
ATOM 2679 C CA . ASP A 1 369 ? 10.035 1.444 -91.971 1.00 75.12 369 ASP A CA 1
ATOM 2680 C C . ASP A 1 369 ? 10.642 0.031 -91.813 1.00 75.12 369 ASP A C 1
ATOM 2682 O O . ASP A 1 369 ? 9.920 -0.947 -91.567 1.00 75.12 369 ASP A O 1
ATOM 2686 N N . ASP A 1 370 ? 11.934 -0.113 -92.107 1.00 71.50 370 ASP A N 1
ATOM 2687 C CA . ASP A 1 370 ? 12.624 -1.402 -92.138 1.00 71.50 370 ASP A CA 1
ATOM 2688 C C . ASP A 1 370 ? 13.081 -1.866 -90.740 1.00 71.50 370 ASP A C 1
ATOM 2690 O O . ASP A 1 370 ? 13.328 -3.072 -90.568 1.00 71.50 370 ASP A O 1
ATOM 2694 N N . CYS A 1 371 ? 13.115 -0.967 -89.743 1.00 76.12 371 CYS A N 1
ATOM 2695 C CA . CYS A 1 371 ? 13.511 -1.252 -88.368 1.00 76.12 371 CYS A CA 1
ATOM 2696 C C . CYS A 1 371 ? 12.384 -0.953 -87.373 1.00 76.12 371 CYS A C 1
ATOM 2698 O O . CYS A 1 371 ? 12.029 0.183 -87.094 1.00 76.12 371 CYS A O 1
ATOM 2700 N N . LYS A 1 372 ? 11.809 -1.999 -86.778 1.00 76.94 372 LYS A N 1
ATOM 2701 C CA . LYS A 1 372 ? 10.738 -1.804 -85.795 1.00 76.94 372 LYS A CA 1
ATOM 2702 C C . LYS A 1 372 ? 11.263 -1.192 -84.502 1.00 76.94 372 LYS A C 1
ATOM 2704 O O . LYS A 1 372 ? 12.404 -1.418 -84.115 1.00 76.94 372 LYS A O 1
ATOM 2709 N N . THR A 1 373 ? 10.356 -0.585 -83.741 1.00 71.31 373 THR A N 1
ATOM 2710 C CA . THR A 1 373 ? 10.599 -0.057 -82.385 1.00 71.31 373 THR A CA 1
ATOM 2711 C C . THR A 1 373 ? 11.080 -1.102 -81.369 1.00 71.31 373 THR A C 1
ATOM 2713 O O . THR A 1 373 ? 11.507 -0.737 -80.275 1.00 71.31 373 THR A O 1
ATOM 2716 N N . ASP A 1 374 ? 11.021 -2.396 -81.706 1.00 70.12 374 ASP A N 1
ATOM 2717 C CA . ASP A 1 374 ? 11.566 -3.509 -80.922 1.00 70.12 374 ASP A CA 1
ATOM 2718 C C . ASP A 1 374 ? 12.953 -3.989 -81.395 1.00 70.12 374 ASP A C 1
ATOM 2720 O O . ASP A 1 374 ? 13.423 -5.036 -80.944 1.00 70.12 374 ASP A O 1
ATOM 2724 N N . CYS A 1 375 ? 13.620 -3.230 -82.272 1.00 69.81 375 CYS A N 1
ATOM 2725 C CA . CYS A 1 375 ? 14.973 -3.495 -82.768 1.00 69.81 375 CYS A CA 1
ATOM 2726 C C . CYS A 1 375 ? 15.118 -4.809 -83.540 1.00 69.81 375 CYS A C 1
ATOM 2728 O O . CYS A 1 375 ? 16.166 -5.471 -83.538 1.00 69.81 375 CYS A O 1
ATOM 2730 N N . THR A 1 376 ? 14.040 -5.168 -84.247 1.00 78.19 376 THR A N 1
ATOM 2731 C CA . THR A 1 376 ? 13.993 -6.275 -85.200 1.00 78.19 376 THR A CA 1
ATOM 2732 C C . THR A 1 376 ? 13.646 -5.792 -86.607 1.00 78.19 376 THR A C 1
ATOM 2734 O O . THR A 1 376 ? 12.827 -4.891 -86.805 1.00 78.19 376 THR A O 1
ATOM 2737 N N . PHE A 1 377 ? 14.240 -6.429 -87.621 1.00 71.44 377 PHE A N 1
ATOM 2738 C CA . PHE A 1 377 ? 13.886 -6.148 -89.012 1.00 71.44 377 PHE A CA 1
ATOM 2739 C C . PHE A 1 377 ? 12.428 -6.518 -89.293 1.00 71.44 377 PHE A C 1
ATOM 2741 O O . PHE A 1 377 ? 11.944 -7.591 -88.911 1.00 71.44 377 PHE A O 1
ATOM 2748 N N . LYS A 1 378 ? 11.728 -5.676 -90.058 1.00 64.81 378 LYS A N 1
ATOM 2749 C CA . LYS A 1 378 ? 10.330 -5.920 -90.444 1.00 64.81 378 LYS A CA 1
ATOM 2750 C C . LYS A 1 378 ? 10.136 -7.212 -91.246 1.00 64.81 378 LYS A C 1
ATOM 2752 O O . LYS A 1 378 ? 9.109 -7.877 -91.083 1.00 64.81 378 LYS A O 1
ATOM 2757 N N . THR A 1 379 ? 11.129 -7.596 -92.047 1.00 56.72 379 THR A N 1
ATOM 2758 C CA . THR A 1 379 ? 11.234 -8.886 -92.746 1.00 56.72 379 THR A CA 1
ATOM 2759 C C . THR A 1 379 ? 12.705 -9.190 -93.053 1.00 56.72 379 THR A C 1
ATOM 2761 O O . THR A 1 379 ? 13.413 -8.272 -93.459 1.00 56.72 379 THR A O 1
ATOM 2764 N N . PRO A 1 380 ? 13.187 -10.442 -92.916 1.00 49.09 380 PRO A N 1
ATOM 2765 C CA . PRO A 1 380 ? 14.552 -10.788 -93.313 1.00 49.09 380 PRO A CA 1
ATOM 2766 C C . PRO A 1 380 ? 14.744 -10.556 -94.825 1.00 49.09 380 PRO A C 1
ATOM 2768 O O . PRO A 1 380 ? 13.808 -10.824 -95.587 1.00 49.09 380 PRO A O 1
ATOM 2771 N N . PRO A 1 381 ? 15.918 -10.081 -95.283 1.00 48.97 381 PRO A N 1
ATOM 2772 C CA . PRO A 1 381 ? 16.129 -9.781 -96.693 1.00 48.97 381 PRO A CA 1
ATOM 2773 C C . PRO A 1 381 ? 16.019 -11.058 -97.537 1.00 48.97 381 PRO A C 1
ATOM 2775 O O . PRO A 1 381 ? 16.685 -12.063 -97.276 1.00 48.97 381 PRO A O 1
ATOM 2778 N N . ALA A 1 382 ? 15.153 -11.018 -98.552 1.00 41.62 382 ALA A N 1
ATOM 2779 C CA . ALA A 1 382 ? 15.153 -12.001 -99.627 1.00 41.62 382 ALA A CA 1
ATOM 2780 C C . ALA A 1 382 ? 16.433 -11.813 -100.468 1.00 41.62 382 ALA A C 1
ATOM 2782 O O . ALA A 1 382 ? 16.819 -10.668 -100.712 1.00 41.62 382 ALA A O 1
ATOM 2783 N N . PRO A 1 383 ? 17.106 -12.893 -100.904 1.00 46.06 383 PRO A N 1
ATOM 2784 C CA . PRO A 1 383 ? 18.277 -12.776 -101.769 1.00 46.06 383 PRO A CA 1
ATOM 2785 C C . PRO A 1 383 ? 17.877 -12.138 -103.111 1.00 46.06 383 PRO A C 1
ATOM 2787 O O . PRO A 1 383 ? 16.779 -12.430 -103.601 1.00 46.06 383 PRO A O 1
ATOM 2790 N N . PRO A 1 384 ? 18.722 -11.277 -103.708 1.00 48.34 384 PRO A N 1
ATOM 2791 C CA . PRO A 1 384 ? 18.440 -10.725 -105.023 1.00 48.34 384 PRO A CA 1
ATOM 2792 C C . PRO A 1 384 ? 18.409 -11.846 -106.066 1.00 48.34 384 PRO A C 1
ATOM 2794 O O . PRO A 1 384 ? 19.129 -12.841 -105.970 1.00 48.34 384 PRO A O 1
ATOM 2797 N N . SER A 1 385 ? 17.496 -11.679 -107.015 1.00 54.16 385 SER A N 1
ATOM 2798 C CA . SER A 1 385 ? 17.233 -12.540 -108.162 1.00 54.16 385 SER A CA 1
ATOM 2799 C C . SER A 1 385 ? 18.521 -12.955 -108.885 1.00 54.16 385 SER A C 1
ATOM 2801 O O . SER A 1 385 ? 19.497 -12.213 -108.917 1.00 54.16 385 SER A O 1
ATOM 2803 N N . ALA A 1 386 ? 18.516 -14.187 -109.383 1.00 63.62 386 ALA A N 1
ATOM 2804 C CA . ALA A 1 386 ? 19.681 -14.975 -109.752 1.00 63.62 386 ALA A CA 1
ATOM 2805 C C . ALA A 1 386 ? 20.374 -14.503 -111.040 1.00 63.62 386 ALA A C 1
ATOM 2807 O O . ALA A 1 386 ? 20.132 -15.069 -112.098 1.00 63.62 386 ALA A O 1
ATOM 2808 N N . CYS A 1 387 ? 21.294 -13.550 -110.906 1.00 69.12 387 CYS A N 1
ATOM 2809 C CA . CYS A 1 387 ? 22.283 -13.282 -111.940 1.00 69.12 387 CYS A CA 1
ATOM 2810 C C . CYS A 1 387 ? 23.132 -14.540 -112.205 1.00 69.12 387 CYS A C 1
ATOM 2812 O O . CYS A 1 387 ? 23.626 -15.155 -111.251 1.00 69.12 387 CYS A O 1
ATOM 2814 N N . GLY A 1 388 ? 23.267 -14.941 -113.469 1.00 69.06 388 GLY A N 1
ATOM 2815 C CA . GLY A 1 388 ? 24.012 -16.125 -113.903 1.00 69.06 388 GLY A CA 1
ATOM 2816 C C . GLY A 1 388 ? 23.149 -17.365 -114.147 1.00 69.06 388 GLY A C 1
ATOM 2817 O O . GLY A 1 388 ? 23.643 -18.491 -114.034 1.00 69.06 388 GLY A O 1
ATOM 2818 N N . ASP A 1 389 ? 21.857 -17.199 -114.450 1.00 76.44 389 ASP A N 1
ATOM 2819 C CA . ASP A 1 389 ? 20.932 -18.306 -114.750 1.00 76.44 389 ASP A CA 1
ATOM 2820 C C . ASP A 1 389 ? 20.696 -18.542 -116.258 1.00 76.44 389 ASP A C 1
ATOM 2822 O O . ASP A 1 389 ? 20.067 -19.530 -116.665 1.00 76.44 389 ASP A O 1
ATOM 2826 N N . GLY A 1 390 ? 21.276 -17.681 -117.094 1.00 71.62 390 GLY A N 1
ATOM 2827 C CA . GLY A 1 390 ? 21.245 -17.715 -118.549 1.00 71.62 390 GLY A CA 1
ATOM 2828 C C . GLY A 1 390 ? 20.040 -16.993 -119.151 1.00 71.62 390 GLY A C 1
ATOM 2829 O O . GLY A 1 390 ? 19.774 -17.167 -120.349 1.00 71.62 390 GLY A O 1
ATOM 2830 N N . VAL A 1 391 ? 19.272 -16.237 -118.356 1.00 75.31 391 VAL A N 1
ATOM 2831 C CA . VAL A 1 391 ? 18.055 -15.541 -118.785 1.00 75.31 391 VAL A CA 1
ATOM 2832 C C . VAL A 1 391 ? 18.038 -14.106 -118.264 1.00 75.31 391 VAL A C 1
ATOM 2834 O O . VAL A 1 391 ? 17.893 -13.878 -117.079 1.00 75.31 391 VAL A O 1
ATOM 2837 N N . VAL A 1 392 ? 18.032 -13.123 -119.171 1.00 75.69 392 VAL A N 1
ATOM 2838 C CA . VAL A 1 392 ? 17.906 -11.705 -118.786 1.00 75.69 392 VAL A CA 1
ATOM 2839 C C . VAL A 1 392 ? 16.494 -11.406 -118.265 1.00 75.69 392 VAL A C 1
ATOM 2841 O O . VAL A 1 392 ? 15.526 -11.367 -119.041 1.00 75.69 392 VAL A O 1
ATOM 2844 N N . ASN A 1 393 ? 16.377 -11.185 -116.958 1.00 70.88 393 ASN A N 1
ATOM 2845 C CA . ASN A 1 393 ? 15.144 -10.852 -116.250 1.00 70.88 393 ASN A CA 1
ATOM 2846 C C . ASN A 1 393 ? 14.898 -9.330 -116.176 1.00 70.88 393 ASN A C 1
ATOM 2848 O O . ASN A 1 393 ? 15.750 -8.500 -116.491 1.00 70.88 393 ASN A O 1
ATOM 2852 N N . GLU A 1 394 ? 13.689 -8.928 -115.768 1.00 62.09 394 GLU A N 1
ATOM 2853 C CA . GLU A 1 394 ? 13.314 -7.512 -115.634 1.00 62.09 394 GLU A CA 1
ATOM 2854 C C . GLU A 1 394 ? 14.108 -6.848 -114.489 1.00 62.09 394 GLU A C 1
ATOM 2856 O O . GLU A 1 394 ? 13.777 -7.012 -113.318 1.00 62.09 394 GLU A O 1
ATOM 2861 N N . GLY A 1 395 ? 15.171 -6.116 -114.842 1.00 64.19 395 GLY A N 1
ATOM 2862 C CA . GLY A 1 395 ? 16.112 -5.488 -113.903 1.00 64.19 395 GLY A CA 1
ATOM 2863 C C . GLY A 1 395 ? 17.588 -5.771 -114.210 1.00 64.19 395 GLY A C 1
ATOM 2864 O O . GLY A 1 395 ? 18.442 -5.022 -113.748 1.00 64.19 395 GLY A O 1
ATOM 2865 N N . GLU A 1 396 ? 17.878 -6.781 -115.031 1.00 73.38 396 GLU A N 1
ATOM 2866 C CA . GLU A 1 396 ? 19.230 -7.164 -115.460 1.00 73.38 396 GLU A CA 1
ATOM 2867 C C . GLU A 1 396 ? 19.577 -6.501 -116.805 1.00 73.38 396 GLU A C 1
ATOM 2869 O O . GLU A 1 396 ? 18.718 -6.364 -117.683 1.00 73.38 396 GLU A O 1
ATOM 2874 N N . GLN A 1 397 ? 20.825 -6.050 -116.978 1.00 72.81 397 GLN A N 1
ATOM 2875 C CA . GLN A 1 397 ? 21.301 -5.486 -118.251 1.00 72.81 397 GLN A CA 1
ATOM 2876 C C . GLN A 1 397 ? 21.884 -6.572 -119.167 1.00 72.81 397 GLN A C 1
ATOM 2878 O O . GLN A 1 397 ? 21.750 -6.483 -120.389 1.00 72.81 397 GLN A O 1
ATOM 2883 N N . CYS A 1 398 ? 22.467 -7.615 -118.577 1.00 72.38 398 CYS A N 1
ATOM 2884 C CA . CYS A 1 398 ? 22.954 -8.827 -119.230 1.00 72.38 398 CYS A CA 1
ATOM 2885 C C . CYS A 1 398 ? 22.830 -10.033 -118.277 1.00 72.38 398 CYS A C 1
ATOM 2887 O O . CYS A 1 398 ? 22.625 -9.834 -117.086 1.00 72.38 398 CYS A O 1
ATOM 2889 N N . ASP A 1 399 ? 22.933 -11.256 -118.811 1.00 78.00 399 ASP A N 1
ATOM 2890 C CA . ASP A 1 399 ? 23.101 -12.521 -118.073 1.00 78.00 399 ASP A CA 1
ATOM 2891 C C . ASP A 1 399 ? 23.702 -13.551 -119.052 1.00 78.00 399 ASP A C 1
ATOM 2893 O O . ASP A 1 399 ? 23.151 -13.767 -120.141 1.00 78.00 399 ASP A O 1
ATOM 2897 N N . ASP A 1 400 ? 24.845 -14.147 -118.716 1.00 72.38 400 ASP A N 1
ATOM 2898 C CA . ASP A 1 400 ? 25.553 -15.140 -119.534 1.00 72.38 400 ASP A CA 1
ATOM 2899 C C . ASP A 1 400 ? 25.615 -16.546 -118.918 1.00 72.38 400 ASP A C 1
ATOM 2901 O O . ASP A 1 400 ? 26.260 -17.446 -119.469 1.00 72.38 400 ASP A O 1
ATOM 2905 N N . GLY A 1 401 ? 24.820 -16.795 -117.876 1.00 71.88 401 GLY A N 1
ATOM 2906 C CA . GLY A 1 401 ? 24.611 -18.129 -117.319 1.00 71.88 401 GLY A CA 1
ATOM 2907 C C . GLY A 1 401 ? 25.694 -18.619 -116.363 1.00 71.88 401 GLY A C 1
ATOM 2908 O O . GLY A 1 401 ? 25.698 -19.810 -116.029 1.00 71.88 401 GLY A O 1
ATOM 2909 N N . ASP A 1 402 ? 26.586 -17.736 -115.916 1.00 72.94 402 ASP A N 1
ATOM 2910 C CA . ASP A 1 402 ? 27.443 -17.958 -114.757 1.00 72.94 402 ASP A CA 1
ATOM 2911 C C . ASP A 1 402 ? 27.640 -16.666 -113.934 1.00 72.94 402 ASP A C 1
ATOM 2913 O O . ASP A 1 402 ? 27.013 -15.646 -114.190 1.00 72.94 402 ASP A O 1
ATOM 2917 N N . VAL A 1 403 ? 28.406 -16.754 -112.844 1.00 71.25 403 VAL A N 1
ATOM 2918 C CA . VAL A 1 403 ? 28.625 -15.654 -111.880 1.00 71.25 403 VAL A CA 1
ATOM 2919 C C . VAL A 1 403 ? 30.093 -15.220 -111.846 1.00 71.25 403 VAL A C 1
ATOM 2921 O O . VAL A 1 403 ? 30.589 -14.784 -110.804 1.00 71.25 403 VAL A O 1
ATOM 2924 N N . LEU A 1 404 ? 30.831 -15.449 -112.935 1.00 71.38 404 LEU A N 1
ATOM 2925 C CA . LEU A 1 404 ? 32.251 -15.125 -113.025 1.00 71.38 404 LEU A CA 1
ATOM 2926 C C . LEU A 1 404 ? 32.438 -13.800 -113.764 1.00 71.38 404 LEU A C 1
ATOM 2928 O O . LEU A 1 404 ? 31.967 -13.636 -114.876 1.00 71.38 404 LEU A O 1
ATOM 2932 N N . ASP A 1 405 ? 33.195 -12.876 -113.174 1.00 68.88 405 ASP A N 1
ATOM 2933 C CA . ASP A 1 405 ? 33.522 -11.587 -113.800 1.00 68.88 405 ASP A CA 1
ATOM 2934 C C . ASP A 1 405 ? 34.659 -11.727 -114.836 1.00 68.88 405 ASP A C 1
ATOM 2936 O O . ASP A 1 405 ? 35.667 -11.026 -114.758 1.00 68.88 405 ASP A O 1
ATOM 2940 N N . ASP A 1 406 ? 34.561 -12.681 -115.767 1.00 64.44 406 ASP A N 1
ATOM 2941 C CA . ASP A 1 406 ? 35.602 -12.937 -116.778 1.00 64.44 406 ASP A CA 1
ATOM 2942 C C . ASP A 1 406 ? 35.093 -13.034 -118.231 1.00 64.44 406 ASP A C 1
ATOM 2944 O O . ASP A 1 406 ? 35.900 -13.154 -119.165 1.00 64.44 406 ASP A O 1
ATOM 2948 N N . ASN A 1 407 ? 33.779 -12.909 -118.432 1.00 65.50 407 ASN A N 1
ATOM 2949 C CA . ASN A 1 407 ? 33.063 -13.098 -119.695 1.00 65.50 407 ASN A CA 1
ATOM 2950 C C . ASN A 1 407 ? 32.085 -11.927 -120.001 1.00 65.50 407 ASN A C 1
ATOM 2952 O O . ASN A 1 407 ? 32.444 -10.763 -119.860 1.00 65.50 407 ASN A O 1
ATOM 2956 N N . ALA A 1 408 ? 30.919 -12.182 -120.599 1.00 68.81 408 ALA A N 1
ATOM 2957 C CA . ALA A 1 408 ? 30.115 -11.155 -121.271 1.00 68.81 408 ALA A CA 1
ATOM 2958 C C . ALA A 1 408 ? 29.252 -10.306 -120.313 1.00 68.81 408 ALA A C 1
ATOM 2960 O O . ALA A 1 408 ? 28.658 -9.315 -120.760 1.00 68.81 408 ALA A O 1
ATOM 2961 N N . CYS A 1 409 ? 29.172 -10.680 -119.034 1.00 74.50 409 CYS A N 1
ATOM 2962 C CA . CYS A 1 409 ? 28.397 -10.000 -118.007 1.00 74.50 409 CYS A CA 1
ATOM 2963 C C . CYS A 1 409 ? 29.097 -10.033 -116.638 1.00 74.50 409 CYS A C 1
ATOM 2965 O O . CYS A 1 409 ? 29.802 -10.981 -116.316 1.00 74.50 409 CYS A O 1
ATOM 2967 N N . LYS A 1 410 ? 28.909 -8.994 -115.814 1.00 73.44 410 LYS A N 1
ATOM 2968 C CA . LYS A 1 410 ? 29.366 -8.997 -114.414 1.00 73.44 410 LYS A CA 1
ATOM 2969 C C . LYS A 1 410 ? 28.405 -9.793 -113.529 1.00 73.44 410 LYS A C 1
ATOM 2971 O O . LYS A 1 410 ? 27.218 -9.903 -113.830 1.00 73.44 410 LYS A O 1
ATOM 2976 N N . ASN A 1 411 ? 28.885 -10.256 -112.377 1.00 67.50 411 ASN A N 1
ATOM 2977 C CA . ASN A 1 411 ? 28.112 -10.999 -111.376 1.00 67.50 411 ASN A CA 1
ATOM 2978 C C . ASN A 1 411 ? 26.945 -10.201 -110.748 1.00 67.50 411 ASN A C 1
ATOM 2980 O O . ASN A 1 411 ? 26.099 -10.777 -110.061 1.00 67.50 411 ASN A O 1
ATOM 2984 N N . ASP A 1 412 ? 26.896 -8.886 -110.987 1.00 73.12 412 ASP A N 1
ATOM 2985 C CA . ASP A 1 412 ? 25.810 -7.976 -110.616 1.00 73.12 412 ASP A CA 1
ATOM 2986 C C . ASP A 1 412 ? 24.843 -7.684 -111.783 1.00 73.12 412 ASP A C 1
ATOM 2988 O O . ASP A 1 412 ? 23.976 -6.812 -111.679 1.00 73.12 412 ASP A O 1
ATOM 2992 N N . CYS A 1 413 ? 24.971 -8.430 -112.884 1.00 72.00 413 CYS A N 1
ATOM 2993 C CA . CYS A 1 413 ? 24.158 -8.350 -114.094 1.00 72.00 413 CYS A CA 1
ATOM 2994 C C . CYS A 1 413 ? 24.220 -6.990 -114.806 1.00 72.00 413 CYS A C 1
ATOM 2996 O O . CYS A 1 413 ? 23.265 -6.559 -115.473 1.00 72.00 413 CYS A O 1
ATOM 2998 N N . SER A 1 414 ? 25.369 -6.317 -114.684 1.00 78.50 414 SER A N 1
ATOM 2999 C CA . SER A 1 414 ? 25.736 -5.127 -115.449 1.00 78.50 414 SER A CA 1
ATOM 3000 C C . SER A 1 414 ? 26.744 -5.446 -116.563 1.00 78.50 414 SER A C 1
ATOM 3002 O O . SER A 1 414 ? 27.530 -6.392 -116.478 1.00 78.50 414 SER A O 1
ATOM 3004 N N . HIS A 1 415 ? 26.707 -4.665 -117.649 1.00 72.56 415 HIS A N 1
ATOM 3005 C CA . HIS A 1 415 ? 27.685 -4.801 -118.732 1.00 72.56 415 HIS A CA 1
ATOM 3006 C C . HIS A 1 415 ? 29.096 -4.427 -118.255 1.00 72.56 415 HIS A C 1
ATOM 3008 O O . HIS A 1 415 ? 29.266 -3.523 -117.432 1.00 72.56 415 HIS A O 1
ATOM 3014 N N . ASN A 1 416 ? 30.113 -5.078 -118.824 1.00 71.62 416 ASN A N 1
ATOM 3015 C CA . ASN A 1 416 ? 31.494 -4.646 -118.647 1.00 71.62 416 ASN A CA 1
ATOM 3016 C C . ASN A 1 416 ? 31.708 -3.237 -119.233 1.00 71.62 416 ASN A C 1
ATOM 3018 O O . ASN A 1 416 ? 31.041 -2.830 -120.191 1.00 71.62 416 ASN A O 1
ATOM 3022 N N . VAL A 1 417 ? 32.615 -2.473 -118.622 1.00 78.38 417 VAL A N 1
ATOM 3023 C CA . VAL A 1 417 ? 32.920 -1.093 -119.009 1.00 78.38 417 VAL A CA 1
ATOM 3024 C C . VAL A 1 417 ? 34.418 -1.000 -119.233 1.00 78.38 417 VAL A C 1
ATOM 3026 O O . VAL A 1 417 ? 35.173 -1.203 -118.297 1.00 78.38 417 VAL A O 1
ATOM 3029 N N . CYS A 1 418 ? 34.810 -0.651 -120.456 1.00 79.25 418 CYS A N 1
ATOM 3030 C CA . CYS A 1 418 ? 36.199 -0.375 -120.804 1.00 79.25 4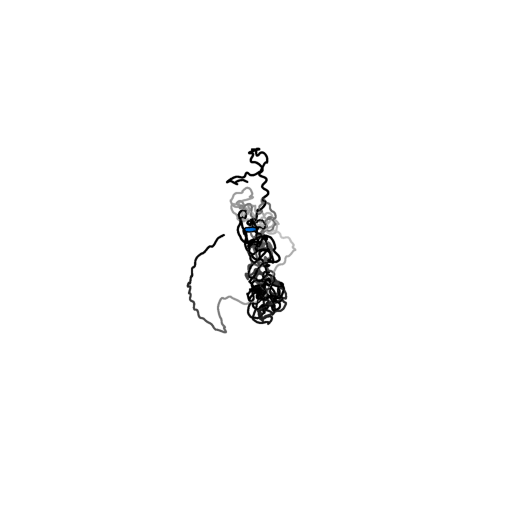18 CYS A CA 1
ATOM 3031 C C . CYS A 1 418 ? 36.807 0.670 -119.851 1.00 79.25 418 CYS A C 1
ATOM 3033 O O . CYS A 1 418 ? 36.203 1.729 -119.640 1.00 79.25 418 CYS A O 1
ATOM 3035 N N . GLY A 1 419 ? 37.976 0.368 -119.292 1.00 76.06 419 GLY A N 1
ATOM 3036 C CA . GLY A 1 419 ? 38.708 1.221 -118.361 1.00 76.06 419 GLY A CA 1
ATOM 3037 C C . GLY A 1 419 ? 38.332 1.031 -116.895 1.00 76.06 419 GLY A C 1
ATOM 3038 O O . GLY A 1 419 ? 38.493 1.961 -116.104 1.00 76.06 419 GLY A O 1
ATOM 3039 N N . ASP A 1 420 ? 37.781 -0.122 -116.512 1.00 80.31 420 ASP A N 1
ATOM 3040 C CA . ASP A 1 420 ? 37.386 -0.408 -115.125 1.00 80.31 420 ASP A CA 1
ATOM 3041 C C . ASP A 1 420 ? 38.414 -1.239 -114.334 1.00 80.31 420 ASP A C 1
ATOM 3043 O O . ASP A 1 420 ? 38.236 -1.494 -113.137 1.00 80.31 420 ASP A O 1
ATOM 3047 N N . GLY A 1 421 ? 39.531 -1.588 -114.972 1.00 74.62 421 GLY A N 1
ATOM 3048 C CA . GLY A 1 421 ? 40.672 -2.285 -114.390 1.00 74.62 421 GLY A CA 1
ATOM 3049 C C . GLY A 1 421 ? 40.581 -3.803 -114.511 1.00 74.62 421 GLY A C 1
ATOM 3050 O O . GLY A 1 421 ? 41.441 -4.503 -113.961 1.00 74.62 421 GLY A O 1
ATOM 3051 N N . VAL A 1 422 ? 39.562 -4.332 -115.197 1.00 75.81 422 VAL A N 1
ATOM 3052 C CA . VAL A 1 422 ? 39.349 -5.769 -115.384 1.00 75.81 422 VAL A CA 1
ATOM 3053 C C . VAL A 1 422 ? 39.256 -6.088 -116.871 1.00 75.81 422 VAL A C 1
ATOM 3055 O O . VAL A 1 422 ? 38.282 -5.772 -117.526 1.00 75.81 422 VAL A O 1
ATOM 3058 N N . LYS A 1 423 ? 40.255 -6.795 -117.410 1.00 77.06 423 LYS A N 1
ATOM 3059 C CA . LYS A 1 423 ? 40.242 -7.231 -118.813 1.00 77.06 423 LYS A CA 1
ATOM 3060 C C . LYS A 1 423 ? 39.296 -8.421 -119.026 1.00 77.06 423 LYS A C 1
ATOM 3062 O O . LYS A 1 423 ? 39.637 -9.550 -118.650 1.00 77.06 423 LYS A O 1
ATOM 3067 N N . PHE A 1 424 ? 38.189 -8.211 -119.736 1.00 71.19 424 PHE A N 1
ATOM 3068 C CA . PHE A 1 424 ? 37.225 -9.256 -120.094 1.00 71.19 424 PHE A CA 1
ATOM 3069 C C . PHE A 1 424 ? 37.575 -9.962 -121.417 1.00 71.19 424 PHE A C 1
ATOM 3071 O O . PHE A 1 424 ? 37.544 -9.394 -122.515 1.00 71.19 424 PHE A O 1
ATOM 3078 N N . SER A 1 425 ? 37.893 -11.259 -121.340 1.00 66.69 425 SER A N 1
ATOM 3079 C CA . SER A 1 425 ? 38.402 -12.024 -122.487 1.00 66.69 425 SER A CA 1
ATOM 3080 C C . SER A 1 425 ? 37.326 -12.282 -123.548 1.00 66.69 425 SER A C 1
ATOM 3082 O O . SER A 1 425 ? 36.458 -13.133 -123.379 1.00 66.69 425 SER A O 1
ATOM 3084 N N . GLY A 1 426 ? 37.441 -11.614 -124.701 1.00 67.94 426 GLY A N 1
ATOM 3085 C CA . GLY A 1 426 ? 36.549 -11.793 -125.858 1.00 67.94 426 GLY A CA 1
ATOM 3086 C C . GLY A 1 426 ? 35.548 -10.655 -126.078 1.00 67.94 426 GLY A C 1
ATOM 3087 O O . GLY A 1 426 ? 34.950 -10.605 -127.155 1.00 67.94 426 GLY A O 1
ATOM 3088 N N . THR A 1 427 ? 35.427 -9.736 -125.116 1.00 72.06 427 THR A N 1
ATOM 3089 C CA . THR A 1 427 ? 34.671 -8.479 -125.254 1.00 72.06 427 THR A CA 1
ATOM 3090 C C . THR A 1 427 ? 35.607 -7.290 -125.458 1.00 72.06 427 THR A C 1
ATOM 3092 O O . THR A 1 427 ? 35.287 -6.404 -126.247 1.00 72.06 427 THR A O 1
ATOM 3095 N N . GLU A 1 428 ? 36.793 -7.314 -124.843 1.00 75.75 428 GLU A N 1
ATOM 3096 C CA . GLU A 1 428 ? 37.816 -6.285 -125.012 1.00 75.75 428 GLU A CA 1
ATOM 3097 C C . GLU A 1 428 ? 39.232 -6.873 -125.111 1.00 75.75 428 GLU A C 1
ATOM 3099 O O . GLU A 1 428 ? 39.518 -7.965 -124.604 1.00 75.75 428 GLU A O 1
ATOM 3104 N N . GLU A 1 429 ? 40.120 -6.202 -125.848 1.00 80.38 429 GLU A N 1
ATOM 3105 C CA . GLU A 1 429 ? 41.471 -6.716 -126.113 1.00 80.38 429 GLU A CA 1
ATOM 3106 C C . GLU A 1 429 ? 42.463 -6.339 -125.004 1.00 80.38 429 GLU A C 1
ATOM 3108 O O . GLU A 1 429 ? 43.420 -7.082 -124.776 1.00 80.38 429 GLU A O 1
ATOM 3113 N N . CYS A 1 430 ? 42.197 -5.273 -124.250 1.00 80.38 430 CYS A N 1
ATOM 3114 C CA . CYS A 1 430 ? 42.963 -4.791 -123.099 1.00 80.38 430 CYS A CA 1
ATOM 3115 C C . CYS A 1 430 ? 42.053 -4.001 -122.142 1.00 80.38 430 CYS A C 1
ATOM 3117 O O . CYS A 1 430 ? 40.953 -3.641 -122.534 1.00 80.38 430 CYS A O 1
ATOM 3119 N N . ASP A 1 431 ? 42.514 -3.748 -120.914 1.00 82.88 431 ASP A N 1
ATOM 3120 C CA . ASP A 1 431 ? 41.936 -2.776 -119.973 1.00 82.88 431 ASP A CA 1
ATOM 3121 C C . ASP A 1 431 ? 43.057 -2.361 -119.002 1.00 82.88 431 ASP A C 1
ATOM 3123 O O . ASP A 1 431 ? 43.713 -3.231 -118.413 1.00 82.88 431 ASP A O 1
ATOM 3127 N N . ASP A 1 432 ? 43.337 -1.065 -118.887 1.00 81.19 432 ASP A N 1
ATOM 3128 C CA . ASP A 1 432 ? 44.355 -0.480 -118.002 1.00 81.19 432 ASP A CA 1
ATOM 3129 C C . ASP A 1 432 ? 43.760 0.409 -116.893 1.00 81.19 432 ASP A C 1
ATOM 3131 O O . ASP A 1 432 ? 44.485 1.111 -116.181 1.00 81.19 432 ASP A O 1
ATOM 3135 N N . GLY A 1 433 ? 42.448 0.304 -116.659 1.00 82.25 433 GLY A N 1
ATOM 3136 C CA . GLY A 1 433 ? 41.748 0.977 -115.568 1.00 82.25 433 GLY A CA 1
ATOM 3137 C C . GLY A 1 433 ? 41.399 2.438 -115.823 1.00 82.25 433 GLY A C 1
ATOM 3138 O O . GLY A 1 433 ? 41.037 3.138 -114.870 1.00 82.25 433 GLY A O 1
ATOM 3139 N N . ASN A 1 434 ? 41.509 2.912 -117.068 1.00 81.62 434 ASN A N 1
ATOM 3140 C CA . ASN A 1 434 ? 41.029 4.230 -117.465 1.00 81.62 434 ASN A CA 1
ATOM 3141 C C . ASN A 1 434 ? 40.616 4.288 -118.963 1.00 81.62 434 ASN A C 1
ATOM 3143 O O . ASN A 1 434 ? 40.480 3.265 -119.622 1.00 81.62 434 ASN A O 1
ATOM 3147 N N . LEU A 1 435 ? 40.282 5.484 -119.464 1.00 83.81 435 LEU A N 1
ATOM 3148 C CA . LEU A 1 435 ? 39.826 5.721 -120.846 1.00 83.81 435 LEU A CA 1
ATOM 3149 C C . LEU A 1 435 ? 40.748 6.703 -121.594 1.00 83.81 435 LEU A C 1
ATOM 3151 O O . LEU A 1 435 ? 40.296 7.385 -122.519 1.00 83.81 435 LEU A O 1
ATOM 3155 N N . ASP A 1 436 ? 41.989 6.857 -121.146 1.00 81.94 436 ASP A N 1
ATOM 3156 C CA . ASP A 1 436 ? 42.990 7.670 -121.822 1.00 81.94 436 ASP A CA 1
ATOM 3157 C C . ASP A 1 436 ? 43.598 6.854 -122.982 1.00 81.94 436 ASP A C 1
ATOM 3159 O O . ASP A 1 436 ? 43.688 5.638 -122.930 1.00 81.94 436 ASP A O 1
ATOM 3163 N N . ASP A 1 437 ? 43.919 7.515 -124.098 1.00 82.00 437 ASP A N 1
ATOM 3164 C CA . ASP A 1 437 ? 44.625 6.868 -125.212 1.00 82.00 437 ASP A CA 1
ATOM 3165 C C . ASP A 1 437 ? 46.145 7.044 -124.996 1.00 82.00 437 ASP A C 1
ATOM 3167 O O . ASP A 1 437 ? 46.604 8.157 -124.706 1.00 82.00 437 ASP A O 1
ATOM 3171 N N . GLY A 1 438 ? 46.951 6.008 -125.232 1.00 75.56 438 GLY A N 1
ATOM 3172 C CA . GLY A 1 438 ? 48.419 6.064 -125.259 1.00 75.56 438 GLY A CA 1
ATOM 3173 C C . GLY A 1 438 ? 49.159 5.489 -124.043 1.00 75.56 438 GLY A C 1
ATOM 3174 O O . GLY A 1 438 ? 50.393 5.554 -124.026 1.00 75.56 438 GLY A O 1
ATOM 3175 N N . ASP A 1 439 ? 48.472 4.961 -123.027 1.00 77.50 439 ASP A N 1
ATOM 3176 C CA . ASP A 1 439 ? 49.052 4.483 -121.758 1.00 77.50 439 ASP A CA 1
ATOM 3177 C C . ASP A 1 439 ? 48.975 2.962 -121.538 1.00 77.50 439 ASP A C 1
ATOM 3179 O O . ASP A 1 439 ? 49.505 2.444 -120.549 1.00 77.50 439 ASP A O 1
ATOM 3183 N N . GLY A 1 440 ? 48.473 2.222 -122.524 1.00 78.12 440 GLY A N 1
ATOM 3184 C CA . GLY A 1 440 ? 48.487 0.760 -122.521 1.00 78.12 440 GLY A CA 1
ATOM 3185 C C . GLY A 1 440 ? 47.286 0.148 -123.224 1.00 78.12 440 GLY A C 1
ATOM 3186 O O . GLY A 1 440 ? 47.423 -0.914 -123.840 1.00 78.12 440 GLY A O 1
ATOM 3187 N N . CYS A 1 441 ? 46.145 0.825 -123.176 1.00 84.25 441 CYS A N 1
ATOM 3188 C CA . CYS A 1 441 ? 44.905 0.421 -123.801 1.00 84.25 441 CYS A CA 1
ATOM 3189 C C . CYS A 1 441 ? 44.133 1.642 -124.303 1.00 84.25 441 CYS A C 1
ATOM 3191 O O . CYS A 1 441 ? 43.966 2.608 -123.584 1.00 84.25 441 CYS A O 1
ATOM 3193 N N . SER A 1 442 ? 43.623 1.609 -125.537 1.00 83.88 442 SER A N 1
ATOM 3194 C CA . SER A 1 442 ? 42.851 2.756 -126.047 1.00 83.88 442 SER A CA 1
ATOM 3195 C C . SER A 1 442 ? 41.548 2.936 -125.265 1.00 83.88 442 SER A C 1
ATOM 3197 O O . SER A 1 442 ? 40.978 1.942 -124.811 1.00 83.88 442 SER A O 1
ATOM 3199 N N . ALA A 1 443 ? 40.931 4.116 -125.340 1.00 80.81 443 ALA A N 1
ATOM 3200 C CA . ALA A 1 443 ? 39.588 4.398 -124.816 1.00 80.81 443 ALA A CA 1
ATOM 3201 C C . ALA A 1 443 ? 38.461 3.510 -125.400 1.00 80.81 443 ALA A C 1
ATOM 3203 O O . ALA A 1 443 ? 37.305 3.572 -124.973 1.00 80.81 443 ALA A O 1
ATOM 3204 N N . THR A 1 444 ? 38.756 2.720 -126.438 1.00 81.38 444 THR A N 1
ATOM 3205 C CA . THR A 1 444 ? 37.845 1.722 -127.026 1.00 81.38 444 THR A CA 1
ATOM 3206 C C . THR A 1 444 ? 38.234 0.274 -126.717 1.00 81.38 444 THR A C 1
ATOM 3208 O O . THR A 1 444 ? 37.716 -0.646 -127.348 1.00 81.38 444 THR A O 1
ATOM 3211 N N . CYS A 1 445 ? 39.152 0.082 -125.774 1.00 79.81 445 CYS A N 1
ATOM 3212 C CA . CYS A 1 445 ? 39.704 -1.184 -125.316 1.00 79.81 445 CYS A CA 1
ATOM 3213 C C . CYS A 1 445 ? 40.223 -2.121 -126.417 1.00 79.81 445 CYS A C 1
ATOM 3215 O O . CYS A 1 445 ? 40.013 -3.340 -126.419 1.00 79.81 445 CYS A O 1
ATOM 3217 N N . THR A 1 446 ? 40.930 -1.517 -127.373 1.00 82.19 446 THR A N 1
ATOM 3218 C CA . THR A 1 446 ? 41.795 -2.192 -128.344 1.00 82.19 446 THR A CA 1
ATOM 3219 C C . THR A 1 446 ? 43.259 -2.006 -127.968 1.00 82.19 446 THR A C 1
ATOM 3221 O O . THR A 1 446 ? 43.640 -0.906 -127.561 1.00 82.19 446 THR A O 1
ATOM 3224 N N . ASP A 1 447 ? 44.071 -3.057 -128.134 1.00 79.75 447 ASP A N 1
ATOM 3225 C CA . ASP A 1 447 ? 45.514 -2.987 -127.881 1.00 79.75 447 ASP A CA 1
ATOM 3226 C C . ASP A 1 447 ? 46.130 -1.890 -128.763 1.00 79.75 447 ASP A C 1
ATOM 3228 O O . ASP A 1 447 ? 46.056 -1.930 -129.999 1.00 79.75 447 ASP A O 1
ATOM 3232 N N . GLU A 1 448 ? 46.776 -0.913 -128.139 1.00 77.81 448 GLU A N 1
ATOM 3233 C CA . GLU A 1 448 ? 47.433 0.159 -128.870 1.00 77.81 448 GLU A CA 1
ATOM 3234 C C . GLU A 1 448 ? 48.744 -0.357 -129.466 1.00 77.81 448 GLU A C 1
ATOM 3236 O O . GLU A 1 448 ? 49.677 -0.767 -128.771 1.00 77.81 448 GLU A O 1
ATOM 3241 N N . THR A 1 449 ? 48.831 -0.395 -130.798 1.00 69.94 449 THR A N 1
ATOM 3242 C CA . THR A 1 449 ? 50.070 -0.830 -131.449 1.00 69.94 449 THR A CA 1
ATOM 3243 C C . THR A 1 449 ? 51.181 0.194 -131.203 1.00 69.94 449 THR A C 1
ATOM 3245 O O . THR A 1 449 ? 50.925 1.382 -131.394 1.00 69.94 449 THR A O 1
ATOM 3248 N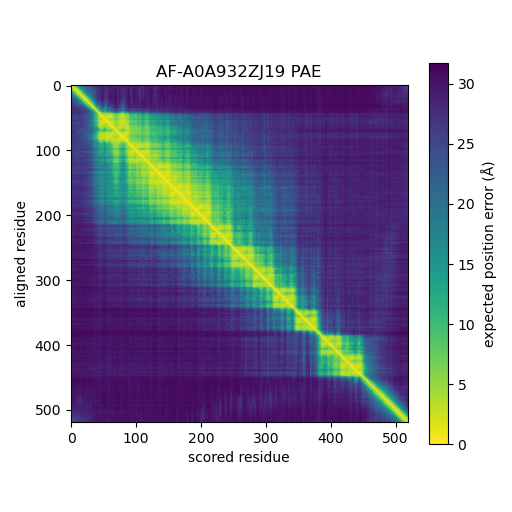 N . PRO A 1 450 ? 52.425 -0.222 -130.887 1.00 55.44 450 PRO A N 1
ATOM 3249 C CA . PRO A 1 450 ? 53.476 0.700 -130.466 1.00 55.44 450 PRO A CA 1
ATOM 3250 C C . PRO A 1 450 ? 53.867 1.626 -131.618 1.00 55.44 450 PRO A C 1
ATOM 3252 O O . PRO A 1 450 ? 54.470 1.184 -132.604 1.00 55.44 450 PRO A O 1
ATOM 3255 N N . GLY A 1 451 ? 53.514 2.901 -131.501 1.00 50.22 451 GLY A N 1
ATOM 3256 C CA . GLY A 1 451 ? 53.777 3.904 -132.519 1.00 50.22 451 GLY A CA 1
ATOM 3257 C C . GLY A 1 451 ? 53.660 5.312 -131.961 1.00 50.22 451 GLY A C 1
ATOM 3258 O O . GLY A 1 451 ? 52.559 5.835 -131.860 1.00 50.22 451 GLY A O 1
ATOM 3259 N N . ASP A 1 452 ? 54.834 5.893 -131.720 1.00 43.69 452 ASP A N 1
ATOM 3260 C CA . ASP A 1 452 ? 55.126 7.323 -131.596 1.00 43.69 452 ASP A CA 1
ATOM 3261 C C . ASP A 1 452 ? 54.979 7.953 -130.196 1.00 43.69 452 ASP A C 1
ATOM 3263 O O . ASP A 1 452 ? 54.009 8.626 -129.861 1.00 43.69 452 ASP A O 1
ATOM 3267 N N . ASP A 1 453 ? 56.060 7.758 -129.426 1.00 48.62 453 ASP A N 1
ATOM 3268 C CA . ASP A 1 453 ? 56.669 8.737 -128.515 1.00 48.62 453 ASP A CA 1
ATOM 3269 C C . ASP A 1 453 ? 56.395 10.200 -128.915 1.00 48.62 453 ASP A C 1
ATOM 3271 O O . ASP A 1 453 ? 56.680 10.577 -130.050 1.00 48.62 453 ASP A O 1
ATOM 3275 N N . ASP A 1 454 ? 56.003 11.037 -127.947 1.00 44.97 454 ASP A N 1
ATOM 3276 C CA . ASP A 1 454 ? 56.537 12.401 -127.789 1.00 44.97 454 ASP A CA 1
ATOM 3277 C C . ASP A 1 454 ? 56.164 13.007 -126.409 1.00 44.97 454 ASP A C 1
ATOM 3279 O O . ASP A 1 454 ? 55.166 13.704 -126.251 1.00 44.97 454 ASP A O 1
ATOM 3283 N N . GLY A 1 455 ? 57.042 12.803 -125.419 1.00 39.25 455 GLY A N 1
ATOM 3284 C CA . GLY A 1 455 ? 57.725 13.930 -124.764 1.00 39.25 455 GLY A CA 1
ATOM 3285 C C . GLY A 1 455 ? 57.089 14.682 -123.576 1.00 39.25 455 GLY A C 1
ATOM 3286 O O . GLY A 1 455 ? 56.301 15.604 -123.755 1.00 39.25 455 GLY A O 1
ATOM 3287 N N . GLU A 1 456 ? 57.706 14.431 -122.411 1.00 43.91 456 GLU A N 1
ATOM 3288 C CA . GLU A 1 456 ? 58.046 15.346 -121.294 1.00 43.91 456 GLU A CA 1
ATOM 3289 C C . GLU A 1 456 ? 57.034 15.617 -120.159 1.00 43.91 456 GLU A C 1
ATOM 3291 O O . GLU A 1 456 ? 56.402 16.667 -120.055 1.00 43.91 456 GLU A O 1
ATOM 3296 N N . ASP A 1 457 ? 57.001 14.656 -119.229 1.00 43.09 457 ASP A N 1
ATOM 3297 C CA . ASP A 1 457 ? 57.515 14.719 -117.847 1.00 43.09 457 ASP A CA 1
ATOM 3298 C C . ASP A 1 457 ? 57.329 15.978 -116.980 1.00 43.09 457 ASP A C 1
ATOM 3300 O O . ASP A 1 457 ? 57.957 17.025 -117.164 1.00 43.09 457 ASP A O 1
ATOM 3304 N N . GLY A 1 458 ? 56.694 15.739 -115.827 1.00 34.25 458 GLY A N 1
ATOM 3305 C CA . GLY A 1 458 ? 57.305 16.140 -114.562 1.00 34.25 458 GLY A CA 1
ATOM 3306 C C . GLY A 1 458 ? 56.348 16.257 -113.384 1.00 34.25 458 GLY A C 1
ATOM 3307 O O . GLY A 1 458 ? 55.961 17.376 -113.073 1.00 34.25 458 GLY A O 1
ATOM 3308 N N . HIS A 1 459 ? 56.068 15.156 -112.675 1.00 38.41 459 HIS A N 1
ATOM 3309 C CA . HIS A 1 459 ? 55.864 15.108 -111.213 1.00 38.41 459 HIS A CA 1
ATOM 3310 C C . HIS A 1 459 ? 56.239 13.699 -110.719 1.00 38.41 459 HIS A C 1
ATOM 3312 O O . HIS A 1 459 ? 55.584 12.724 -111.062 1.00 38.41 459 HIS A O 1
ATOM 3318 N N . SER A 1 460 ? 57.338 13.595 -109.969 1.00 36.19 460 SER A N 1
ATOM 3319 C CA . SER A 1 460 ? 57.864 12.340 -109.424 1.00 36.19 460 SER A CA 1
ATOM 3320 C C . SER A 1 460 ? 57.443 12.158 -107.967 1.00 36.19 460 SER A C 1
ATOM 3322 O O . SER A 1 460 ? 57.838 12.957 -107.110 1.00 36.19 460 SER A O 1
ATOM 3324 N N . ASP A 1 461 ? 56.710 11.079 -107.704 1.00 36.25 461 ASP A N 1
ATOM 3325 C CA . ASP A 1 461 ? 56.701 10.391 -106.415 1.00 36.25 461 ASP A CA 1
ATOM 3326 C C . ASP A 1 461 ? 58.061 9.719 -106.170 1.00 36.25 461 ASP A C 1
ATOM 3328 O O . ASP A 1 461 ? 58.717 9.245 -107.098 1.00 36.25 461 ASP A O 1
ATOM 3332 N N . GLU A 1 462 ? 58.481 9.662 -104.908 1.00 37.03 462 GLU A N 1
ATOM 3333 C CA . GLU A 1 462 ? 59.665 8.921 -104.471 1.00 37.03 462 GLU A CA 1
ATOM 3334 C C . GLU A 1 462 ? 59.246 7.818 -103.495 1.00 37.03 462 GLU A C 1
ATOM 3336 O O . GLU A 1 462 ? 58.729 8.090 -102.407 1.00 37.03 462 GLU A O 1
ATOM 3341 N N . SER A 1 463 ? 59.559 6.573 -103.856 1.00 31.84 463 SER A N 1
ATOM 3342 C CA . SER A 1 463 ? 59.691 5.450 -102.931 1.00 31.84 463 SER A CA 1
ATOM 3343 C C . SER A 1 463 ? 60.856 4.540 -103.345 1.00 31.84 463 SER A C 1
ATOM 3345 O O . SER A 1 463 ? 60.908 4.084 -104.482 1.00 31.84 463 SER A O 1
ATOM 3347 N N . GLU A 1 464 ? 61.705 4.239 -102.353 1.00 36.28 464 GLU A N 1
ATOM 3348 C CA . GLU A 1 464 ? 62.600 3.072 -102.211 1.00 36.28 464 GLU A CA 1
ATOM 3349 C C . GLU A 1 464 ? 63.898 2.973 -103.056 1.00 36.28 464 GLU A C 1
ATOM 3351 O O . GLU A 1 464 ? 63.871 2.844 -104.272 1.00 36.28 464 GLU A O 1
ATOM 3356 N N . LEU A 1 465 ? 65.081 2.889 -102.411 1.00 30.25 465 LEU A N 1
ATOM 3357 C 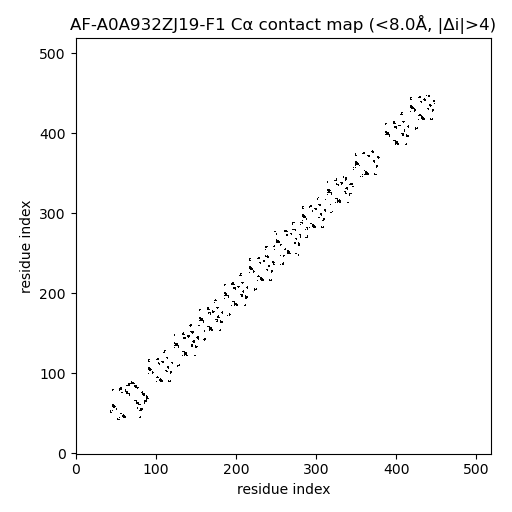CA . LEU A 1 465 ? 65.674 1.633 -101.891 1.00 30.25 465 LEU A CA 1
ATOM 3358 C C . LEU A 1 465 ? 67.109 1.808 -101.323 1.00 30.25 465 LEU A C 1
ATOM 3360 O O . LEU A 1 465 ? 67.934 2.581 -101.803 1.00 30.25 465 LEU A O 1
ATOM 3364 N N . GLU A 1 466 ? 67.362 1.006 -100.288 1.00 33.69 466 GLU A N 1
ATOM 3365 C CA . GLU A 1 466 ? 68.571 0.711 -99.495 1.00 33.69 466 GLU A CA 1
ATOM 3366 C C . GLU A 1 466 ? 69.885 0.395 -100.243 1.00 33.69 466 GLU A C 1
ATOM 3368 O O . GLU A 1 466 ? 69.848 -0.079 -101.370 1.00 33.69 466 GLU A O 1
ATOM 3373 N N . LEU A 1 467 ? 71.032 0.461 -99.526 1.00 35.88 467 LEU A N 1
ATOM 3374 C CA . LEU A 1 467 ? 72.079 -0.589 -99.545 1.00 35.88 467 LEU A CA 1
ATOM 3375 C C . LEU A 1 467 ? 73.104 -0.497 -98.372 1.00 35.88 467 LEU A C 1
ATOM 3377 O O . LEU A 1 467 ? 73.995 0.351 -98.377 1.00 35.88 467 LEU A O 1
ATOM 3381 N N . GLY A 1 468 ? 73.073 -1.509 -97.483 1.00 32.16 468 GLY A N 1
ATOM 3382 C CA . GLY A 1 468 ? 74.241 -2.299 -97.015 1.00 32.16 468 GLY A CA 1
ATOM 3383 C C . GLY A 1 468 ? 74.887 -1.952 -95.651 1.00 32.16 468 GLY A C 1
ATOM 3384 O O . GLY A 1 468 ? 75.159 -0.797 -95.368 1.00 32.16 468 GLY A O 1
ATOM 3385 N N . SER A 1 469 ? 75.304 -2.887 -94.776 1.00 35.81 469 SER A N 1
ATOM 3386 C CA . SER A 1 469 ? 75.370 -4.360 -94.810 1.00 35.81 469 SER A CA 1
ATOM 3387 C C . SER A 1 469 ? 75.873 -4.941 -93.455 1.00 35.81 469 SER A C 1
ATOM 3389 O O . SER A 1 469 ? 76.761 -4.348 -92.849 1.00 35.81 469 SER A O 1
ATOM 3391 N N . SER A 1 470 ? 75.407 -6.165 -93.113 1.00 37.06 470 SER A N 1
ATOM 3392 C CA . SER A 1 470 ? 76.068 -7.278 -92.356 1.00 37.06 470 SER A CA 1
ATOM 3393 C C . SER A 1 470 ? 76.272 -7.175 -90.821 1.00 37.06 470 SER A C 1
ATOM 3395 O O . SER A 1 470 ? 76.714 -6.146 -90.336 1.00 37.06 470 SER A O 1
ATOM 3397 N N . ALA A 1 471 ? 76.102 -8.190 -89.947 1.00 35.00 471 ALA A N 1
ATOM 3398 C CA . ALA A 1 471 ? 75.781 -9.637 -89.977 1.00 35.00 471 ALA A CA 1
ATOM 3399 C C . ALA A 1 471 ? 75.396 -10.072 -88.515 1.00 35.00 471 ALA A C 1
ATOM 3401 O O . ALA A 1 471 ? 75.975 -9.542 -87.574 1.00 35.00 471 ALA A O 1
ATOM 3402 N N . GLN A 1 472 ? 74.323 -10.828 -88.212 1.00 33.47 472 GLN A N 1
ATOM 3403 C CA . GLN A 1 472 ? 74.081 -12.293 -88.293 1.00 33.47 472 GLN A CA 1
ATOM 3404 C C . GLN A 1 472 ? 74.702 -13.158 -87.155 1.00 33.47 472 GLN A C 1
ATOM 3406 O O . GLN A 1 472 ? 75.919 -13.286 -87.106 1.00 33.47 472 GLN A O 1
ATOM 3411 N N . LEU A 1 473 ? 73.883 -13.810 -86.294 1.00 32.38 473 LEU A N 1
ATOM 3412 C CA . LEU A 1 473 ? 73.661 -15.285 -86.244 1.00 32.38 473 LEU A CA 1
ATOM 3413 C C . LEU A 1 473 ? 72.806 -15.784 -85.034 1.00 32.38 473 LEU A C 1
ATOM 3415 O O . LEU A 1 473 ? 73.181 -15.563 -83.892 1.00 32.38 473 LEU A O 1
ATOM 3419 N N . ALA A 1 474 ? 71.743 -16.551 -85.360 1.00 32.03 474 ALA A N 1
ATOM 3420 C CA . ALA A 1 474 ? 71.197 -17.801 -84.760 1.00 32.03 474 ALA A CA 1
ATOM 3421 C C . ALA A 1 474 ? 70.915 -17.929 -83.233 1.00 32.03 474 ALA A C 1
ATOM 3423 O O . ALA A 1 474 ? 71.727 -17.550 -82.411 1.00 32.03 474 ALA A O 1
ATOM 3424 N N . GLY A 1 475 ? 69.861 -18.594 -82.733 1.00 29.72 475 GLY A N 1
ATOM 3425 C CA . GLY A 1 475 ? 68.780 -19.391 -83.323 1.00 29.72 475 GLY A CA 1
ATOM 3426 C C . GLY A 1 475 ? 68.191 -20.413 -82.314 1.00 29.72 475 GLY A C 1
ATOM 3427 O O . GLY A 1 475 ? 68.915 -20.922 -81.468 1.00 29.72 475 GLY A O 1
ATOM 3428 N N . LYS A 1 476 ? 66.906 -20.759 -82.522 1.00 29.91 476 LYS A N 1
ATOM 3429 C CA . LYS A 1 476 ? 66.154 -22.000 -82.177 1.00 29.91 476 LYS A CA 1
ATOM 3430 C C . LYS A 1 476 ? 65.670 -22.333 -80.742 1.00 29.91 476 LYS A C 1
ATOM 3432 O O . LYS A 1 476 ? 66.445 -22.596 -79.838 1.00 29.91 476 LYS A O 1
ATOM 3437 N N . SER A 1 477 ? 64.337 -22.500 -80.678 1.00 29.09 477 SER A N 1
ATOM 3438 C CA . SER A 1 477 ? 63.529 -23.661 -80.222 1.00 29.09 477 SER A CA 1
ATOM 3439 C C . SER A 1 477 ? 63.963 -24.523 -79.026 1.00 29.09 477 SER A C 1
ATOM 3441 O O . SER A 1 477 ? 65.020 -25.140 -79.069 1.00 29.09 477 SER A O 1
ATOM 3443 N N . GLY A 1 478 ? 63.004 -24.812 -78.129 1.00 27.89 478 GLY A N 1
ATOM 3444 C CA . GLY A 1 478 ? 62.872 -26.158 -77.542 1.00 27.89 478 GLY A CA 1
ATOM 3445 C C . GLY A 1 478 ? 62.400 -26.269 -76.083 1.00 27.89 478 GLY A C 1
ATOM 3446 O O . GLY A 1 478 ? 63.171 -26.033 -75.169 1.00 27.89 478 GLY A O 1
ATOM 3447 N N . VAL A 1 479 ? 61.142 -26.690 -75.917 1.00 29.81 479 VAL A N 1
ATOM 3448 C CA . VAL A 1 479 ? 60.570 -27.707 -74.995 1.00 29.81 479 VAL A CA 1
ATOM 3449 C C . VAL A 1 479 ? 61.212 -28.019 -73.614 1.00 29.81 479 VAL A C 1
ATOM 3451 O O . VAL A 1 479 ? 62.343 -28.475 -73.527 1.00 29.81 479 VAL A O 1
ATOM 3454 N N . THR A 1 480 ? 60.336 -28.028 -72.593 1.00 29.70 480 THR A N 1
ATOM 3455 C CA . THR A 1 480 ? 60.257 -28.900 -71.382 1.00 29.70 480 THR A CA 1
ATOM 3456 C C . THR A 1 480 ? 61.364 -28.969 -70.314 1.00 29.70 480 THR A C 1
ATOM 3458 O O . THR A 1 480 ? 62.527 -29.213 -70.597 1.00 29.70 480 THR A O 1
ATOM 3461 N N . ALA A 1 481 ? 60.850 -29.050 -69.073 1.00 29.02 481 ALA A N 1
ATOM 3462 C CA . ALA A 1 481 ? 61.256 -29.909 -67.945 1.00 29.02 481 ALA A CA 1
ATOM 3463 C C . ALA A 1 481 ? 61.982 -29.268 -66.741 1.00 29.02 481 ALA A C 1
ATOM 3465 O O . ALA A 1 481 ? 63.133 -28.868 -66.814 1.00 29.02 481 ALA A O 1
ATOM 3466 N N . GLN A 1 482 ? 61.254 -29.321 -65.614 1.00 29.30 482 GLN A N 1
ATOM 3467 C CA . GLN A 1 482 ? 61.623 -29.821 -64.278 1.00 29.30 482 GLN A CA 1
ATOM 3468 C C . GLN A 1 482 ? 62.868 -29.318 -63.521 1.00 29.30 482 GLN A C 1
ATOM 3470 O O . GLN A 1 482 ? 63.998 -29.379 -63.987 1.00 29.30 482 GLN A O 1
ATOM 3475 N N . GLY A 1 483 ? 62.621 -29.095 -62.221 1.00 29.31 483 GLY A N 1
ATOM 3476 C CA . GLY A 1 483 ? 63.594 -29.156 -61.125 1.00 29.31 483 GLY A CA 1
ATOM 3477 C C . GLY A 1 483 ? 63.884 -27.774 -60.543 1.00 29.31 483 GLY A C 1
ATOM 3478 O O . GLY A 1 483 ? 64.277 -26.875 -61.265 1.00 29.31 483 GLY A O 1
ATOM 3479 N N . GLY A 1 484 ? 63.720 -27.493 -59.257 1.00 31.75 484 GLY A N 1
ATOM 3480 C CA . GLY A 1 484 ? 63.466 -28.330 -58.095 1.00 31.75 484 GLY A CA 1
ATOM 3481 C C . GLY A 1 484 ? 64.133 -27.670 -56.884 1.00 31.75 484 GLY A C 1
ATOM 3482 O O . GLY A 1 484 ? 65.142 -26.991 -57.030 1.00 31.75 484 GLY A O 1
ATOM 3483 N N . CYS A 1 485 ? 63.562 -27.928 -55.707 1.00 29.14 485 CYS A N 1
ATOM 3484 C CA . CYS A 1 485 ? 64.180 -27.875 -54.377 1.00 29.14 485 CYS A CA 1
ATOM 3485 C C . CYS A 1 485 ? 64.878 -26.589 -53.894 1.00 29.14 485 CYS A C 1
ATOM 3487 O O . CYS A 1 485 ? 66.036 -26.336 -54.202 1.00 29.14 485 CYS A O 1
ATOM 3489 N N . SER A 1 486 ? 64.339 -25.962 -52.849 1.00 34.09 486 SER A N 1
ATOM 3490 C CA . SER A 1 486 ? 64.501 -26.402 -51.444 1.00 34.09 486 SER A CA 1
ATOM 3491 C C . SER A 1 486 ? 63.719 -25.431 -50.548 1.00 34.09 486 SER A C 1
ATOM 3493 O O . SER A 1 486 ? 63.792 -24.229 -50.763 1.00 34.09 486 SER A O 1
ATOM 3495 N N . LEU A 1 487 ? 62.818 -25.851 -49.658 1.00 29.94 487 LEU A N 1
ATOM 3496 C CA . LEU A 1 487 ? 62.966 -26.758 -48.511 1.00 29.94 487 LEU A CA 1
ATOM 3497 C C . LEU A 1 487 ? 63.800 -26.148 -47.375 1.00 29.94 487 LEU A C 1
ATOM 3499 O O . LEU A 1 487 ? 65.016 -26.282 -47.375 1.00 29.94 487 LEU A O 1
ATOM 3503 N N . VAL A 1 488 ? 63.107 -25.562 -46.395 1.00 32.22 488 VAL A N 1
ATOM 3504 C CA . VAL A 1 488 ? 63.319 -25.747 -44.944 1.00 32.22 488 VAL A CA 1
ATOM 3505 C C . VAL A 1 488 ? 61.910 -25.612 -44.338 1.00 32.22 488 VAL A C 1
ATOM 3507 O O . VAL A 1 488 ? 61.308 -24.551 -44.438 1.00 32.22 488 VAL A O 1
ATOM 3510 N N . LEU A 1 489 ? 61.199 -26.720 -44.086 1.00 36.19 489 LEU A N 1
ATOM 3511 C CA . LEU A 1 489 ? 61.189 -27.497 -42.831 1.00 36.19 489 LEU A CA 1
ATOM 3512 C C . LEU A 1 489 ? 60.839 -26.616 -41.624 1.00 36.19 489 LEU A C 1
ATOM 3514 O O . LEU A 1 489 ? 61.489 -25.614 -41.378 1.00 36.19 489 LEU A O 1
ATOM 3518 N N . GLY A 1 490 ? 59.867 -26.942 -40.789 1.00 33.50 490 GLY A N 1
ATOM 3519 C CA . GLY A 1 490 ? 59.104 -28.170 -40.586 1.00 33.50 490 GLY A CA 1
ATOM 3520 C C . GLY A 1 490 ? 58.427 -27.987 -39.226 1.00 33.50 490 GLY A C 1
ATOM 3521 O O . GLY A 1 490 ? 59.016 -27.372 -38.344 1.00 33.50 490 GLY A O 1
ATOM 3522 N N . GLY A 1 491 ? 57.148 -28.334 -39.109 1.00 31.17 491 GLY A N 1
ATOM 3523 C CA . GLY A 1 491 ? 56.735 -29.556 -38.405 1.00 31.17 491 GLY A CA 1
ATOM 3524 C C . GLY A 1 491 ? 56.442 -29.213 -36.941 1.00 31.17 491 GLY A C 1
ATOM 3525 O O . GLY A 1 491 ? 57.249 -28.566 -36.294 1.00 31.17 491 GLY A O 1
ATOM 3526 N N . SER A 1 492 ? 55.284 -29.523 -36.372 1.00 35.00 492 SER A N 1
ATOM 3527 C CA . SER A 1 492 ? 54.562 -30.806 -36.367 1.00 35.00 492 SER A CA 1
ATOM 3528 C C . SER A 1 492 ? 53.106 -30.530 -35.923 1.00 35.00 492 SER A C 1
ATOM 3530 O O . SER A 1 492 ? 52.925 -29.739 -35.003 1.00 35.00 492 SER A O 1
ATOM 3532 N N . ALA A 1 493 ? 52.028 -30.976 -36.590 1.00 32.12 493 ALA A N 1
ATOM 3533 C CA . ALA A 1 493 ? 51.543 -32.361 -36.783 1.00 32.12 493 ALA A CA 1
ATOM 3534 C C . ALA A 1 493 ? 51.397 -33.115 -35.439 1.00 32.12 493 ALA A C 1
ATOM 3536 O O . ALA A 1 493 ? 52.331 -33.105 -34.650 1.00 32.12 493 ALA A O 1
ATOM 3537 N N . GLU A 1 494 ? 50.323 -33.816 -35.073 1.00 33.88 494 GLU A N 1
ATOM 3538 C CA . GLU A 1 494 ? 49.120 -34.287 -35.764 1.00 33.88 494 GLU A CA 1
ATOM 3539 C C . GLU A 1 494 ? 48.194 -34.957 -34.718 1.00 33.88 494 GLU A C 1
ATOM 3541 O O . GLU A 1 494 ? 48.673 -35.466 -33.709 1.00 33.88 494 GLU A O 1
ATOM 3546 N N . SER A 1 495 ? 46.902 -35.042 -35.059 1.00 31.83 495 SER A N 1
ATOM 3547 C CA . SER A 1 495 ? 45.973 -36.164 -34.817 1.00 31.83 495 SER A CA 1
ATOM 3548 C C . SER A 1 495 ? 45.645 -36.650 -33.395 1.00 31.83 495 SER A C 1
ATOM 3550 O O . SER A 1 495 ? 46.477 -37.221 -32.700 1.00 31.83 495 SER A O 1
ATOM 3552 N N . LEU A 1 496 ? 44.341 -36.710 -33.089 1.00 31.78 496 LEU A N 1
ATOM 3553 C CA . LEU A 1 496 ? 43.592 -37.975 -33.183 1.00 31.78 496 LEU A CA 1
ATOM 3554 C C . LEU A 1 496 ? 42.074 -37.770 -33.054 1.00 31.78 496 LEU A C 1
ATOM 3556 O O . LEU A 1 496 ? 41.580 -36.985 -32.253 1.00 31.78 496 LEU A O 1
ATOM 3560 N N . ALA A 1 497 ? 41.363 -38.523 -33.887 1.00 35.47 497 ALA A N 1
ATOM 3561 C CA . ALA A 1 497 ? 39.918 -38.626 -33.988 1.00 35.47 497 ALA A CA 1
ATOM 3562 C C . ALA A 1 497 ? 39.274 -39.390 -32.815 1.00 35.47 497 ALA A C 1
ATOM 3564 O O . ALA A 1 497 ? 39.907 -40.237 -32.186 1.00 35.47 497 ALA A O 1
ATOM 3565 N N . GLY A 1 498 ? 37.967 -39.187 -32.627 1.00 31.42 498 GLY A N 1
ATOM 3566 C CA . GLY A 1 498 ? 37.114 -40.083 -31.845 1.00 31.42 498 GLY A CA 1
ATOM 3567 C C . GLY A 1 498 ? 35.712 -39.518 -31.635 1.00 31.42 498 GLY A C 1
ATOM 3568 O O . GLY A 1 498 ? 35.501 -38.724 -30.729 1.00 31.42 498 GLY A O 1
ATOM 3569 N N . GLY A 1 499 ? 34.751 -39.928 -32.465 1.00 32.44 499 GLY A N 1
ATOM 3570 C CA . GLY A 1 499 ? 33.328 -39.718 -32.191 1.00 32.44 499 GLY A CA 1
ATOM 3571 C C . GLY A 1 499 ? 32.754 -40.811 -31.285 1.00 32.44 499 GLY A C 1
ATOM 3572 O O . GLY A 1 499 ? 33.285 -41.917 -31.269 1.00 32.44 499 GLY A O 1
ATOM 3573 N N . LEU A 1 500 ? 31.645 -40.535 -30.592 1.00 31.33 500 LEU A N 1
ATOM 3574 C CA . LEU A 1 500 ? 30.407 -41.318 -30.703 1.00 31.33 500 LEU A CA 1
ATOM 3575 C C . LEU A 1 500 ? 29.240 -40.686 -29.921 1.00 31.33 500 LEU A C 1
ATOM 3577 O O . LEU A 1 500 ? 29.402 -40.039 -28.896 1.00 31.33 500 LEU A O 1
ATOM 3581 N N . SER A 1 501 ? 28.067 -40.956 -30.479 1.00 34.81 501 SER A N 1
ATOM 3582 C CA . SER A 1 501 ? 26.686 -40.641 -30.118 1.00 34.81 501 SER A CA 1
ATOM 3583 C C . SER A 1 501 ? 26.143 -41.120 -28.756 1.00 34.81 501 SER A C 1
ATOM 3585 O O . SER A 1 501 ? 26.625 -42.100 -28.197 1.00 34.81 501 SER A O 1
ATOM 3587 N N . LEU A 1 502 ? 24.976 -40.528 -28.429 1.00 31.72 502 LEU A N 1
ATOM 3588 C CA . LEU A 1 502 ? 23.820 -41.020 -27.645 1.00 31.72 502 LEU A CA 1
ATOM 3589 C C . LEU A 1 502 ? 23.883 -40.939 -26.111 1.00 31.72 502 LEU A C 1
ATOM 3591 O O . LEU A 1 502 ? 24.654 -41.651 -25.492 1.00 31.72 502 LEU A O 1
ATOM 3595 N N . PHE A 1 503 ? 22.935 -40.202 -25.511 1.00 31.91 503 PHE A N 1
ATOM 3596 C CA . PHE A 1 503 ? 21.855 -40.788 -24.697 1.00 31.91 503 PHE A CA 1
ATOM 3597 C C . PHE A 1 503 ? 20.689 -39.798 -24.519 1.00 31.91 503 PHE A C 1
ATOM 3599 O O . PHE A 1 503 ? 20.833 -38.723 -23.948 1.00 31.91 503 PHE A O 1
ATOM 3606 N N . ALA A 1 504 ? 19.516 -40.209 -25.005 1.00 37.56 504 ALA A N 1
ATOM 3607 C CA . ALA A 1 504 ? 18.209 -39.687 -24.633 1.00 37.56 504 ALA A CA 1
ATOM 3608 C C . ALA A 1 504 ? 17.596 -40.603 -23.558 1.00 37.56 504 ALA A C 1
ATOM 3610 O O . ALA A 1 504 ? 17.690 -41.826 -23.678 1.00 37.56 504 ALA A O 1
ATOM 3611 N N . SER A 1 505 ? 16.944 -40.030 -22.543 1.00 34.72 505 SER A N 1
ATOM 3612 C CA . SER A 1 505 ? 15.863 -40.630 -21.730 1.00 34.72 505 SER A CA 1
ATOM 3613 C C . SER A 1 505 ? 15.280 -39.529 -20.834 1.00 34.72 505 SER A C 1
ATOM 3615 O O . SER A 1 505 ? 16.019 -38.886 -20.102 1.00 34.72 505 SER A O 1
ATOM 3617 N N . LEU A 1 506 ? 14.028 -39.105 -21.033 1.00 33.88 506 LEU A N 1
ATOM 3618 C CA . LEU A 1 506 ? 12.794 -39.692 -20.480 1.00 33.88 506 LEU A CA 1
ATOM 3619 C C . LEU A 1 506 ? 12.732 -39.674 -18.946 1.00 33.88 506 LEU A C 1
ATOM 3621 O O . LEU A 1 506 ? 13.159 -40.635 -18.319 1.00 33.88 506 LEU A O 1
ATOM 3625 N N . ILE A 1 507 ? 12.040 -38.674 -18.385 1.00 39.09 507 ILE A N 1
ATOM 3626 C CA . ILE A 1 507 ? 11.087 -38.865 -17.280 1.00 39.09 507 ILE A CA 1
ATOM 3627 C C . ILE A 1 507 ? 9.884 -37.954 -17.547 1.00 39.09 507 ILE A C 1
ATOM 3629 O O . ILE A 1 507 ? 10.015 -36.737 -17.631 1.00 39.09 507 ILE A O 1
ATOM 3633 N N . GLY A 1 508 ? 8.710 -38.563 -17.713 1.00 33.31 508 GLY A N 1
ATOM 3634 C CA . GLY A 1 508 ? 7.432 -37.868 -17.676 1.00 33.31 508 GLY A CA 1
ATOM 3635 C C . GLY A 1 508 ? 6.866 -37.846 -16.260 1.00 33.31 508 GLY A C 1
ATOM 3636 O O . GLY A 1 508 ? 7.091 -38.778 -15.494 1.00 33.31 508 GLY A O 1
ATOM 3637 N N . LEU A 1 509 ? 6.053 -36.836 -15.956 1.00 34.69 509 LEU A N 1
ATOM 3638 C CA . LEU A 1 509 ? 4.993 -36.950 -14.962 1.00 34.69 509 LEU A CA 1
ATOM 3639 C C . LEU A 1 509 ? 3.741 -36.242 -15.489 1.00 34.69 509 LEU A C 1
ATOM 3641 O O . LEU A 1 509 ? 3.771 -35.087 -15.902 1.00 34.69 509 LEU A O 1
ATOM 3645 N N . ALA A 1 510 ? 2.643 -36.988 -15.502 1.00 35.75 510 ALA A N 1
ATOM 3646 C CA . ALA A 1 510 ? 1.309 -36.532 -15.837 1.00 35.75 510 ALA A CA 1
ATOM 3647 C C . ALA A 1 510 ? 0.552 -36.131 -14.561 1.00 35.75 510 ALA A C 1
ATOM 3649 O O . ALA A 1 510 ? 0.566 -36.888 -13.596 1.00 35.75 510 ALA A O 1
ATOM 3650 N N . ALA A 1 511 ? -0.184 -35.018 -14.600 1.00 33.97 511 ALA A N 1
ATOM 3651 C CA . ALA A 1 511 ? -1.406 -34.768 -13.820 1.00 33.97 511 ALA A CA 1
ATOM 3652 C C . ALA A 1 511 ? -2.115 -33.543 -14.443 1.00 33.97 511 ALA A C 1
ATOM 3654 O O . ALA A 1 511 ? -1.599 -32.438 -14.418 1.00 33.97 511 ALA A O 1
ATOM 3655 N N . ALA A 1 512 ? -3.139 -33.707 -15.281 1.00 32.81 512 ALA A N 1
ATOM 3656 C CA . ALA A 1 512 ? -4.548 -33.906 -14.925 1.00 32.81 512 ALA A CA 1
ATOM 3657 C C . ALA A 1 512 ? -5.240 -32.681 -14.275 1.00 32.81 512 ALA A C 1
ATOM 3659 O O . ALA A 1 512 ? -5.223 -32.506 -13.067 1.00 32.81 512 ALA A O 1
ATOM 3660 N N . ARG A 1 513 ? -5.950 -31.924 -15.132 1.00 35.66 513 ARG A N 1
ATOM 3661 C CA . ARG A 1 513 ? -7.281 -31.294 -14.953 1.00 35.66 513 ARG A CA 1
ATOM 3662 C C . ARG A 1 513 ? -7.650 -30.726 -13.566 1.00 35.66 513 ARG A C 1
ATOM 3664 O O . ARG A 1 513 ? -7.969 -31.498 -12.669 1.00 35.66 513 ARG A O 1
ATOM 3671 N N . ARG A 1 514 ? -8.038 -29.440 -13.548 1.00 35.16 514 ARG A N 1
ATOM 3672 C CA . ARG A 1 514 ? -9.428 -29.023 -13.237 1.00 35.16 514 ARG A CA 1
ATOM 3673 C C . ARG A 1 514 ? -9.723 -27.589 -13.688 1.00 35.16 514 ARG A C 1
ATOM 3675 O O . ARG A 1 514 ? -9.050 -26.647 -13.305 1.00 35.16 514 ARG A O 1
ATOM 3682 N N . ARG A 1 515 ? -10.783 -27.468 -14.494 1.00 40.38 515 ARG A N 1
ATOM 3683 C CA . ARG A 1 515 ? -11.572 -26.247 -14.682 1.00 40.38 515 ARG A CA 1
ATOM 3684 C C . ARG A 1 515 ? -12.266 -25.920 -13.361 1.00 40.38 515 ARG A C 1
ATOM 3686 O O . ARG A 1 515 ? -12.901 -26.819 -12.810 1.00 40.38 515 ARG A O 1
ATOM 3693 N N . ILE A 1 516 ? -12.270 -24.656 -12.957 1.00 38.88 516 ILE A N 1
ATOM 3694 C CA . ILE A 1 516 ? -13.361 -24.092 -12.164 1.00 38.88 516 ILE A CA 1
ATOM 3695 C C . ILE A 1 516 ? -13.827 -22.827 -12.883 1.00 38.88 516 ILE A C 1
ATOM 3697 O O . ILE A 1 516 ? -13.054 -21.925 -13.177 1.00 38.88 516 ILE A O 1
ATOM 3701 N N . LYS A 1 517 ? -15.105 -22.860 -13.244 1.00 44.22 517 LYS A N 1
ATOM 3702 C CA . LYS A 1 517 ? -15.938 -21.775 -13.744 1.00 44.22 517 LYS A CA 1
ATOM 3703 C C . LYS A 1 517 ? -17.129 -21.774 -12.795 1.00 44.22 517 LYS A C 1
ATOM 3705 O O . LYS A 1 517 ? -17.767 -22.820 -12.719 1.00 44.22 517 LYS A O 1
ATOM 3710 N N . MET A 1 518 ? -17.364 -20.675 -12.083 1.00 40.47 518 MET A N 1
ATOM 3711 C CA . MET A 1 518 ? -18.575 -20.282 -11.332 1.00 40.47 518 MET A CA 1
ATOM 3712 C C . MET A 1 518 ? -18.142 -19.147 -10.384 1.00 40.47 518 MET A C 1
ATOM 3714 O O . MET A 1 518 ? -17.060 -19.248 -9.822 1.00 40.47 518 MET A O 1
ATOM 3718 N N . SER A 1 519 ? -18.885 -18.065 -10.177 1.00 46.34 519 SER A N 1
ATOM 3719 C CA . SER A 1 519 ? -20.249 -17.730 -10.580 1.00 46.34 519 SER A CA 1
ATOM 3720 C C . SER A 1 519 ? -20.430 -16.217 -10.605 1.00 46.34 519 SER A C 1
ATOM 3722 O O . SER A 1 519 ? -19.589 -15.531 -9.990 1.00 46.34 519 SER A O 1
#

Mean predicted aligned error: 23.8 Å

Sequence (519 aa):
MNTLEMKDHLRRWLCLGSFVGLAIIASQFPISNAQATCDSLACPICGDGILGPGEECDDGNTVTEPCPRDAEECVVCAENCRRHPGETSFCGDGILQSEFEQCDDGNDVDTDGCRNTCLESFCGDGVVWEGTEQCDDGNDVNGDACETDCKLPTCGNSIIDQGEQCDDGNTTNSDGCEFDCKLPFCGNAILDPDEECDDGNDVDTDACRKDCKENICGDGIVNTGVEECDDGNDNNDDGCNQHCEACPRCGNGVTEPAAGEECDDGNTINHDECRNDCKPAVCGDGIDGPGEECDDGNTNQNDTCRNDCKVNLCGDGVILTGRELCDDGNNINHDGCSGDCLSCPNIICGDGIPQGSEQCDDGNFDDTDDCKTDCTFKTPPAPPSACGDGVVNEGEQCDDGDVLDDNACKNDCSHNVCGDGVKFSGTEECDDGNLDDGDGCSATCTDETPGDDDGEDGHSDESELELGSSAQLAGKSGVTAQGGCSLVLGGSAESLAGGLSLFASLIGLAAARRRIKMS

Secondary structure (DSSP, 8-state):
---------------------------------------SS----TTSSS--TT-S---SSS--PPPPTT-SS-EEE-TTS-EEEPPP--TTSS---TTT-S---SS--TTSSS-TTS----TTSS---BTTBS---SSS-SSSSS-TTS----TTSSS--BTBS---SS--SSSSS-TTSPPP-TTSS---TT-S---SS--SSSSB-TTS-B--TTSS---BTTBS---SS--SSSSB-TTSPBSP-TTSS---GGGT-S---SS--SSSSEETTTEE--TTSSS--TT-S---SS--TTSSB-TTS-B--TTSS---BTTBS---SS--SSSSS-TTS--SS---TTSS---TT-S---SS--TTSSB-TTS-BSSPPPPPP-TTSSS--TT-S---SS--TTSSS-TTSPPP-TTSS---BTTBS---SS--SSSSB-TTS-B------------------------------------------------------------------------

Solvent-accessible surface area (backbone atoms only — not comparable to full-atom values): 32377 Å² total; per-residue (Å²): 136,84,83,89,83,91,82,87,82,89,85,84,87,88,91,78,89,79,87,87,85,83,79,89,75,89,74,93,72,82,88,74,86,67,81,80,73,75,74,85,89,74,69,69,55,67,22,72,56,58,79,36,91,91,44,75,35,44,80,45,47,56,64,63,52,63,36,62,81,70,29,94,71,45,78,29,44,30,55,80,13,38,74,34,79,27,55,62,52,47,63,22,74,57,64,70,44,78,93,83,28,76,32,42,62,44,45,76,50,69,43,58,81,17,32,58,81,15,38,69,80,59,74,25,73,53,59,60,28,73,90,80,41,75,34,40,71,44,44,80,48,69,45,49,83,14,31,63,84,16,37,62,71,57,73,26,68,57,51,57,31,72,87,43,74,32,41,76,45,47,60,56,66,58,82,74,20,31,57,83,14,37,62,78,58,71,26,70,56,57,73,34,86,94,42,76,34,42,71,44,44,81,44,73,39,42,78,13,26,62,83,15,36,61,71,64,64,22,72,54,60,65,23,66,91,68,35,78,27,38,69,45,42,65,54,69,57,71,39,12,28,70,81,13,44,55,35,60,60,40,20,74,57,61,69,44,62,80,33,69,27,74,30,39,69,44,42,77,52,52,50,35,78,16,21,63,84,15,36,60,52,51,79,27,72,50,49,49,24,75,89,40,73,29,35,75,45,45,75,48,66,75,47,77,25,26,66,82,12,37,58,72,57,66,21,72,57,66,62,34,86,89,80,30,78,31,45,71,49,44,59,57,69,64,82,59,16,31,46,76,8,72,38,74,73,59,76,75,50,23,77,52,64,85,61,92,89,55,73,41,43,78,42,44,74,49,68,83,56,66,38,27,58,83,20,40,59,72,64,83,86,75,80,80,80,73,55,24,74,53,61,71,49,100,89,45,76,31,41,72,43,52,66,56,79,49,53,87,20,35,55,83,15,39,67,80,59,80,22,70,56,67,62,28,67,87,84,36,73,32,40,74,43,44,61,56,70,87,83,69,16,28,59,83,15,41,67,62,74,94,76,80,90,82,88,84,88,88,84,84,86,88,81,90,86,90,87,88,82,91,84,92,84,92,85,84,87,84,83,89,83,87,86,79,89,80,89,83,85,76,87,78,88,80,90,84,90,85,87,86,85,89,87,89,83,91,86,87,85,89,83,83,88,81,89,86,86,85,130